Protein AF-A0A7Y5E1T4-F1 (afdb_monomer_lite)

Structure (mmCIF, N/CA/C/O backbone):
data_AF-A0A7Y5E1T4-F1
#
_entry.id   AF-A0A7Y5E1T4-F1
#
loop_
_atom_site.group_PDB
_atom_site.id
_atom_site.type_symbol
_atom_site.label_atom_id
_atom_site.label_alt_id
_atom_site.label_comp_id
_atom_site.label_asym_id
_atom_site.label_entity_id
_atom_site.label_seq_id
_atom_site.pdbx_PDB_ins_code
_atom_site.Cartn_x
_atom_site.Cartn_y
_atom_site.Cartn_z
_atom_site.occupancy
_atom_site.B_iso_or_equiv
_atom_site.auth_seq_id
_atom_site.auth_comp_id
_atom_site.auth_asym_id
_atom_site.auth_atom_id
_atom_site.pdbx_PDB_model_num
ATOM 1 N N . MET A 1 1 ? -48.430 -36.023 -52.628 1.00 43.91 1 MET A N 1
ATOM 2 C CA . MET A 1 1 ? -46.966 -36.215 -52.539 1.00 43.91 1 MET A CA 1
ATOM 3 C C . MET A 1 1 ? -46.578 -36.100 -51.069 1.00 43.91 1 MET A C 1
ATOM 5 O O . MET A 1 1 ? -46.787 -35.048 -50.482 1.00 43.91 1 MET A O 1
ATOM 9 N N . ARG A 1 2 ? -46.187 -37.217 -50.443 1.00 40.41 2 ARG A N 1
ATOM 10 C CA . ARG A 1 2 ? -45.806 -37.306 -49.022 1.00 40.41 2 ARG A CA 1
ATOM 11 C C . ARG A 1 2 ? -44.412 -36.699 -48.844 1.00 40.41 2 ARG A C 1
ATOM 13 O O . ARG A 1 2 ? -43.508 -37.121 -49.555 1.00 40.41 2 ARG A O 1
ATOM 20 N N . LEU A 1 3 ? -44.234 -35.781 -47.895 1.00 43.12 3 LEU A N 1
ATOM 21 C CA . LEU A 1 3 ? -42.910 -35.362 -47.432 1.00 43.12 3 LEU A CA 1
ATOM 22 C C . LEU A 1 3 ? -42.727 -35.794 -45.976 1.00 43.12 3 LEU A C 1
ATOM 24 O O . LEU A 1 3 ? -43.538 -35.511 -45.096 1.00 43.12 3 LEU A O 1
ATOM 28 N N . SER A 1 4 ? -41.687 -36.597 -45.807 1.00 45.53 4 SER A N 1
ATOM 29 C CA . SER A 1 4 ? -41.271 -37.360 -44.641 1.00 45.53 4 SER A CA 1
ATOM 30 C C . SER A 1 4 ? -40.554 -36.502 -43.600 1.00 45.53 4 SER A C 1
ATOM 32 O O . SER A 1 4 ? -39.756 -35.629 -43.931 1.00 45.53 4 SER A O 1
ATOM 34 N N . ARG A 1 5 ? -40.816 -36.819 -42.328 1.00 51.97 5 ARG A N 1
ATOM 35 C CA . ARG A 1 5 ? -40.108 -36.324 -41.143 1.00 51.97 5 ARG A CA 1
ATOM 36 C C . ARG A 1 5 ? -38.683 -36.891 -41.111 1.00 51.97 5 ARG A C 1
ATOM 38 O O . ARG A 1 5 ? -38.528 -38.105 -41.205 1.00 51.97 5 ARG A O 1
ATOM 45 N N . PHE A 1 6 ? -37.680 -36.039 -40.910 1.00 47.94 6 PHE A N 1
ATOM 46 C CA . PHE A 1 6 ? -36.335 -36.444 -40.495 1.00 47.94 6 PHE A CA 1
ATOM 47 C C . PHE A 1 6 ? -36.115 -36.018 -39.041 1.00 47.94 6 PHE A C 1
ATOM 49 O O . PHE A 1 6 ? -36.281 -34.849 -38.700 1.00 47.94 6 PHE A O 1
ATOM 56 N N . ALA A 1 7 ? -35.772 -36.985 -38.192 1.00 44.00 7 ALA A N 1
ATOM 57 C CA . ALA A 1 7 ? -35.264 -36.772 -36.842 1.00 44.00 7 ALA A CA 1
ATOM 58 C C . ALA A 1 7 ? -33.724 -36.824 -36.874 1.00 44.00 7 ALA A C 1
ATOM 60 O O . ALA A 1 7 ? -33.183 -37.635 -37.630 1.00 44.00 7 ALA A O 1
ATOM 61 N N . PRO A 1 8 ? -33.002 -36.015 -36.080 1.00 51.44 8 PRO A N 1
ATOM 62 C CA . PRO A 1 8 ? -31.556 -36.141 -35.968 1.00 51.44 8 PRO A CA 1
ATOM 63 C C . PRO A 1 8 ? -31.179 -37.224 -34.947 1.00 51.44 8 PRO A C 1
ATOM 65 O O . PRO A 1 8 ? -31.714 -37.279 -33.839 1.00 51.44 8 PRO A O 1
ATOM 68 N N . ALA A 1 9 ? -30.238 -38.084 -35.336 1.00 43.53 9 ALA A N 1
ATOM 69 C CA . ALA A 1 9 ? -29.586 -39.052 -34.466 1.00 43.53 9 ALA A CA 1
ATOM 70 C C . ALA A 1 9 ? -28.518 -38.351 -33.609 1.00 43.53 9 ALA A C 1
ATOM 72 O O . ALA A 1 9 ? -27.630 -37.683 -34.137 1.00 43.53 9 ALA A O 1
ATOM 73 N N . PHE A 1 10 ? -28.596 -38.520 -32.289 1.00 39.69 10 PHE A N 1
ATOM 74 C CA . PHE A 1 10 ? -27.522 -38.166 -31.363 1.00 39.69 10 PHE A CA 1
ATOM 75 C C . PHE A 1 10 ? -26.423 -39.233 -31.442 1.00 39.69 10 PHE A C 1
ATOM 77 O O . PHE A 1 10 ? -26.661 -40.396 -31.124 1.00 39.69 10 PHE A O 1
ATOM 84 N N . VAL A 1 11 ? -25.220 -38.835 -31.858 1.00 42.94 11 VAL A N 1
ATOM 85 C CA . VAL A 1 11 ? -24.007 -39.654 -31.756 1.00 42.94 11 VAL A CA 1
ATOM 86 C C . VAL A 1 11 ? -23.341 -39.325 -30.423 1.00 42.94 11 VAL A C 1
ATOM 88 O O . VAL A 1 11 ? -22.832 -38.224 -30.225 1.00 42.94 11 VAL A O 1
ATOM 91 N N . THR A 1 12 ? -23.375 -40.269 -29.488 1.00 37.09 12 THR A N 1
ATOM 92 C CA . THR A 1 12 ? -22.648 -40.189 -28.219 1.00 37.09 12 THR A CA 1
ATOM 93 C C . THR A 1 12 ? -21.221 -40.683 -28.447 1.00 37.09 12 THR A C 1
ATOM 95 O O . THR A 1 12 ? -20.982 -41.885 -28.534 1.00 37.09 12 THR A O 1
ATOM 98 N N . SER A 1 13 ? -20.265 -39.762 -28.573 1.00 38.97 13 SER A N 1
ATOM 99 C CA . SER A 1 13 ? -18.839 -40.104 -28.602 1.00 38.97 13 SER A CA 1
ATOM 100 C C . SER A 1 13 ? -18.353 -40.434 -27.191 1.00 38.97 13 SER A C 1
ATOM 102 O O . SER A 1 13 ? -18.260 -39.561 -26.331 1.00 38.97 13 SER A O 1
ATOM 104 N N . LEU A 1 14 ? -18.047 -41.710 -26.967 1.00 30.83 14 LEU A N 1
ATOM 105 C CA . LEU A 1 14 ? -17.368 -42.222 -25.782 1.00 30.83 14 LEU A CA 1
ATOM 106 C C . LEU A 1 14 ? -15.860 -41.952 -25.935 1.00 30.83 14 LEU A C 1
ATOM 108 O O . LEU A 1 14 ? -15.205 -42.565 -26.776 1.00 30.83 14 LEU A O 1
ATOM 112 N N . VAL A 1 15 ? -15.305 -41.023 -25.156 1.00 38.03 15 VAL A N 1
ATOM 113 C CA . VAL A 1 15 ? -13.852 -40.796 -25.099 1.00 38.03 15 VAL A CA 1
ATOM 114 C C . VAL A 1 15 ? -13.261 -41.723 -24.038 1.00 38.03 15 VAL A C 1
ATOM 116 O O . VAL A 1 15 ? -13.492 -41.537 -22.845 1.00 38.03 15 VAL A O 1
ATOM 119 N N . LEU A 1 16 ? -12.501 -42.729 -24.480 1.00 33.00 16 LEU A N 1
ATOM 120 C CA . LEU A 1 16 ? -11.587 -43.485 -23.625 1.00 33.00 16 LEU A CA 1
ATOM 121 C C . LEU A 1 16 ? -10.371 -42.607 -23.297 1.00 33.00 16 LEU A C 1
ATOM 123 O O . LEU A 1 16 ? -9.589 -42.276 -24.186 1.00 33.00 16 LEU A O 1
ATOM 127 N N . ALA A 1 17 ? -10.194 -42.267 -22.022 1.00 34.03 17 ALA A N 1
ATOM 128 C CA . ALA A 1 17 ? -8.947 -41.722 -21.501 1.00 34.03 17 ALA A CA 1
ATOM 129 C C . ALA A 1 17 ? -8.088 -42.875 -20.962 1.00 34.03 17 ALA A C 1
ATOM 131 O O . ALA A 1 17 ? -8.468 -43.541 -19.999 1.00 34.03 17 ALA A O 1
ATOM 132 N N . ALA A 1 18 ? -6.937 -43.109 -21.589 1.00 35.72 18 ALA A N 1
ATOM 133 C CA . ALA A 1 18 ? -5.928 -44.050 -21.124 1.00 35.72 18 ALA A CA 1
ATOM 134 C C . ALA A 1 18 ? -4.557 -43.363 -21.074 1.00 35.72 18 ALA A C 1
ATOM 136 O O . ALA A 1 18 ? -4.061 -42.902 -22.096 1.00 35.72 18 ALA A O 1
ATOM 137 N N . GLY A 1 19 ? -3.962 -43.370 -19.877 1.00 30.67 19 GLY A N 1
ATOM 138 C CA . GLY A 1 19 ? -2.518 -43.447 -19.647 1.00 30.67 19 GLY A CA 1
ATOM 139 C C . GLY A 1 19 ? -1.693 -42.164 -19.770 1.00 30.67 19 GLY A C 1
ATOM 140 O O . GLY A 1 19 ? -1.431 -41.693 -20.866 1.00 30.67 19 GLY A O 1
ATOM 141 N N . ALA A 1 20 ? -1.158 -41.696 -18.640 1.00 32.53 20 ALA A N 1
ATOM 142 C CA . ALA A 1 20 ? 0.283 -41.744 -18.349 1.00 32.53 20 ALA A CA 1
ATOM 143 C C . ALA A 1 20 ? 0.546 -41.021 -17.020 1.00 32.53 20 ALA A C 1
ATOM 145 O O . ALA A 1 20 ? 0.373 -39.810 -16.908 1.00 32.53 20 ALA A O 1
ATOM 146 N N . GLY A 1 21 ? 0.933 -41.786 -15.999 1.00 34.75 21 GLY A N 1
ATOM 147 C CA . GLY A 1 21 ? 1.370 -41.246 -14.720 1.00 34.75 21 GLY A CA 1
ATOM 148 C C . GLY A 1 21 ? 2.752 -40.616 -14.847 1.00 34.75 21 GLY A C 1
ATOM 149 O O . GLY A 1 21 ? 3.725 -41.312 -15.126 1.00 34.75 21 GLY A O 1
ATOM 150 N N . CYS A 1 22 ? 2.831 -39.316 -14.585 1.00 28.47 22 CYS A N 1
ATOM 151 C CA . CYS A 1 22 ? 4.031 -38.692 -14.053 1.00 28.47 22 CYS A CA 1
ATOM 152 C C . CYS A 1 22 ? 3.775 -38.478 -12.564 1.00 28.47 22 CYS A C 1
ATOM 154 O O . CYS A 1 22 ? 2.894 -37.706 -12.191 1.00 28.47 22 CYS A O 1
ATOM 156 N N . ALA A 1 23 ? 4.511 -39.211 -11.732 1.00 33.56 23 ALA A N 1
ATOM 157 C CA . ALA A 1 23 ? 4.580 -38.970 -10.303 1.00 33.56 23 ALA A CA 1
ATOM 158 C C . ALA A 1 23 ? 5.164 -37.567 -10.085 1.00 33.56 23 ALA A C 1
ATOM 160 O O . ALA A 1 23 ? 6.367 -37.359 -10.222 1.00 33.56 23 ALA A O 1
ATOM 161 N N . ALA A 1 24 ? 4.294 -36.599 -9.810 1.00 35.66 24 ALA A N 1
ATOM 162 C CA . ALA A 1 24 ? 4.686 -35.416 -9.074 1.00 35.66 24 ALA A CA 1
ATOM 163 C C . ALA A 1 24 ? 4.820 -35.861 -7.618 1.00 35.66 24 ALA A C 1
ATOM 165 O O . ALA A 1 24 ? 3.891 -36.435 -7.050 1.00 35.66 24 ALA A O 1
ATOM 166 N N . GLU A 1 25 ? 6.000 -35.670 -7.041 1.00 32.38 25 GLU A N 1
ATOM 167 C CA . GLU A 1 25 ? 6.168 -35.723 -5.598 1.00 32.38 25 GLU A CA 1
ATOM 168 C C . GLU A 1 25 ? 5.325 -34.590 -5.005 1.00 32.38 25 GLU A C 1
ATOM 170 O O . GLU A 1 25 ? 5.759 -33.442 -4.915 1.00 32.38 25 GLU A O 1
ATOM 175 N N . ASP A 1 26 ? 4.085 -34.920 -4.649 1.00 32.91 26 ASP A N 1
ATOM 176 C CA . ASP A 1 26 ? 3.261 -34.136 -3.745 1.00 32.91 26 ASP A CA 1
ATOM 177 C C . ASP A 1 26 ? 3.977 -34.134 -2.392 1.00 32.91 26 ASP A C 1
ATOM 179 O O . ASP A 1 26 ? 3.761 -34.983 -1.525 1.00 32.91 26 ASP A O 1
ATOM 183 N N . GLY A 1 27 ? 4.895 -33.184 -2.222 1.00 37.25 27 GLY A N 1
ATOM 184 C CA . GLY A 1 27 ? 5.322 -32.755 -0.905 1.00 37.25 27 GLY A CA 1
ATOM 185 C C . GLY A 1 27 ? 4.075 -32.271 -0.189 1.00 37.25 27 GLY A C 1
ATOM 186 O O . GLY A 1 27 ? 3.607 -31.170 -0.463 1.00 37.25 27 GLY A O 1
ATOM 187 N N . ALA A 1 28 ? 3.512 -33.129 0.662 1.00 37.09 28 ALA A N 1
ATOM 188 C CA . ALA A 1 28 ? 2.376 -32.823 1.508 1.00 37.09 28 ALA A CA 1
ATOM 189 C C . ALA A 1 28 ? 2.622 -31.467 2.187 1.00 37.09 28 ALA A C 1
ATOM 191 O O . ALA A 1 28 ? 3.454 -31.361 3.091 1.00 37.09 28 ALA A O 1
ATOM 192 N N . GLU A 1 29 ? 1.939 -30.421 1.705 1.00 41.91 29 GLU A N 1
ATOM 193 C CA . GLU A 1 29 ? 1.832 -29.151 2.411 1.00 41.91 29 GLU A CA 1
ATOM 194 C C . GLU A 1 29 ? 1.237 -29.511 3.773 1.00 41.91 29 GLU A C 1
ATOM 196 O O . GLU A 1 29 ? 0.088 -29.945 3.856 1.00 41.91 29 GLU A O 1
ATOM 201 N N . SER A 1 30 ? 2.061 -29.442 4.822 1.00 45.50 30 SER A N 1
ATOM 202 C CA . SER A 1 30 ? 1.633 -29.712 6.189 1.00 45.50 30 SER A CA 1
ATOM 203 C C . SER A 1 30 ? 0.389 -28.881 6.461 1.00 45.50 30 SER A C 1
ATOM 205 O O . SER A 1 30 ? 0.442 -27.656 6.316 1.00 45.50 30 SER A O 1
ATOM 207 N N . GLU A 1 31 ? -0.700 -29.564 6.803 1.00 44.53 31 GLU A N 1
ATOM 208 C CA . GLU A 1 31 ? -1.985 -28.969 7.138 1.00 44.53 31 GLU A CA 1
ATOM 209 C C . GLU A 1 31 ? -1.789 -27.705 7.970 1.00 44.53 31 GLU A C 1
ATOM 211 O O . GLU A 1 31 ? -1.124 -27.745 9.006 1.00 44.53 31 GLU A O 1
ATOM 216 N N . ASP A 1 32 ? -2.346 -26.603 7.460 1.00 48.06 32 ASP A N 1
ATOM 217 C CA . ASP A 1 32 ? -2.705 -25.373 8.154 1.00 48.06 32 ASP A CA 1
ATOM 218 C C . ASP A 1 32 ? -2.468 -25.447 9.662 1.00 48.06 32 ASP A C 1
ATOM 220 O O . ASP A 1 32 ? -3.359 -25.799 10.440 1.00 48.06 32 ASP A O 1
ATOM 224 N N . GLU A 1 33 ? -1.253 -25.101 10.086 1.00 48.28 33 GLU A N 1
ATOM 225 C CA . GLU A 1 33 ? -0.966 -24.924 11.496 1.00 48.28 33 GLU A CA 1
ATOM 226 C C . GLU A 1 33 ? -1.796 -23.713 11.933 1.00 48.28 33 GLU A C 1
ATOM 228 O O . GLU A 1 33 ? -1.436 -22.556 11.698 1.00 48.28 33 GLU A O 1
ATOM 233 N N . ILE A 1 34 ? -2.986 -23.987 12.477 1.00 54.44 34 ILE A N 1
ATOM 234 C CA . ILE A 1 34 ? -3.904 -23.000 13.035 1.00 54.44 34 ILE A CA 1
ATOM 235 C C . ILE A 1 34 ? -3.142 -22.333 14.177 1.00 54.44 34 ILE A C 1
ATOM 237 O O . ILE A 1 34 ? -3.157 -22.795 15.317 1.00 54.44 34 ILE A O 1
ATOM 241 N N . ASN A 1 35 ? -2.421 -21.263 13.859 1.00 54.06 35 ASN A N 1
ATOM 242 C CA . ASN A 1 35 ? -1.524 -20.611 14.792 1.00 54.06 35 ASN A CA 1
ATOM 243 C C . ASN A 1 35 ? -2.348 -19.718 15.723 1.00 54.06 35 ASN A C 1
ATOM 245 O O . ASN A 1 35 ? -2.428 -18.500 15.560 1.00 54.06 35 ASN A O 1
ATOM 249 N N . THR A 1 36 ? -3.026 -20.337 16.691 1.00 63.91 36 THR A N 1
ATOM 250 C CA . THR A 1 36 ? -3.987 -19.653 17.569 1.00 63.91 36 THR A CA 1
ATOM 251 C C . THR A 1 36 ? -3.337 -18.624 18.497 1.00 63.91 36 THR A C 1
ATOM 253 O O . THR A 1 36 ? -4.055 -17.858 19.132 1.00 63.91 36 THR A O 1
ATOM 256 N N . GLY A 1 37 ? -2.003 -18.586 18.589 1.00 79.44 37 GLY A N 1
ATOM 257 C CA . GLY A 1 37 ? -1.267 -17.733 19.526 1.00 79.44 37 GLY A CA 1
ATOM 258 C C . GLY A 1 37 ? -0.389 -16.648 18.902 1.00 79.44 37 GLY A C 1
ATOM 259 O O . GLY A 1 37 ? 0.201 -15.882 19.653 1.00 79.44 37 GLY A O 1
ATOM 260 N N . LYS A 1 38 ? -0.272 -16.569 17.571 1.00 88.62 38 LYS A N 1
ATOM 261 C CA . LYS A 1 38 ? 0.631 -15.616 16.903 1.00 88.62 38 LYS A CA 1
ATOM 262 C C . LYS A 1 38 ? -0.088 -14.763 15.865 1.00 88.62 38 LYS A C 1
ATOM 264 O O . LYS A 1 38 ? -1.145 -15.127 15.342 1.00 88.62 38 LYS A O 1
ATOM 269 N N . LEU A 1 39 ? 0.494 -13.601 15.592 1.00 91.06 39 LEU A N 1
ATOM 270 C CA . LEU A 1 39 ? 0.139 -12.748 14.467 1.00 91.06 39 LEU A CA 1
ATOM 271 C C . LEU A 1 39 ? 0.512 -13.430 13.151 1.00 91.06 39 LEU A C 1
ATOM 273 O O . LEU A 1 39 ? 1.567 -14.058 13.031 1.00 91.06 39 LEU A O 1
ATOM 277 N N . THR A 1 40 ? -0.343 -13.232 12.164 1.00 91.44 40 THR A N 1
ATOM 278 C CA . THR A 1 40 ? -0.211 -13.645 10.770 1.00 91.44 40 THR A CA 1
ATOM 279 C C . THR A 1 40 ? -0.064 -12.397 9.887 1.00 91.44 40 THR A C 1
ATOM 281 O O . THR A 1 40 ? -0.305 -11.279 10.359 1.00 91.44 40 THR A O 1
ATOM 284 N N . PRO A 1 41 ? 0.297 -12.534 8.598 1.00 93.44 41 PRO A N 1
ATOM 285 C CA . PRO A 1 41 ? 0.378 -11.393 7.685 1.00 93.44 41 PRO A CA 1
ATOM 286 C C . PRO A 1 41 ? -0.919 -10.569 7.607 1.00 93.44 41 PRO A C 1
ATOM 288 O O . PRO A 1 41 ? -0.858 -9.349 7.467 1.00 93.44 41 PRO A O 1
ATOM 291 N N . ALA A 1 42 ? -2.085 -11.208 7.740 1.00 92.94 42 ALA A N 1
ATOM 292 C CA . ALA A 1 42 ? -3.381 -10.532 7.688 1.00 92.94 42 ALA A CA 1
ATOM 293 C C . ALA A 1 42 ? -3.660 -9.659 8.925 1.00 92.94 42 ALA A C 1
ATOM 295 O O . ALA A 1 42 ? -4.421 -8.702 8.830 1.00 92.94 42 ALA A O 1
ATOM 296 N N . ASP A 1 43 ? -3.029 -9.940 10.069 1.00 93.12 43 ASP A N 1
ATOM 297 C CA . ASP A 1 43 ? -3.203 -9.138 11.289 1.00 93.12 43 ASP A CA 1
ATOM 298 C C . ASP A 1 43 ? -2.419 -7.825 11.253 1.00 93.12 43 ASP A C 1
ATOM 300 O O . ASP A 1 43 ? -2.718 -6.895 12.002 1.00 93.12 43 ASP A O 1
ATOM 304 N N . VAL A 1 44 ? -1.394 -7.758 10.401 1.00 95.81 44 VAL A N 1
ATOM 305 C CA . VAL A 1 44 ? -0.528 -6.582 10.266 1.00 95.81 44 VAL A CA 1
ATOM 306 C C . VAL A 1 44 ? -0.735 -5.822 8.958 1.00 95.81 44 VAL A C 1
ATOM 308 O O . VAL A 1 44 ? -0.359 -4.655 8.869 1.00 95.81 44 VAL A O 1
ATOM 311 N N . SER A 1 45 ? -1.373 -6.455 7.974 1.00 97.12 45 SER A N 1
ATOM 312 C CA . SER A 1 45 ? -1.836 -5.851 6.727 1.00 97.12 45 SER A CA 1
ATOM 313 C C . SER A 1 45 ? -3.300 -6.222 6.509 1.00 97.12 45 SER A C 1
ATOM 315 O O . SER A 1 45 ? -3.634 -7.320 6.073 1.00 97.12 45 SER A O 1
ATOM 317 N N . ILE A 1 46 ? -4.185 -5.282 6.818 1.00 97.56 46 ILE A N 1
ATOM 318 C CA . ILE A 1 46 ? -5.632 -5.468 6.879 1.00 97.56 46 ILE A CA 1
ATOM 319 C C . ILE A 1 46 ? -6.254 -4.772 5.670 1.00 97.56 46 ILE A C 1
ATOM 321 O O . ILE A 1 46 ? -6.329 -3.543 5.638 1.00 97.56 46 ILE A O 1
ATOM 325 N N . LEU A 1 47 ? -6.716 -5.542 4.682 1.00 98.00 47 LEU A N 1
ATOM 326 C CA . LEU A 1 47 ? -7.560 -5.024 3.602 1.00 98.00 47 LEU A CA 1
ATOM 327 C C . LEU A 1 47 ? -9.020 -5.084 4.054 1.00 98.00 47 LEU A C 1
ATOM 329 O O . LEU A 1 47 ? -9.513 -6.134 4.480 1.00 98.00 47 LEU A O 1
ATOM 333 N N . LEU A 1 48 ? -9.709 -3.954 3.975 1.00 98.38 48 LEU A N 1
ATOM 334 C CA . LEU A 1 48 ? -11.108 -3.835 4.357 1.00 98.38 48 LEU A CA 1
ATOM 335 C C . LEU A 1 48 ? -11.995 -4.254 3.175 1.00 98.38 48 LEU A C 1
ATOM 337 O O . LEU A 1 48 ? -11.658 -3.933 2.033 1.00 98.38 48 LEU A O 1
ATOM 341 N N . PRO A 1 49 ? -13.131 -4.939 3.413 1.00 97.75 49 PRO A N 1
ATOM 342 C CA . PRO A 1 49 ? -14.142 -5.116 2.378 1.00 97.75 49 PRO A CA 1
ATOM 343 C C . PRO A 1 49 ? -14.696 -3.752 1.957 1.00 97.75 49 PRO A C 1
ATOM 345 O O . PRO A 1 49 ? -14.717 -2.813 2.756 1.00 97.75 49 PRO A O 1
ATOM 348 N N . LEU A 1 50 ? -15.189 -3.651 0.725 1.00 97.88 50 LEU A N 1
ATOM 349 C CA . LEU A 1 50 ? -15.949 -2.476 0.310 1.00 97.88 50 LEU A CA 1
ATOM 350 C C . LEU A 1 50 ? -17.285 -2.393 1.082 1.00 97.88 50 LEU A C 1
ATOM 352 O O . LEU A 1 50 ? -17.835 -3.435 1.465 1.00 97.88 50 LEU A O 1
ATOM 356 N N . PRO A 1 51 ? -17.811 -1.179 1.331 1.00 97.19 51 PRO A N 1
ATOM 357 C CA . PRO A 1 51 ? -19.101 -0.983 1.989 1.00 97.19 51 PRO A CA 1
ATOM 358 C C . PRO A 1 51 ? -20.250 -1.682 1.263 1.00 97.19 51 PRO A C 1
ATOM 360 O O . PRO A 1 51 ? -20.249 -1.778 0.039 1.00 97.19 51 PRO A O 1
ATOM 363 N N . LYS A 1 52 ? -21.258 -2.148 2.008 1.00 95.31 52 LYS A N 1
ATOM 364 C CA . LYS A 1 52 ? -22.414 -2.838 1.402 1.00 95.31 52 LYS A CA 1
ATOM 365 C C . LYS A 1 52 ? -23.604 -1.920 1.167 1.00 95.31 52 LYS A C 1
ATOM 367 O O . LYS A 1 52 ? -24.321 -2.105 0.192 1.00 95.31 52 LYS A O 1
ATOM 372 N N . SER A 1 53 ? -23.839 -0.974 2.074 1.00 92.75 53 SER A N 1
ATOM 373 C CA . SER A 1 53 ? -25.040 -0.133 2.063 1.00 92.75 53 SER A CA 1
ATOM 374 C C . SER A 1 53 ? -24.729 1.358 2.077 1.00 92.75 53 SER A C 1
ATOM 376 O O . SER A 1 53 ? -25.478 2.149 1.507 1.00 92.75 53 SER A O 1
ATOM 378 N N . ASN A 1 54 ? -23.619 1.759 2.700 1.00 91.94 54 ASN A N 1
ATOM 379 C CA . ASN A 1 54 ? -23.251 3.162 2.819 1.00 91.94 54 ASN A CA 1
ATOM 380 C C . ASN A 1 54 ? -21.730 3.340 2.861 1.00 91.94 54 ASN A C 1
ATOM 382 O O . ASN A 1 54 ? -21.064 2.732 3.692 1.00 91.94 54 ASN A O 1
ATOM 386 N N . ALA A 1 55 ? -21.180 4.255 2.058 1.00 90.00 55 ALA A N 1
ATOM 387 C CA . ALA A 1 55 ? -19.756 4.606 2.102 1.00 90.00 55 ALA A CA 1
ATOM 388 C C . ALA A 1 55 ? -19.264 5.019 3.510 1.00 90.00 55 ALA A C 1
ATOM 390 O O . ALA A 1 55 ? -18.098 4.817 3.848 1.00 90.00 55 ALA A O 1
ATOM 391 N N . ASN A 1 56 ? -20.153 5.553 4.357 1.00 94.25 56 ASN A N 1
ATOM 392 C CA . ASN A 1 56 ? -19.875 5.912 5.752 1.00 94.25 56 ASN A CA 1
ATOM 393 C C . ASN A 1 56 ? -19.697 4.715 6.699 1.00 94.25 56 ASN A C 1
ATOM 395 O O . ASN A 1 56 ? -19.372 4.923 7.865 1.00 94.25 56 ASN A O 1
ATOM 399 N N . GLU A 1 57 ? -19.873 3.479 6.227 1.00 96.44 57 GLU A N 1
ATOM 400 C CA . GLU A 1 57 ? -19.455 2.288 6.973 1.00 96.44 57 GLU A CA 1
ATOM 401 C C . GLU A 1 57 ? -17.932 2.258 7.195 1.00 96.44 57 GLU A C 1
ATOM 403 O O . GLU A 1 57 ? -17.476 1.632 8.147 1.00 96.44 57 GLU A O 1
ATOM 408 N N . SER A 1 58 ? -17.145 2.951 6.359 1.00 97.31 58 SER A N 1
ATOM 409 C CA . SER A 1 58 ? -15.697 3.111 6.537 1.00 97.31 58 SER A CA 1
ATOM 410 C C . SER A 1 58 ? -15.310 4.530 6.978 1.00 97.31 58 SER A C 1
ATOM 412 O O . SER A 1 58 ? -16.010 5.514 6.708 1.00 97.31 58 SER A O 1
ATOM 414 N N . LEU A 1 59 ? -14.149 4.650 7.634 1.00 97.75 59 LEU A N 1
ATOM 415 C CA . LEU A 1 59 ? -13.575 5.935 8.032 1.00 97.75 59 LEU A CA 1
ATOM 416 C C . LEU A 1 59 ? -13.271 6.806 6.811 1.00 97.75 59 LEU A C 1
ATOM 418 O O . LEU A 1 59 ? -12.571 6.386 5.892 1.00 97.75 59 LEU A O 1
ATOM 422 N N . ALA A 1 60 ? -13.754 8.047 6.837 1.00 97.75 60 ALA A N 1
ATOM 423 C CA . ALA A 1 60 ? -13.370 9.058 5.862 1.00 97.75 60 ALA A CA 1
ATOM 424 C C . ALA A 1 60 ? -11.954 9.587 6.137 1.00 97.75 60 ALA A C 1
ATOM 426 O O . ALA A 1 60 ? -11.545 9.697 7.294 1.00 97.75 60 ALA A O 1
ATOM 427 N N . ALA A 1 61 ? -11.251 10.035 5.098 1.00 96.94 61 ALA A N 1
ATOM 428 C CA . ALA A 1 61 ? -9.990 10.770 5.242 1.00 96.94 61 ALA A CA 1
ATOM 429 C C . ALA A 1 61 ? -10.146 12.072 6.065 1.00 96.94 61 ALA A C 1
ATOM 431 O O . ALA A 1 61 ? -9.195 12.548 6.683 1.00 96.94 61 ALA A O 1
ATOM 432 N N . THR A 1 62 ? -11.362 12.625 6.116 1.00 96.88 62 THR A N 1
ATOM 433 C CA . THR A 1 62 ? -11.746 13.807 6.907 1.00 96.88 62 THR A CA 1
ATOM 434 C C . THR A 1 62 ? -12.057 13.495 8.377 1.00 96.88 62 THR A C 1
ATOM 436 O O . THR A 1 62 ? -12.257 14.417 9.172 1.00 96.88 62 THR A O 1
ATOM 439 N N . ALA A 1 63 ? -12.121 12.215 8.768 1.00 97.94 63 ALA A N 1
ATOM 440 C CA . ALA A 1 63 ? -12.435 11.825 10.139 1.00 97.94 63 ALA A CA 1
ATOM 441 C C . ALA A 1 63 ? -11.398 12.387 11.121 1.00 97.94 63 ALA A C 1
ATOM 443 O O . ALA A 1 63 ? -10.212 12.480 10.801 1.00 97.94 63 ALA A O 1
ATOM 444 N N . LYS A 1 64 ? -11.839 12.751 12.330 1.00 98.19 64 LYS A N 1
ATOM 445 C CA . LYS A 1 64 ? -10.933 13.207 13.389 1.00 98.19 64 LYS A CA 1
ATOM 446 C C . LYS A 1 64 ? -10.252 12.013 14.051 1.00 98.19 64 LYS A C 1
ATOM 448 O O . LYS A 1 64 ? -10.922 11.057 14.447 1.00 98.19 64 LYS A O 1
ATOM 453 N N . GLY A 1 65 ? -8.934 12.087 14.161 1.00 97.94 65 GLY A N 1
ATOM 454 C CA . GLY A 1 65 ? -8.089 11.096 14.806 1.00 97.94 65 GLY A CA 1
ATOM 455 C C . GLY A 1 65 ? -7.351 11.668 16.015 1.00 97.94 65 GLY A C 1
ATOM 456 O O . GLY A 1 65 ? -7.897 12.465 16.786 1.00 97.94 65 GLY A O 1
ATOM 457 N N . LYS A 1 66 ? -6.095 11.255 16.184 1.00 97.56 66 LYS A N 1
ATOM 458 C CA . LYS A 1 66 ? -5.237 11.607 17.315 1.00 97.56 66 LYS A CA 1
ATOM 459 C C . LYS A 1 66 ? -5.089 13.123 17.419 1.00 97.56 66 LYS A C 1
ATOM 461 O O . LYS A 1 66 ? -4.756 13.795 16.446 1.00 97.56 66 LYS A O 1
ATOM 466 N N . GLY A 1 67 ? -5.342 13.656 18.613 1.00 96.25 67 GLY A N 1
ATOM 467 C CA . GLY A 1 67 ? -5.279 15.097 18.877 1.00 96.25 67 GLY A CA 1
ATOM 468 C C . GLY A 1 67 ? -6.428 15.913 18.271 1.00 96.25 67 GLY A C 1
ATOM 469 O O . GLY A 1 67 ? -6.356 17.135 18.282 1.00 96.25 67 GLY A O 1
ATOM 470 N N . GLY A 1 68 ? -7.476 15.271 17.737 1.00 96.06 68 GLY A N 1
ATOM 471 C CA . GLY A 1 68 ? -8.618 15.956 17.119 1.00 96.06 68 GLY A CA 1
ATOM 472 C C . GLY A 1 68 ? -8.353 16.490 15.706 1.00 96.06 68 GLY A C 1
ATOM 473 O O . GLY A 1 68 ? -9.247 17.084 15.103 1.00 96.06 68 GLY A O 1
ATOM 474 N N . ASP A 1 69 ? -7.157 16.258 15.158 1.00 94.88 69 ASP A N 1
ATOM 475 C CA . ASP A 1 69 ? -6.816 16.578 13.772 1.00 94.88 69 ASP A CA 1
ATOM 476 C C . ASP A 1 69 ? -7.489 15.590 12.800 1.00 94.88 69 ASP A C 1
ATOM 478 O O . ASP A 1 69 ? -7.815 14.459 13.161 1.00 94.88 69 ASP A O 1
ATOM 482 N N . GLU A 1 70 ? -7.693 15.997 11.545 1.00 96.56 70 GLU A N 1
ATOM 483 C CA . GLU A 1 70 ? -8.160 15.080 10.492 1.00 96.56 70 GLU A CA 1
ATOM 484 C C . GLU A 1 70 ? -7.110 14.000 10.206 1.00 96.56 70 GLU A C 1
ATOM 486 O O . GLU A 1 70 ? -5.911 14.260 10.333 1.00 96.56 70 GLU A O 1
ATOM 491 N N . LEU A 1 71 ? -7.545 12.807 9.786 1.00 97.50 71 LEU A N 1
ATOM 492 C CA . LEU A 1 71 ? -6.630 11.749 9.352 1.00 97.50 71 LEU A CA 1
ATOM 493 C C . LEU A 1 71 ? -5.762 12.250 8.189 1.00 97.50 71 LEU A C 1
ATOM 495 O O . LEU A 1 71 ? -4.539 12.161 8.266 1.00 97.50 71 LEU A O 1
ATOM 499 N N . VAL A 1 72 ? -6.363 12.847 7.159 1.00 96.06 72 VAL A N 1
ATOM 500 C CA . VAL A 1 72 ? -5.640 13.479 6.045 1.00 96.06 72 VAL A CA 1
ATOM 501 C C . VAL A 1 72 ? -6.028 14.959 5.969 1.00 96.06 72 VAL A C 1
ATOM 503 O O . VAL A 1 72 ? -7.082 15.286 5.412 1.00 96.06 72 VAL A O 1
ATOM 506 N N . PRO A 1 73 ? -5.204 15.872 6.522 1.00 94.00 73 PRO A N 1
ATOM 507 C CA . PRO A 1 73 ? -5.443 17.309 6.448 1.00 94.00 73 PRO A CA 1
ATOM 508 C C . PRO A 1 73 ? -5.563 17.805 5.005 1.00 94.00 73 PRO A C 1
ATOM 510 O O . PRO A 1 73 ? -4.839 17.342 4.120 1.00 94.00 73 PRO A O 1
ATOM 513 N N . GLN A 1 74 ? -6.426 18.801 4.777 1.00 91.19 74 GLN A N 1
ATOM 514 C CA . GLN A 1 74 ? -6.637 19.404 3.452 1.00 91.19 74 GLN A CA 1
ATOM 515 C C . GLN A 1 74 ? -5.320 19.811 2.773 1.00 91.19 74 GLN A C 1
ATOM 517 O O . GLN A 1 74 ? -5.134 19.538 1.594 1.00 91.19 74 GLN A O 1
ATOM 522 N N . THR A 1 75 ? -4.386 20.424 3.505 1.00 89.69 75 THR A N 1
ATOM 523 C CA . THR A 1 75 ? -3.098 20.883 2.953 1.00 89.69 75 THR A CA 1
ATOM 524 C C . THR A 1 75 ? -2.266 19.741 2.372 1.00 89.69 75 THR A C 1
ATOM 526 O O . THR A 1 75 ? -1.669 19.901 1.310 1.00 89.69 75 THR A O 1
ATOM 529 N N . ALA A 1 76 ? -2.266 18.576 3.024 1.00 90.69 76 ALA A N 1
ATOM 530 C CA . ALA A 1 76 ? -1.573 17.391 2.534 1.00 90.69 76 ALA A CA 1
ATOM 531 C C . ALA A 1 76 ? -2.275 16.786 1.304 1.00 90.69 76 ALA A C 1
ATOM 533 O O . ALA A 1 76 ? -1.598 16.383 0.362 1.00 90.69 76 ALA A O 1
ATOM 534 N N . TYR A 1 77 ? -3.614 16.783 1.278 1.00 90.00 77 TYR A N 1
ATOM 535 C CA . TYR A 1 77 ? -4.404 16.311 0.131 1.00 90.00 77 TYR A CA 1
ATOM 536 C C . TYR A 1 77 ? -4.230 17.187 -1.123 1.00 90.00 77 TYR A C 1
ATOM 538 O O . TYR A 1 77 ? -4.060 16.686 -2.232 1.00 90.00 77 TYR A O 1
ATOM 546 N N . VAL A 1 78 ? -4.247 18.512 -0.965 1.00 85.31 78 VAL A N 1
ATOM 547 C CA . VAL A 1 78 ? -4.097 19.442 -2.098 1.00 85.31 78 VAL A CA 1
ATOM 548 C C . VAL A 1 78 ? -2.707 19.308 -2.722 1.00 85.31 78 VAL A C 1
ATOM 550 O O . VAL A 1 78 ? -2.576 19.245 -3.945 1.00 85.31 78 VAL A O 1
ATOM 553 N N . LEU A 1 79 ? -1.660 19.213 -1.895 1.00 80.62 79 LEU A N 1
ATOM 554 C CA . LEU A 1 79 ? -0.280 19.102 -2.374 1.00 80.62 79 LEU A CA 1
ATOM 555 C C . LEU A 1 79 ? 0.059 17.739 -2.980 1.00 80.62 79 LEU A C 1
ATOM 557 O O . LEU A 1 79 ? 0.945 17.675 -3.831 1.00 80.62 79 LEU A O 1
ATOM 561 N N . SER A 1 80 ? -0.719 16.692 -2.687 1.00 72.38 80 SER A N 1
ATOM 562 C CA . SER A 1 80 ? -0.667 15.446 -3.459 1.00 72.38 80 SER A CA 1
ATOM 563 C C . SER A 1 80 ? -1.281 15.580 -4.863 1.00 72.38 80 SER A C 1
ATOM 565 O O . SER A 1 80 ? -1.521 14.583 -5.531 1.00 72.38 80 SER A O 1
ATOM 567 N N . GLY A 1 81 ? -1.537 16.805 -5.336 1.00 67.00 81 GLY A N 1
ATOM 568 C CA . GLY A 1 81 ? -1.862 17.092 -6.730 1.00 67.00 81 GLY A CA 1
ATOM 569 C C . GLY A 1 81 ? -3.318 16.862 -7.112 1.00 67.00 81 GLY A C 1
ATOM 570 O O . GLY A 1 81 ? -3.581 16.722 -8.302 1.00 67.00 81 GLY A O 1
ATOM 571 N N . LYS A 1 82 ? -4.235 16.833 -6.132 1.00 69.19 82 LYS A N 1
ATOM 572 C CA . LYS A 1 82 ? -5.678 16.583 -6.326 1.00 69.19 82 LYS A CA 1
ATOM 573 C C . LYS A 1 82 ? -5.926 15.339 -7.194 1.00 69.19 82 LYS A C 1
ATOM 575 O O . LYS A 1 82 ? -6.522 15.444 -8.266 1.00 69.19 82 LYS A O 1
ATOM 580 N N . PRO A 1 83 ? -5.440 14.162 -6.766 1.00 62.75 83 PRO A N 1
ATOM 581 C CA . PRO A 1 83 ? -5.273 13.016 -7.653 1.00 62.75 83 PRO A CA 1
ATOM 582 C C . PRO A 1 83 ? -6.587 12.394 -8.165 1.00 62.75 83 PRO A C 1
ATOM 584 O O . PRO A 1 83 ? -6.567 11.381 -8.853 1.00 62.75 83 PRO A O 1
ATOM 587 N N . PHE A 1 84 ? -7.749 12.946 -7.814 1.00 70.12 84 PHE A N 1
ATOM 588 C CA . PHE A 1 84 ? -9.041 12.385 -8.202 1.00 70.12 84 PHE A CA 1
ATOM 589 C C . PHE A 1 84 ? -9.914 13.338 -9.022 1.00 70.12 84 PHE A C 1
ATOM 591 O O . PHE A 1 84 ? -10.854 12.853 -9.652 1.00 70.12 84 PHE A O 1
ATOM 598 N N . GLN A 1 85 ? -9.516 14.615 -9.172 1.00 63.62 85 GLN A N 1
ATOM 599 C CA . GLN A 1 85 ? -10.312 15.656 -9.850 1.00 63.62 85 GLN A CA 1
ATOM 600 C C . GLN A 1 85 ? -10.715 15.286 -11.278 1.00 63.62 85 GLN A C 1
ATOM 602 O O . GLN A 1 85 ? -11.758 15.708 -11.772 1.00 63.62 85 GLN A O 1
ATOM 607 N N . LYS A 1 86 ? -9.888 14.493 -11.963 1.00 59.62 86 LYS A N 1
ATOM 608 C CA . LYS A 1 86 ? -10.183 14.003 -13.316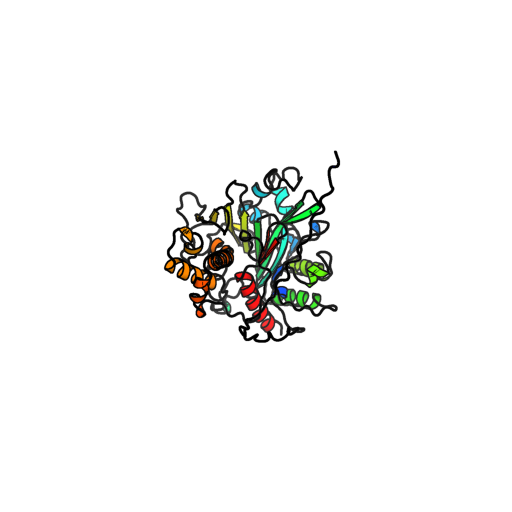 1.00 59.62 86 LYS A CA 1
ATOM 609 C C . LYS A 1 86 ? -10.891 12.648 -13.328 1.00 59.62 86 LYS A C 1
ATOM 611 O O . LYS A 1 86 ? -11.626 12.365 -14.265 1.00 59.62 86 LYS A O 1
ATOM 616 N N . VAL A 1 87 ? -10.683 11.823 -12.303 1.00 57.53 87 VAL A N 1
ATOM 617 C CA . VAL A 1 87 ? -11.241 10.463 -12.212 1.00 57.53 87 VAL A CA 1
ATOM 618 C C . VAL A 1 87 ? -12.745 10.500 -11.941 1.00 57.53 87 VAL A C 1
ATOM 620 O O . VAL A 1 87 ? -13.475 9.634 -12.415 1.00 57.53 87 VAL A O 1
ATOM 623 N N . LEU A 1 88 ? -13.212 11.519 -11.215 1.00 58.53 88 LEU A N 1
ATOM 624 C CA . LEU A 1 88 ? -14.618 11.686 -10.838 1.00 58.53 88 LEU A CA 1
ATOM 625 C C . LEU A 1 88 ? -15.453 12.478 -11.861 1.00 58.53 88 LEU A C 1
ATOM 627 O O . LEU A 1 88 ? -16.614 12.786 -11.594 1.00 58.53 88 LEU A O 1
ATOM 631 N N . GLN A 1 89 ? -14.898 12.798 -13.035 1.00 53.78 89 GLN A N 1
ATOM 632 C CA . GLN A 1 89 ? -15.630 13.550 -14.054 1.00 53.78 89 GLN A CA 1
ATOM 633 C C . GLN A 1 89 ? -16.724 12.699 -14.730 1.00 53.78 89 GLN A C 1
ATOM 635 O O . GLN A 1 89 ? -16.486 11.527 -15.063 1.00 53.78 89 GLN A O 1
ATOM 640 N N . PRO A 1 90 ? -17.913 13.282 -14.996 1.00 46.38 90 PRO A N 1
ATOM 641 C CA . PRO A 1 90 ? -18.984 12.616 -15.731 1.00 46.38 90 PRO A CA 1
ATOM 642 C C . PRO A 1 90 ? -18.491 12.120 -17.098 1.00 46.38 90 PRO A C 1
ATOM 644 O O . PRO A 1 90 ? -18.071 12.909 -17.941 1.00 46.38 90 PRO A O 1
ATOM 647 N N . GLY A 1 91 ? -18.537 10.802 -17.316 1.00 50.12 91 GLY A N 1
ATOM 648 C CA . GLY A 1 91 ? -18.115 10.153 -18.565 1.00 50.12 91 GLY A CA 1
ATOM 649 C C . GLY A 1 91 ? -16.926 9.198 -18.435 1.00 50.12 91 GLY A C 1
ATOM 650 O O . GLY A 1 91 ? -16.798 8.312 -19.277 1.00 50.12 91 GLY A O 1
ATOM 651 N N . PHE A 1 92 ? -16.111 9.306 -17.377 1.00 51.66 92 PHE A N 1
ATOM 652 C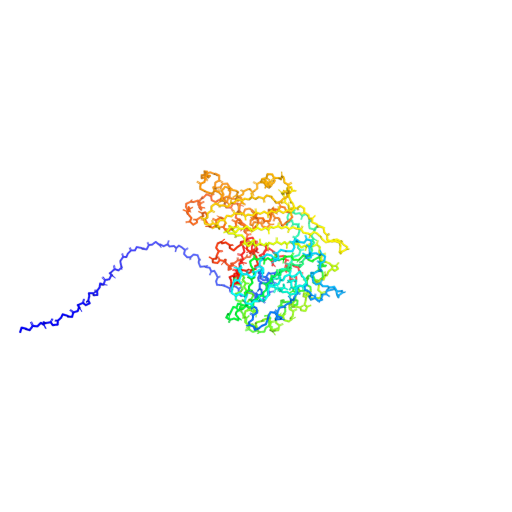 CA . PHE A 1 92 ? -15.006 8.365 -17.125 1.00 51.66 92 PHE A CA 1
ATOM 653 C C . PHE A 1 92 ? -15.412 7.216 -16.193 1.00 51.66 92 PHE A C 1
ATOM 655 O O . PHE A 1 92 ? -15.072 6.058 -16.425 1.00 51.66 92 PHE A O 1
ATOM 662 N N . TYR A 1 93 ? -16.269 7.526 -15.220 1.00 54.88 93 TYR A N 1
ATOM 663 C CA . TYR A 1 93 ? -17.124 6.561 -14.537 1.00 54.88 93 TYR A CA 1
ATOM 664 C C . TYR A 1 93 ? -18.585 6.800 -14.949 1.00 54.88 93 TYR A C 1
ATOM 666 O O . TYR A 1 93 ? -19.383 7.309 -14.162 1.00 54.88 93 TYR A O 1
ATOM 674 N N . PRO A 1 94 ? -18.986 6.442 -16.184 1.00 47.06 94 PRO A N 1
ATOM 675 C CA . PRO A 1 94 ? -20.357 6.654 -16.661 1.00 47.06 94 PRO A CA 1
ATOM 676 C C . PRO A 1 94 ? -21.400 5.877 -15.838 1.00 47.06 94 PRO A C 1
ATOM 678 O O . PRO A 1 94 ? -22.597 6.110 -15.974 1.00 47.06 94 PRO A O 1
ATOM 681 N N . GLN A 1 95 ? -20.945 4.955 -14.983 1.00 49.88 95 GLN A N 1
ATOM 682 C CA . GLN A 1 95 ? -21.786 4.148 -14.107 1.00 49.88 95 GLN A CA 1
ATOM 683 C C . GLN A 1 95 ? -22.107 4.840 -12.779 1.00 49.88 95 GLN A C 1
ATOM 685 O O . GLN A 1 95 ? -23.061 4.446 -12.123 1.00 49.88 95 GLN A O 1
ATOM 690 N N . HIS A 1 96 ? -21.365 5.867 -12.366 1.00 50.41 96 HIS A N 1
ATOM 691 C CA . HIS A 1 96 ? -21.691 6.628 -11.164 1.00 50.41 96 HIS A CA 1
ATOM 692 C C . HIS A 1 96 ? -22.512 7.839 -11.601 1.00 50.41 96 HIS A C 1
ATOM 694 O O . HIS A 1 96 ? -21.956 8.844 -12.027 1.00 50.41 96 HIS A O 1
ATOM 700 N N . GLY A 1 97 ? -23.843 7.753 -11.520 1.00 42.59 97 GLY A N 1
ATOM 701 C CA . GLY A 1 97 ? -24.773 8.858 -11.812 1.00 42.59 97 GLY A CA 1
ATOM 702 C C . GLY A 1 97 ? -24.672 10.045 -10.840 1.00 42.59 97 GLY A C 1
ATOM 703 O O . GLY A 1 97 ? -25.676 10.697 -10.563 1.00 42.59 97 GLY A O 1
ATOM 704 N N . ALA A 1 98 ? -23.490 10.289 -10.271 1.00 47.91 98 ALA A N 1
ATOM 705 C CA . ALA A 1 98 ? -23.223 11.411 -9.399 1.00 47.91 98 ALA A CA 1
ATOM 706 C C . ALA A 1 98 ? -23.159 12.695 -10.249 1.00 47.91 98 ALA A C 1
ATOM 708 O O . ALA A 1 98 ? -22.427 12.726 -11.243 1.00 47.91 98 ALA A O 1
ATOM 709 N N . PRO A 1 99 ? -23.922 13.747 -9.898 1.00 48.59 99 PRO A N 1
ATOM 710 C CA . PRO A 1 99 ? -23.713 15.068 -10.480 1.00 48.59 99 PRO A CA 1
ATOM 711 C C . PRO A 1 99 ? -22.247 15.469 -10.273 1.00 48.59 99 PRO A C 1
ATOM 713 O O . PRO A 1 99 ? -21.673 15.135 -9.237 1.00 48.59 99 PRO A O 1
ATOM 716 N N . GLY A 1 100 ? -21.651 16.104 -11.290 1.00 52.06 100 GLY A N 1
ATOM 717 C CA . GLY A 1 100 ? -20.217 16.395 -11.372 1.00 52.06 100 GLY A CA 1
ATOM 718 C C . GLY A 1 100 ? -19.642 16.852 -10.037 1.00 52.06 100 GLY A C 1
ATOM 719 O O . GLY A 1 100 ? -20.083 17.849 -9.470 1.00 52.06 100 GLY A O 1
ATOM 720 N N . VAL A 1 101 ? -18.692 16.076 -9.517 1.00 54.09 101 VAL A N 1
ATOM 721 C CA . VAL A 1 101 ? -17.890 16.465 -8.359 1.00 54.09 101 VAL A CA 1
ATOM 722 C C . VAL A 1 101 ? -16.892 17.498 -8.880 1.00 54.09 101 VAL A C 1
ATOM 724 O O . VAL A 1 101 ? -15.779 17.164 -9.278 1.00 54.09 101 VAL A O 1
ATOM 727 N N . ASP A 1 102 ? -17.342 18.745 -8.996 1.00 52.34 102 ASP A N 1
ATOM 728 C CA . ASP A 1 102 ? -16.599 19.803 -9.682 1.00 52.34 102 ASP A CA 1
ATOM 729 C C . ASP A 1 102 ? -15.555 20.466 -8.764 1.00 52.34 102 ASP A C 1
ATOM 731 O O . ASP A 1 102 ? -14.698 21.219 -9.241 1.00 52.34 102 ASP A O 1
ATOM 735 N N . THR A 1 103 ? -15.573 20.184 -7.449 1.00 54.56 103 THR A N 1
ATOM 736 C CA . THR A 1 103 ? -14.677 20.836 -6.480 1.00 54.56 103 THR A CA 1
ATOM 737 C C . THR A 1 103 ? -13.917 19.884 -5.548 1.00 54.56 103 THR A C 1
ATOM 739 O O . THR A 1 103 ? -14.395 18.844 -5.105 1.00 54.56 103 THR A O 1
ATOM 742 N N . GLU A 1 104 ? -12.712 20.300 -5.143 1.00 57.06 104 GLU A N 1
ATOM 743 C CA . GLU A 1 104 ? -11.863 19.575 -4.178 1.00 57.06 104 GLU A CA 1
ATOM 744 C C . GLU A 1 104 ? -12.519 19.337 -2.816 1.00 57.06 104 GLU A C 1
ATOM 746 O O . GLU A 1 104 ? -12.179 18.383 -2.112 1.00 57.06 104 GLU A O 1
ATOM 751 N N . ALA A 1 105 ? -13.415 20.246 -2.420 1.00 59.56 105 ALA A N 1
ATOM 752 C CA . ALA A 1 105 ? -14.157 20.162 -1.171 1.00 59.56 105 ALA A CA 1
ATOM 753 C C . ALA A 1 105 ? -15.119 18.965 -1.164 1.00 59.56 105 ALA A C 1
ATOM 755 O O . ALA A 1 105 ? -15.475 18.479 -0.091 1.00 59.56 105 ALA A O 1
ATOM 756 N N . GLU A 1 106 ? -15.492 18.468 -2.343 1.00 73.00 106 GLU A N 1
ATOM 757 C CA . GLU A 1 106 ? -16.419 17.356 -2.516 1.00 73.00 106 GLU A CA 1
ATOM 758 C C . GLU A 1 106 ? -15.685 16.015 -2.661 1.00 73.00 106 GLU A C 1
ATOM 760 O O . GLU A 1 106 ? -16.210 14.997 -2.220 1.00 73.00 106 GLU A O 1
ATOM 765 N N . GLU A 1 107 ? -14.442 15.994 -3.161 1.00 81.00 107 GLU A N 1
ATOM 766 C CA . GLU A 1 107 ? -13.688 14.745 -3.364 1.00 81.00 107 GLU A CA 1
ATOM 767 C C . GLU A 1 107 ? -13.124 14.133 -2.084 1.00 81.00 107 GLU A C 1
ATOM 769 O O . GLU A 1 107 ? -13.256 12.935 -1.831 1.00 81.00 107 GLU A O 1
ATOM 774 N N . ARG A 1 108 ? -12.455 14.945 -1.257 1.00 88.44 108 ARG A N 1
ATOM 775 C CA . ARG A 1 108 ? -11.774 14.449 -0.053 1.00 88.44 108 ARG A CA 1
ATOM 776 C C . ARG A 1 108 ? -12.736 13.751 0.925 1.00 88.44 108 ARG A C 1
ATOM 778 O O . ARG A 1 108 ? -12.339 12.737 1.501 1.00 88.44 108 ARG A O 1
ATOM 785 N N . PRO A 1 109 ? -13.993 14.206 1.110 1.00 90.31 109 PRO A N 1
ATOM 786 C CA . PRO A 1 109 ? -15.005 13.463 1.868 1.00 90.31 109 PRO A CA 1
ATOM 787 C C . PRO A 1 109 ? -15.386 12.085 1.294 1.00 90.31 109 PRO A C 1
ATOM 789 O O . PRO A 1 109 ? -15.922 11.252 2.031 1.00 90.31 109 PRO A O 1
ATOM 792 N N . LEU A 1 110 ? -15.127 11.819 0.009 1.00 91.50 110 LEU A N 1
ATOM 793 C CA . LEU A 1 110 ? -15.385 10.523 -0.633 1.00 91.50 110 LEU A CA 1
ATOM 794 C C . LEU A 1 110 ? -14.271 9.507 -0.374 1.00 91.50 110 LEU A C 1
ATOM 796 O O . LEU A 1 110 ? -14.492 8.311 -0.554 1.00 91.50 110 LEU A O 1
ATOM 800 N N . LEU A 1 111 ? -13.096 9.961 0.070 1.00 95.12 111 LEU A N 1
ATOM 801 C CA . LEU A 1 111 ? -11.979 9.090 0.406 1.00 95.12 111 LEU A CA 1
ATOM 802 C C . LEU A 1 111 ? -12.294 8.249 1.642 1.00 95.12 111 LEU A C 1
ATOM 804 O O . LEU A 1 111 ? -12.365 8.769 2.759 1.00 95.12 111 LEU A O 1
ATOM 808 N N . ARG A 1 112 ? -12.433 6.940 1.445 1.00 97.81 112 ARG A N 1
ATOM 809 C CA . ARG A 1 112 ? -12.683 5.949 2.492 1.00 97.81 112 ARG A CA 1
ATOM 810 C C . ARG A 1 112 ? -11.469 5.086 2.735 1.00 97.81 112 ARG A C 1
ATOM 812 O O . ARG A 1 112 ? -10.746 4.748 1.804 1.00 97.81 112 ARG A O 1
ATOM 819 N N . LEU A 1 113 ? -11.265 4.733 3.999 1.00 98.56 113 LEU A N 1
ATOM 820 C CA . LEU A 1 113 ? -10.228 3.805 4.415 1.00 98.56 113 LEU A CA 1
ATOM 821 C C . LEU A 1 113 ? -10.508 2.438 3.778 1.00 98.56 113 LEU A C 1
ATOM 823 O O . LEU A 1 113 ? -11.556 1.841 4.028 1.00 98.56 113 LEU A O 1
ATOM 827 N N . THR A 1 114 ? -9.584 1.949 2.959 1.00 98.44 114 THR A N 1
ATOM 828 C CA . THR A 1 114 ? -9.679 0.639 2.301 1.00 98.44 114 THR A CA 1
ATOM 829 C C . THR A 1 114 ? -8.625 -0.338 2.794 1.00 98.44 114 THR A C 1
ATOM 831 O O . THR A 1 114 ? -8.861 -1.541 2.731 1.00 98.44 114 THR A O 1
ATOM 834 N N . ALA A 1 115 ? -7.507 0.133 3.355 1.00 98.56 115 ALA A N 1
ATOM 835 C CA . ALA A 1 115 ? -6.524 -0.747 3.981 1.00 98.56 115 ALA A CA 1
ATOM 836 C C . ALA A 1 115 ? -5.758 -0.087 5.134 1.00 98.56 115 ALA A C 1
ATOM 838 O O . ALA A 1 115 ? -5.593 1.133 5.182 1.00 98.56 115 ALA A O 1
ATOM 839 N N . VAL A 1 116 ? -5.252 -0.917 6.045 1.00 98.69 116 VAL A N 1
ATOM 840 C CA . VAL A 1 116 ? -4.380 -0.532 7.162 1.00 98.69 116 VAL A CA 1
ATOM 841 C C . VAL A 1 116 ? -3.164 -1.447 7.175 1.00 98.69 116 VAL A C 1
ATOM 843 O O . VAL A 1 116 ? -3.302 -2.658 7.032 1.00 98.69 116 VAL A O 1
ATOM 846 N N . ARG A 1 117 ? -1.972 -0.887 7.379 1.00 97.88 117 ARG A N 1
ATOM 847 C CA . ARG A 1 117 ? -0.752 -1.652 7.651 1.00 97.88 117 ARG A CA 1
ATOM 848 C C . ARG A 1 117 ? -0.064 -1.107 8.894 1.00 97.88 117 ARG A C 1
ATOM 850 O O . ARG A 1 117 ? 0.048 0.108 9.046 1.00 97.88 117 ARG A O 1
ATOM 857 N N . VAL A 1 118 ? 0.404 -1.990 9.762 1.00 97.00 118 VAL A N 1
ATOM 858 C CA . VAL A 1 118 ? 1.275 -1.646 10.894 1.00 97.00 118 VAL A CA 1
ATOM 859 C C . VAL A 1 118 ? 2.684 -2.074 10.545 1.00 97.00 118 VAL A C 1
ATOM 861 O O . VAL A 1 118 ? 2.871 -3.169 10.033 1.00 97.00 118 VAL A O 1
ATOM 864 N N . ASP A 1 119 ? 3.676 -1.232 10.791 1.00 95.38 119 ASP A N 1
ATOM 865 C CA . ASP A 1 119 ? 5.061 -1.575 10.499 1.00 95.38 119 ASP A CA 1
ATOM 866 C C . ASP A 1 119 ? 5.952 -1.110 11.651 1.00 95.38 119 ASP A C 1
ATOM 868 O O . ASP A 1 119 ? 6.077 0.095 11.881 1.00 95.38 119 ASP A O 1
ATOM 872 N N . PRO A 1 120 ? 6.591 -2.025 12.401 1.00 94.25 120 PRO A N 1
ATOM 873 C CA . PRO A 1 120 ? 7.540 -1.629 13.431 1.00 94.25 120 PRO A CA 1
ATOM 874 C C . PRO A 1 120 ? 8.743 -0.872 12.859 1.00 94.25 120 PRO A C 1
ATOM 876 O O . PRO A 1 120 ? 9.442 -0.245 13.646 1.00 94.25 120 PRO A O 1
ATOM 879 N N . CYS A 1 121 ? 8.984 -0.921 11.539 1.00 90.19 121 CYS A N 1
ATOM 880 C CA . CYS A 1 121 ? 10.185 -0.420 10.880 1.00 90.19 121 CYS A CA 1
ATOM 881 C C . CYS A 1 121 ? 10.001 0.086 9.434 1.00 90.19 121 CYS A C 1
ATOM 883 O O . CYS A 1 121 ? 10.867 -0.143 8.589 1.00 90.19 121 CYS A O 1
ATOM 885 N N . GLY A 1 122 ? 8.924 0.810 9.122 1.00 81.69 122 GLY A N 1
ATOM 886 C CA . GLY A 1 122 ? 8.504 1.024 7.723 1.00 81.69 122 GLY A CA 1
ATOM 887 C C . GLY A 1 122 ? 9.399 1.875 6.812 1.00 81.69 122 GLY A C 1
ATOM 888 O O . GLY A 1 122 ? 9.102 2.012 5.624 1.00 81.69 122 GLY A O 1
ATOM 889 N N . ARG A 1 123 ? 10.504 2.435 7.324 1.00 75.44 123 ARG A N 1
ATOM 890 C CA . ARG A 1 123 ? 11.416 3.321 6.566 1.00 75.44 123 ARG A CA 1
ATOM 891 C C . ARG A 1 123 ? 12.830 2.805 6.378 1.00 75.44 123 ARG A C 1
ATOM 893 O O . ARG A 1 123 ? 13.590 3.378 5.604 1.00 75.44 123 ARG A O 1
ATOM 900 N N . THR A 1 124 ? 13.196 1.746 7.075 1.00 69.81 124 THR A N 1
ATOM 901 C CA . THR A 1 124 ? 14.565 1.232 7.067 1.00 69.81 124 THR A CA 1
ATOM 902 C C . THR A 1 124 ? 14.582 -0.159 6.484 1.00 69.81 124 THR A C 1
ATOM 904 O O . THR A 1 124 ? 13.667 -0.949 6.722 1.00 69.81 124 THR A O 1
ATOM 907 N N . LYS A 1 125 ? 15.644 -0.486 5.750 1.00 67.50 125 LYS A N 1
ATOM 908 C CA . LYS A 1 125 ? 15.891 -1.885 5.412 1.00 67.50 125 LYS A CA 1
ATOM 909 C C . LYS A 1 125 ? 16.179 -2.622 6.720 1.00 67.50 125 LYS A C 1
ATOM 911 O O . LYS A 1 125 ? 16.820 -2.045 7.597 1.00 67.50 125 LYS A O 1
ATOM 916 N N . PRO A 1 126 ? 15.781 -3.890 6.879 1.00 57.72 126 PRO A N 1
ATOM 917 C CA . PRO A 1 126 ? 16.130 -4.659 8.074 1.00 57.72 126 PRO A CA 1
ATOM 918 C C . PRO A 1 126 ? 17.641 -4.777 8.326 1.00 57.72 126 PRO A C 1
ATOM 920 O O . PRO A 1 126 ? 18.048 -5.081 9.440 1.00 57.72 126 PRO A O 1
ATOM 923 N N . THR A 1 127 ? 18.469 -4.534 7.304 1.00 61.06 127 THR A N 1
ATOM 924 C CA . THR A 1 127 ? 19.933 -4.467 7.408 1.00 61.06 127 THR A CA 1
ATOM 925 C C . THR A 1 127 ? 20.457 -3.144 7.965 1.00 61.06 127 THR A C 1
ATOM 927 O O . THR A 1 127 ? 21.620 -3.075 8.358 1.00 61.06 127 THR A O 1
ATOM 930 N N . ASP A 1 128 ? 19.648 -2.083 7.974 1.00 64.12 128 ASP A N 1
ATOM 931 C CA . ASP A 1 128 ? 20.016 -0.830 8.625 1.00 64.12 128 ASP A CA 1
ATOM 932 C C . ASP A 1 128 ? 19.971 -1.043 10.144 1.00 64.12 128 ASP A C 1
ATOM 934 O O . ASP A 1 128 ? 19.064 -1.698 10.658 1.00 64.12 128 ASP A O 1
ATOM 938 N N . ALA A 1 129 ? 20.952 -0.503 10.873 1.00 58.16 129 ALA A N 1
ATOM 939 C CA . ALA A 1 129 ? 21.032 -0.669 12.324 1.00 58.16 129 ALA A CA 1
ATOM 940 C C . ALA A 1 129 ? 19.688 -0.333 13.002 1.00 58.16 129 ALA A C 1
ATOM 942 O O . ALA A 1 129 ? 19.113 0.729 12.744 1.00 58.16 129 ALA A O 1
ATOM 943 N N . GLU A 1 130 ? 19.224 -1.210 13.903 1.00 60.50 130 GLU A N 1
ATOM 944 C CA . GLU A 1 130 ? 17.911 -1.132 14.573 1.00 60.50 130 GLU A CA 1
ATOM 945 C C . GLU A 1 130 ? 17.613 0.242 15.198 1.00 60.50 130 GLU A C 1
ATOM 947 O O . GLU A 1 130 ? 16.457 0.648 15.282 1.00 60.50 130 GLU A O 1
ATOM 952 N N . ALA A 1 131 ? 18.652 1.005 15.552 1.00 57.34 131 ALA A N 1
ATOM 953 C CA . ALA A 1 131 ? 18.565 2.367 16.075 1.00 57.34 131 ALA A CA 1
ATOM 954 C C . ALA A 1 131 ? 17.867 3.386 15.144 1.00 57.34 131 ALA A C 1
ATOM 956 O O . ALA A 1 131 ? 17.526 4.476 15.595 1.00 57.34 131 ALA A O 1
ATOM 957 N N . ARG A 1 132 ? 17.652 3.073 13.857 1.00 69.56 132 ARG A N 1
ATOM 958 C CA . ARG A 1 132 ? 16.939 3.948 12.899 1.00 69.56 132 ARG A CA 1
ATOM 959 C C . ARG A 1 132 ? 15.486 3.547 12.651 1.00 69.56 132 ARG A C 1
ATOM 961 O O . ARG A 1 132 ? 14.813 4.161 11.825 1.00 69.56 132 ARG A O 1
ATOM 968 N N . CYS A 1 133 ? 15.011 2.524 13.344 1.00 84.25 133 CYS A N 1
ATOM 969 C CA . CYS A 1 133 ? 13.692 1.971 13.127 1.00 84.25 133 CYS A CA 1
ATOM 970 C C . CYS A 1 133 ? 12.599 2.948 13.587 1.00 84.25 133 CYS A C 1
ATOM 972 O O . CYS A 1 133 ? 12.565 3.352 14.750 1.00 84.25 133 CYS A O 1
ATOM 974 N N . VAL A 1 134 ? 11.716 3.344 12.669 1.00 90.12 134 VAL A N 1
ATOM 975 C CA . VAL A 1 134 ? 10.586 4.237 12.958 1.00 90.12 134 VAL A CA 1
ATOM 976 C C . VAL A 1 134 ? 9.290 3.438 12.837 1.00 90.12 134 VAL A C 1
ATOM 978 O O . VAL A 1 134 ? 8.919 3.090 11.712 1.00 90.12 134 VAL A O 1
ATOM 981 N N . PRO A 1 135 ? 8.594 3.167 13.956 1.00 95.38 135 PRO A N 1
ATOM 982 C CA . PRO A 1 135 ? 7.280 2.548 13.923 1.00 95.38 135 PRO A CA 1
ATOM 983 C C . PRO A 1 135 ? 6.278 3.439 13.185 1.00 95.38 135 PRO A C 1
ATOM 985 O O . PRO A 1 135 ? 6.166 4.641 13.459 1.00 95.38 135 PRO A O 1
ATOM 988 N N . GLU A 1 136 ? 5.529 2.851 12.259 1.00 96.56 136 GLU A N 1
ATOM 989 C CA . GLU A 1 136 ? 4.508 3.549 11.491 1.00 96.56 136 GLU A CA 1
ATOM 990 C C . GLU A 1 136 ? 3.199 2.764 11.395 1.00 96.56 136 GLU A C 1
ATOM 992 O O . GLU A 1 136 ? 3.162 1.533 11.415 1.00 96.56 136 GLU A O 1
ATOM 997 N N . VAL A 1 137 ? 2.106 3.511 11.258 1.00 98.25 137 VAL A N 1
ATOM 998 C CA . VAL A 1 137 ? 0.831 2.997 10.754 1.00 98.25 137 VAL A CA 1
ATOM 999 C C . VAL A 1 137 ? 0.602 3.629 9.390 1.00 98.25 137 VAL A C 1
ATOM 1001 O O . VAL A 1 137 ? 0.704 4.847 9.242 1.00 98.25 137 VAL A O 1
ATOM 1004 N N . ARG A 1 138 ? 0.296 2.811 8.386 1.00 98.06 138 ARG A N 1
ATOM 1005 C CA . ARG A 1 138 ? -0.029 3.248 7.030 1.00 98.06 138 ARG A CA 1
ATOM 1006 C C . ARG A 1 138 ? -1.503 3.006 6.756 1.00 98.06 138 ARG A C 1
ATOM 1008 O O . ARG A 1 138 ? -1.989 1.891 6.916 1.00 98.06 138 ARG A O 1
ATOM 1015 N N . LEU A 1 139 ? -2.199 4.046 6.323 1.00 98.62 139 LEU A N 1
ATOM 1016 C CA . LEU A 1 139 ? -3.603 3.991 5.932 1.00 98.62 139 LEU A CA 1
ATOM 1017 C C . LEU A 1 139 ? -3.709 4.177 4.422 1.00 98.62 139 LEU A C 1
ATOM 1019 O O . LEU A 1 139 ? -3.028 5.038 3.868 1.00 98.62 139 LEU A O 1
ATOM 1023 N N . VAL A 1 140 ? -4.563 3.399 3.766 1.00 98.25 140 VAL A N 1
ATOM 1024 C CA . VAL A 1 140 ? -4.872 3.548 2.340 1.00 98.25 140 VAL A CA 1
ATOM 1025 C C . VAL A 1 140 ? -6.288 4.074 2.198 1.00 98.25 140 VAL A C 1
ATOM 1027 O O . VAL A 1 140 ? -7.223 3.490 2.741 1.00 98.25 140 VAL A O 1
ATOM 1030 N N . PHE A 1 141 ? -6.435 5.179 1.478 1.00 97.94 141 PHE A N 1
ATOM 1031 C CA . PHE A 1 141 ? -7.710 5.819 1.205 1.00 97.94 141 PHE A CA 1
ATOM 1032 C C . PHE A 1 141 ? -7.999 5.830 -0.292 1.00 97.94 141 PHE A C 1
ATOM 1034 O O . PHE A 1 141 ? -7.121 6.163 -1.088 1.00 97.94 141 PHE A O 1
ATOM 1041 N N . GLN A 1 142 ? -9.238 5.526 -0.667 1.00 95.06 142 GLN A N 1
ATOM 1042 C CA . GLN A 1 142 ? -9.709 5.587 -2.052 1.00 95.06 142 GLN A CA 1
ATOM 1043 C C . GLN A 1 142 ? -11.079 6.255 -2.123 1.00 95.06 142 GLN A C 1
ATOM 1045 O O . GLN A 1 142 ? -11.857 6.112 -1.176 1.00 95.06 142 GLN A O 1
ATOM 1050 N N . PRO A 1 143 ? -11.419 6.947 -3.223 1.00 92.75 143 PRO A N 1
ATOM 1051 C CA . PRO A 1 143 ? -12.805 7.306 -3.481 1.00 92.75 143 PRO A CA 1
ATOM 1052 C C . PRO A 1 143 ? -13.642 6.027 -3.562 1.00 92.75 143 PRO A C 1
ATOM 1054 O O . PRO A 1 143 ? -13.311 5.129 -4.336 1.00 92.75 143 PRO A O 1
ATOM 1057 N N . VAL A 1 144 ? -14.697 5.935 -2.751 1.00 93.06 144 VAL A N 1
ATOM 1058 C CA . VAL A 1 144 ? -15.628 4.797 -2.759 1.00 93.06 144 VAL A CA 1
ATOM 1059 C C . VAL A 1 144 ? -17.033 5.296 -3.052 1.00 93.06 144 VAL A C 1
ATOM 1061 O O . VAL A 1 144 ? -17.581 6.108 -2.303 1.00 93.06 144 VAL A O 1
ATOM 1064 N N . LEU A 1 145 ? -17.609 4.809 -4.148 1.00 90.00 145 LEU A N 1
ATOM 1065 C CA . LEU A 1 145 ? -18.840 5.326 -4.742 1.00 90.00 145 LEU A CA 1
ATOM 1066 C C . LEU A 1 145 ? -19.761 4.179 -5.148 1.00 90.00 145 LEU A C 1
ATOM 1068 O O . LEU A 1 145 ? -19.300 3.132 -5.588 1.00 90.00 145 LEU A O 1
ATOM 1072 N N . ALA A 1 146 ? -21.071 4.381 -5.014 1.00 90.12 146 ALA A N 1
ATOM 1073 C CA . ALA A 1 146 ? -22.057 3.434 -5.518 1.00 90.12 146 ALA A CA 1
ATOM 1074 C C . ALA A 1 146 ? -22.211 3.592 -7.038 1.00 90.12 146 ALA A C 1
ATOM 1076 O O . ALA A 1 146 ? -22.394 4.707 -7.531 1.00 90.12 146 ALA A O 1
ATOM 1077 N N . ASN A 1 147 ? -22.128 2.496 -7.792 1.00 85.00 147 ASN A N 1
ATOM 1078 C CA . ASN A 1 147 ? -22.454 2.456 -9.219 1.00 85.00 147 ASN A CA 1
ATOM 1079 C C . ASN A 1 147 ? -23.972 2.561 -9.456 1.00 85.00 147 ASN A C 1
ATOM 1081 O O . ASN A 1 147 ? -24.763 2.670 -8.517 1.00 85.00 147 ASN A O 1
ATOM 1085 N N . ALA A 1 148 ? -24.393 2.536 -10.720 1.00 84.12 148 ALA A N 1
ATOM 1086 C CA . ALA A 1 148 ? -25.791 2.685 -11.123 1.00 84.12 148 ALA A CA 1
ATOM 1087 C C . ALA A 1 148 ? -26.694 1.578 -10.553 1.00 84.12 148 ALA A C 1
ATOM 1089 O O . ALA A 1 148 ? -27.907 1.750 -10.468 1.00 84.12 148 ALA A O 1
ATOM 1090 N N . GLN A 1 149 ? -26.107 0.452 -10.144 1.00 88.44 149 GLN A N 1
ATOM 1091 C CA . GLN A 1 149 ? -26.778 -0.682 -9.515 1.00 88.44 149 GLN A CA 1
ATOM 1092 C C . GLN A 1 149 ? -26.733 -0.617 -7.978 1.00 88.44 149 GLN A C 1
ATOM 1094 O O . GLN A 1 149 ? -27.198 -1.540 -7.313 1.00 88.44 149 GLN A O 1
ATOM 1099 N N . GLY A 1 150 ? -26.183 0.454 -7.399 1.00 89.06 150 GLY A N 1
ATOM 1100 C CA . GLY A 1 150 ? -26.048 0.628 -5.953 1.00 89.06 150 GLY A CA 1
ATOM 1101 C C . GLY A 1 150 ? -24.903 -0.170 -5.322 1.00 89.06 150 GLY A C 1
ATOM 1102 O O . GLY A 1 150 ? -24.801 -0.205 -4.098 1.00 89.06 150 GLY A O 1
ATOM 1103 N N . VAL A 1 151 ? -24.042 -0.811 -6.119 1.00 92.06 151 VAL A N 1
ATOM 1104 C CA . VAL A 1 151 ? -22.871 -1.547 -5.623 1.00 92.06 151 VAL A CA 1
ATOM 1105 C C . VAL A 1 151 ? -21.724 -0.567 -5.411 1.00 92.06 151 VAL A C 1
ATOM 1107 O O . VAL A 1 151 ? -21.411 0.218 -6.303 1.00 92.06 151 VAL A O 1
ATOM 1110 N N . PHE A 1 152 ? -21.097 -0.596 -4.235 1.00 93.31 152 PHE A N 1
ATOM 1111 C CA . PHE A 1 152 ? -19.948 0.261 -3.955 1.00 93.31 152 PHE A CA 1
ATOM 1112 C C . PHE A 1 152 ? -18.675 -0.278 -4.603 1.00 93.31 152 PHE A C 1
ATOM 1114 O O . PHE A 1 152 ? -18.323 -1.446 -4.442 1.00 93.31 152 PHE A O 1
ATOM 1121 N N . GLU A 1 153 ? -17.966 0.616 -5.279 1.00 93.25 153 GLU A N 1
ATOM 1122 C CA . GLU A 1 153 ? -16.716 0.363 -5.985 1.00 93.25 153 GLU A CA 1
ATOM 1123 C C . GLU A 1 153 ? -15.665 1.384 -5.546 1.00 93.25 153 GLU A C 1
ATOM 1125 O O . GLU A 1 153 ? -15.995 2.518 -5.184 1.00 93.25 153 GLU A O 1
ATOM 1130 N N . ALA A 1 154 ? -14.394 0.983 -5.564 1.00 92.56 154 ALA A N 1
ATOM 1131 C CA . ALA A 1 154 ? -13.283 1.901 -5.365 1.00 92.56 154 ALA A CA 1
ATOM 1132 C C . ALA A 1 154 ? -12.776 2.438 -6.706 1.00 92.56 154 ALA A C 1
ATOM 1134 O O . ALA A 1 154 ? -12.542 1.669 -7.642 1.00 92.56 154 ALA A O 1
ATOM 1135 N N . ALA A 1 155 ? -12.542 3.747 -6.777 1.00 89.69 155 ALA A N 1
ATOM 1136 C CA . ALA A 1 155 ? -11.943 4.365 -7.951 1.00 89.69 155 ALA A CA 1
ATOM 1137 C C . ALA A 1 155 ? -10.509 3.855 -8.201 1.00 89.69 155 ALA A C 1
ATOM 1139 O O . ALA A 1 155 ? -9.814 3.410 -7.283 1.00 89.69 155 ALA A O 1
ATOM 1140 N N . ASP A 1 156 ? -10.044 3.968 -9.450 1.00 89.19 156 ASP A N 1
ATOM 1141 C CA . ASP A 1 156 ? -8.716 3.509 -9.878 1.00 89.19 156 ASP A CA 1
ATOM 1142 C C . ASP A 1 156 ? -7.620 4.520 -9.499 1.00 89.19 156 ASP A C 1
ATOM 1144 O O . ASP A 1 156 ? -7.012 5.213 -10.316 1.00 89.19 156 ASP A O 1
ATOM 1148 N N . GLY A 1 157 ? -7.427 4.636 -8.194 1.00 90.31 157 GLY A N 1
ATOM 1149 C CA . GLY A 1 157 ? -6.362 5.384 -7.562 1.00 90.31 157 GLY A CA 1
ATOM 1150 C C . GLY A 1 157 ? -6.513 5.351 -6.046 1.00 90.31 157 GLY A C 1
ATOM 1151 O O . GLY A 1 157 ? -7.544 4.941 -5.507 1.00 90.31 157 GLY A O 1
ATOM 1152 N N . ALA A 1 158 ? -5.452 5.733 -5.353 1.00 94.25 158 ALA A N 1
ATOM 1153 C CA . ALA A 1 158 ? -5.359 5.650 -3.909 1.00 94.25 158 ALA A CA 1
ATOM 1154 C C . ALA A 1 158 ? -4.403 6.703 -3.354 1.00 94.25 158 ALA A C 1
ATOM 1156 O O . ALA A 1 158 ? -3.460 7.138 -4.017 1.00 94.25 158 ALA A O 1
ATOM 1157 N N . ILE A 1 159 ? -4.628 7.066 -2.097 1.00 95.56 159 ILE A N 1
ATOM 1158 C CA . ILE A 1 159 ? -3.683 7.813 -1.277 1.00 95.56 159 ILE A CA 1
ATOM 1159 C C . ILE A 1 159 ? -3.217 6.917 -0.135 1.00 95.56 159 ILE A C 1
ATOM 1161 O O . ILE A 1 159 ? -4.034 6.317 0.559 1.00 95.56 159 ILE A O 1
ATOM 1165 N N . HIS A 1 160 ? -1.910 6.858 0.101 1.00 97.19 160 HIS A N 1
ATOM 1166 C CA . HIS A 1 160 ? -1.335 6.230 1.285 1.00 97.19 160 HIS A CA 1
ATOM 1167 C C . HIS A 1 160 ? -0.885 7.317 2.262 1.00 97.19 160 HIS A C 1
ATOM 1169 O O . HIS A 1 160 ? -0.043 8.145 1.922 1.00 97.19 160 HIS A O 1
ATOM 1175 N N . ALA A 1 161 ? -1.416 7.302 3.479 1.00 97.50 161 ALA A N 1
ATOM 1176 C CA . ALA A 1 161 ? -1.045 8.208 4.558 1.00 97.50 161 ALA A CA 1
ATOM 1177 C C . ALA A 1 161 ? -0.197 7.466 5.600 1.00 97.50 161 ALA A C 1
ATOM 1179 O O . ALA A 1 161 ? -0.582 6.394 6.069 1.00 97.50 161 ALA A O 1
ATOM 1180 N N . PHE A 1 162 ? 0.959 8.026 5.951 1.00 97.44 162 PHE A N 1
ATOM 1181 C CA . PHE A 1 162 ? 1.962 7.399 6.813 1.00 97.44 162 PHE A CA 1
ATOM 1182 C C . PHE A 1 162 ? 2.067 8.180 8.121 1.00 97.44 162 PHE A C 1
ATOM 1184 O O . PHE A 1 162 ? 2.454 9.352 8.118 1.00 97.44 162 PHE A O 1
ATOM 1191 N N . TYR A 1 163 ? 1.753 7.527 9.235 1.00 97.81 163 TYR A N 1
ATOM 1192 C CA . TYR A 1 163 ? 1.752 8.134 10.562 1.00 97.81 163 TYR A CA 1
ATOM 1193 C C . TYR A 1 163 ? 2.890 7.564 11.390 1.00 97.81 163 TYR A C 1
ATOM 1195 O O . TYR A 1 163 ? 2.955 6.350 11.584 1.00 97.81 163 TYR A O 1
ATOM 1203 N N . ARG A 1 164 ? 3.751 8.431 11.931 1.00 96.69 164 ARG A N 1
ATOM 1204 C CA . ARG A 1 164 ? 4.725 8.003 12.940 1.00 96.69 164 ARG A CA 1
ATOM 1205 C C . ARG A 1 164 ? 3.995 7.700 14.239 1.00 96.69 164 ARG A C 1
ATOM 1207 O O . ARG A 1 164 ? 3.230 8.530 14.732 1.00 96.69 164 ARG A O 1
ATOM 1214 N N . VAL A 1 165 ? 4.280 6.550 14.831 1.00 97.19 165 VAL A N 1
ATOM 1215 C CA . VAL A 1 165 ? 3.783 6.179 16.159 1.00 97.19 165 VAL A CA 1
ATOM 1216 C C . VAL A 1 165 ? 4.949 5.786 17.059 1.00 97.19 165 VAL A C 1
ATOM 1218 O O . VAL A 1 165 ? 6.046 5.490 16.590 1.00 97.19 165 VAL A O 1
ATOM 1221 N N . SER A 1 166 ? 4.740 5.818 18.371 1.00 96.31 166 SER A N 1
ATOM 1222 C CA . SER A 1 166 ? 5.700 5.214 19.298 1.00 96.31 166 SER A CA 1
ATOM 1223 C C . SER A 1 166 ? 5.610 3.686 19.250 1.00 96.31 166 SER A C 1
ATOM 1225 O O . SER A 1 166 ? 4.573 3.119 18.899 1.00 96.31 166 SER A O 1
ATOM 1227 N N . GLU A 1 167 ? 6.676 2.998 19.662 1.00 94.88 167 GLU A N 1
ATOM 1228 C CA . GLU A 1 167 ? 6.667 1.534 19.777 1.00 94.88 167 GLU A CA 1
ATOM 1229 C C . GLU A 1 167 ? 5.548 1.046 20.713 1.00 94.88 167 GLU A C 1
ATOM 1231 O O . GLU A 1 167 ? 4.848 0.084 20.399 1.00 94.88 167 GLU A O 1
ATOM 1236 N N . GLY A 1 168 ? 5.329 1.743 21.834 1.00 96.94 168 GLY A N 1
ATOM 1237 C CA . GLY A 1 168 ? 4.252 1.433 22.776 1.00 96.94 168 GLY A CA 1
ATOM 1238 C C . GLY A 1 168 ? 2.860 1.571 22.154 1.00 96.94 168 GLY A C 1
ATOM 1239 O O . GLY A 1 168 ? 2.012 0.702 22.354 1.00 96.94 168 GLY A O 1
ATOM 1240 N N . GLU A 1 169 ? 2.631 2.614 21.352 1.00 98.00 169 GLU A N 1
ATOM 1241 C CA . GLU A 1 169 ? 1.376 2.780 20.609 1.00 98.00 169 GLU A CA 1
ATOM 1242 C 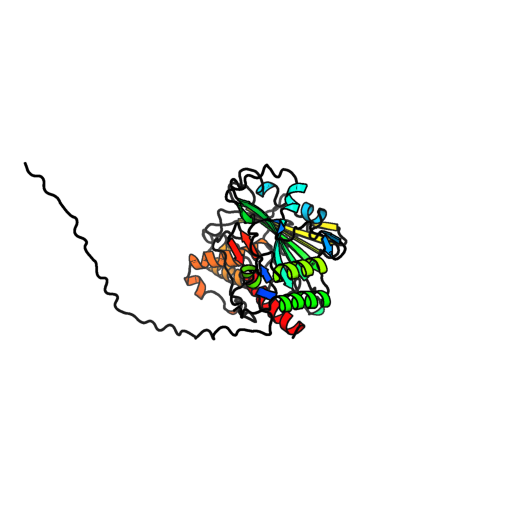C . GLU A 1 169 ? 1.182 1.682 19.566 1.00 98.00 169 GLU A C 1
ATOM 1244 O O . GLU A 1 169 ? 0.089 1.127 19.489 1.00 98.00 169 GLU A O 1
ATOM 1249 N N . LEU A 1 170 ? 2.224 1.325 18.806 1.00 97.69 170 LEU A N 1
ATOM 1250 C CA . LEU A 1 170 ? 2.142 0.266 17.799 1.00 97.69 170 LEU A CA 1
ATOM 1251 C C . LEU A 1 170 ? 1.843 -1.101 18.434 1.00 97.69 170 LEU A C 1
ATOM 1253 O O . LEU A 1 170 ? 0.986 -1.842 17.943 1.00 97.69 170 LEU A O 1
ATOM 1257 N N . LYS A 1 171 ? 2.517 -1.428 19.546 1.00 97.31 171 LYS A N 1
ATOM 1258 C CA . LYS A 1 171 ? 2.273 -2.657 20.315 1.00 97.31 171 LYS A CA 1
ATOM 1259 C C . LYS A 1 171 ? 0.842 -2.701 20.844 1.00 97.31 171 LYS A C 1
ATOM 1261 O O . LYS A 1 171 ? 0.161 -3.704 20.654 1.00 97.31 171 LYS A O 1
ATOM 1266 N N . ALA A 1 172 ? 0.371 -1.613 21.457 1.00 97.81 172 ALA A N 1
ATOM 1267 C CA . ALA A 1 172 ? -0.987 -1.528 21.988 1.00 97.81 172 ALA A CA 1
ATOM 1268 C C . ALA A 1 172 ? -2.051 -1.622 20.883 1.00 97.81 172 ALA A C 1
ATOM 1270 O O . ALA A 1 172 ? -3.025 -2.352 21.046 1.00 97.81 172 ALA A O 1
ATOM 1271 N N . PHE A 1 173 ? -1.842 -0.933 19.757 1.00 98.00 173 PHE A N 1
ATOM 1272 C CA . PHE A 1 173 ? -2.701 -1.005 18.574 1.00 98.00 173 PHE A CA 1
ATOM 1273 C C . PHE A 1 173 ? -2.810 -2.448 18.076 1.00 98.00 173 PHE A C 1
ATOM 1275 O O . PHE A 1 173 ? -3.905 -2.991 17.962 1.00 98.00 173 PHE A O 1
ATOM 1282 N N . THR A 1 174 ? -1.669 -3.095 17.834 1.00 96.81 174 THR A N 1
ATOM 1283 C CA . THR A 1 174 ? -1.628 -4.443 17.250 1.00 96.81 174 THR A CA 1
ATOM 1284 C C . THR A 1 174 ? -2.210 -5.480 18.203 1.00 96.81 174 THR A C 1
ATOM 1286 O O . THR A 1 174 ? -2.980 -6.340 17.783 1.00 96.81 174 THR A O 1
ATOM 1289 N N . LYS A 1 175 ? -1.905 -5.372 19.503 1.00 95.38 175 LYS A N 1
ATOM 1290 C CA . LYS A 1 175 ? -2.477 -6.252 20.521 1.00 95.38 175 LYS A CA 1
ATOM 1291 C C . LYS A 1 175 ? -3.997 -6.104 20.620 1.00 95.38 175 LYS A C 1
ATOM 1293 O O . LYS A 1 175 ? -4.681 -7.116 20.703 1.00 95.38 175 LYS A O 1
ATOM 1298 N N . ALA A 1 176 ? -4.530 -4.884 20.566 1.00 95.56 176 ALA A N 1
ATOM 1299 C CA . ALA A 1 176 ? -5.974 -4.667 20.607 1.00 95.56 176 ALA A CA 1
ATOM 1300 C C . ALA A 1 176 ? -6.692 -5.333 19.419 1.00 95.56 176 ALA A C 1
ATOM 1302 O O . ALA A 1 176 ? -7.713 -5.988 19.612 1.00 95.56 176 ALA A O 1
ATOM 1303 N N . LEU A 1 177 ? -6.127 -5.247 18.208 1.00 94.88 177 LEU A N 1
ATOM 1304 C CA . LEU A 1 177 ? -6.675 -5.942 17.035 1.00 94.88 177 LEU A CA 1
ATOM 1305 C C . LEU A 1 177 ? -6.564 -7.460 17.154 1.00 94.88 177 LEU A C 1
ATOM 1307 O O . LEU A 1 177 ? -7.517 -8.173 16.847 1.00 94.88 177 LEU A O 1
ATOM 1311 N N . PHE A 1 178 ? -5.423 -7.951 17.633 1.00 91.81 178 PHE A N 1
ATOM 1312 C CA . PHE A 1 178 ? -5.222 -9.372 17.887 1.00 91.81 178 PHE A CA 1
ATOM 1313 C C . PHE A 1 178 ? -6.237 -9.921 18.894 1.00 91.81 178 PHE A C 1
ATOM 1315 O O . PHE A 1 178 ? -6.805 -10.986 18.674 1.00 91.81 178 PHE A O 1
ATOM 1322 N N . ASP A 1 179 ? -6.501 -9.189 19.975 1.00 91.00 179 ASP A N 1
ATOM 1323 C CA . ASP A 1 179 ? -7.484 -9.584 20.981 1.00 91.00 179 ASP A CA 1
ATOM 1324 C C . ASP A 1 179 ? -8.914 -9.511 20.404 1.00 91.00 179 ASP A C 1
ATOM 1326 O O . ASP A 1 179 ? -9.719 -10.417 20.622 1.00 91.00 179 ASP A O 1
ATOM 1330 N N . ALA A 1 180 ? -9.221 -8.489 19.596 1.00 91.06 180 ALA A N 1
ATOM 1331 C CA . ALA A 1 180 ? -10.532 -8.305 18.970 1.00 91.06 180 ALA A CA 1
ATOM 1332 C C . ALA A 1 180 ? -10.833 -9.285 17.829 1.00 91.06 180 ALA A C 1
ATOM 1334 O O . ALA A 1 180 ? -11.999 -9.470 17.479 1.00 91.06 180 ALA A O 1
ATOM 1335 N N . ARG A 1 181 ? -9.822 -9.947 17.249 1.00 85.88 181 ARG A N 1
ATOM 1336 C CA . ARG A 1 181 ? -10.038 -10.959 16.200 1.00 85.88 181 ARG A CA 1
ATOM 1337 C C . ARG A 1 181 ? -10.747 -12.224 16.723 1.00 85.88 181 ARG A C 1
ATOM 1339 O O . ARG A 1 181 ? -11.149 -13.061 15.918 1.00 85.88 181 ARG A O 1
ATOM 1346 N N . ASN A 1 182 ? -10.922 -12.360 18.046 1.00 67.69 182 ASN A N 1
ATOM 1347 C CA . ASN A 1 182 ? -11.398 -13.565 18.731 1.00 67.69 182 ASN A CA 1
ATOM 1348 C C . ASN A 1 182 ? -12.814 -13.447 19.326 1.00 67.69 182 ASN A C 1
ATOM 1350 O O . ASN A 1 182 ? -12.963 -12.910 20.415 1.00 67.69 182 ASN A O 1
ATOM 1354 N N . VAL A 1 183 ? -13.798 -14.124 18.709 1.00 50.66 183 VAL A N 1
ATOM 1355 C CA . VAL A 1 183 ? -14.720 -15.064 19.394 1.00 50.66 183 VAL A CA 1
ATOM 1356 C C . VAL A 1 183 ? -15.172 -16.146 18.382 1.00 50.66 183 VAL A C 1
ATOM 1358 O O . VAL A 1 183 ? -16.129 -15.963 17.634 1.00 50.66 183 VAL A O 1
ATOM 1361 N N . GLY A 1 184 ? -14.484 -17.296 18.331 1.00 45.56 184 GLY A N 1
ATOM 1362 C CA . GLY A 1 184 ? -15.074 -18.557 17.832 1.00 45.56 184 GLY A CA 1
ATOM 1363 C C . GLY A 1 184 ? -14.731 -19.060 16.421 1.00 45.56 184 GLY A C 1
ATOM 1364 O O . GLY A 1 184 ? -15.281 -20.083 16.022 1.00 45.56 184 GLY A O 1
ATOM 1365 N N . ALA A 1 185 ? -13.836 -18.427 15.661 1.00 51.38 185 ALA A N 1
ATOM 1366 C CA . ALA A 1 185 ? -13.435 -18.938 14.347 1.00 51.38 185 ALA A CA 1
ATOM 1367 C C . ALA A 1 185 ? -11.922 -19.157 14.278 1.00 51.38 185 ALA A C 1
ATOM 1369 O O . ALA A 1 185 ? -11.135 -18.215 14.302 1.00 51.38 185 ALA A O 1
ATOM 1370 N N . ARG A 1 186 ? -11.522 -20.428 14.179 1.00 55.03 186 ARG A N 1
ATOM 1371 C CA . ARG A 1 186 ? -10.176 -20.823 13.763 1.00 55.03 186 ARG A CA 1
ATOM 1372 C C . ARG A 1 186 ? -10.038 -20.485 12.280 1.00 55.03 186 ARG A C 1
ATOM 1374 O O . ARG A 1 186 ? -10.347 -21.314 11.432 1.00 55.03 186 ARG A O 1
ATOM 1381 N N . PHE A 1 187 ? -9.668 -19.251 11.959 1.00 57.59 187 PHE A N 1
ATOM 1382 C CA . PHE A 1 187 ? -9.338 -18.919 10.581 1.00 57.59 187 PHE A CA 1
ATOM 1383 C C . PHE A 1 187 ? -7.938 -19.440 10.277 1.00 57.59 187 PHE A C 1
ATOM 1385 O O . PHE A 1 187 ? -6.965 -19.090 10.944 1.00 57.59 187 PHE A O 1
ATOM 1392 N N . SER A 1 188 ? -7.849 -20.272 9.247 1.00 60.56 188 SER A N 1
ATOM 1393 C CA . SER A 1 188 ? -6.614 -20.440 8.499 1.00 60.56 188 SER A CA 1
ATOM 1394 C C . SER A 1 188 ? -6.382 -19.119 7.757 1.00 60.56 188 SER A C 1
ATOM 1396 O O . SER A 1 188 ? -7.011 -18.847 6.736 1.00 60.56 188 SER A O 1
ATOM 1398 N N . TYR A 1 189 ? -5.563 -18.226 8.321 1.00 63.56 189 TYR A N 1
ATOM 1399 C CA . TYR A 1 189 ? -5.175 -16.954 7.689 1.00 63.56 189 TYR A CA 1
ATOM 1400 C C . TYR A 1 189 ? -4.148 -17.202 6.571 1.00 63.56 189 TYR A C 1
ATOM 1402 O O . TYR A 1 189 ? -3.102 -16.559 6.504 1.00 63.56 189 TYR A O 1
ATOM 1410 N N . THR A 1 190 ? -4.412 -18.184 5.711 1.00 64.19 190 THR A N 1
ATOM 1411 C CA . THR A 1 190 ? -3.443 -18.657 4.720 1.00 64.19 190 THR A CA 1
ATOM 1412 C C . THR A 1 190 ? -3.202 -17.655 3.609 1.00 64.19 190 THR A C 1
ATOM 1414 O O . THR A 1 190 ? -2.100 -17.647 3.065 1.00 64.19 190 THR A O 1
ATOM 1417 N N . SER A 1 191 ? -4.181 -16.797 3.293 1.00 84.12 191 SER A N 1
ATOM 1418 C CA . SER A 1 191 ? -4.061 -15.814 2.217 1.00 84.12 191 SER A CA 1
ATOM 1419 C C . SER A 1 191 ? -4.308 -14.376 2.672 1.00 84.12 191 SER A C 1
ATOM 1421 O O . SER A 1 191 ? -5.369 -14.044 3.198 1.00 84.12 191 SER A O 1
ATOM 1423 N N . LEU A 1 192 ? -3.350 -13.499 2.380 1.00 90.62 192 LEU A N 1
ATOM 1424 C CA . LEU A 1 192 ? -3.479 -12.053 2.470 1.00 90.62 192 LEU A CA 1
ATOM 1425 C C . LEU A 1 192 ? -4.469 -11.552 1.404 1.00 90.62 192 LEU A C 1
ATOM 1427 O O . LEU A 1 192 ? -4.396 -11.919 0.234 1.00 90.62 192 LEU A O 1
ATOM 1431 N N . GLY A 1 193 ? -5.420 -10.731 1.822 1.00 92.81 193 GLY A N 1
ATOM 1432 C CA . GLY A 1 193 ? -6.564 -10.277 1.035 1.00 92.81 193 GLY A CA 1
ATOM 1433 C C . GLY A 1 193 ? -7.536 -9.570 1.970 1.00 92.81 193 GLY A C 1
ATOM 1434 O O . GLY A 1 193 ? -7.110 -9.073 3.016 1.00 92.81 193 GLY A O 1
ATOM 1435 N N . VAL A 1 194 ? -8.832 -9.552 1.640 1.00 95.38 194 VAL A N 1
ATOM 1436 C CA . VAL A 1 194 ? -9.850 -9.028 2.566 1.00 95.38 194 VAL A CA 1
ATOM 1437 C C . VAL A 1 194 ? -9.741 -9.762 3.896 1.00 95.38 194 VAL A C 1
ATOM 1439 O O . VAL A 1 194 ? -9.809 -10.990 3.939 1.00 95.38 194 VAL A O 1
ATOM 1442 N N . HIS A 1 195 ? -9.570 -9.008 4.980 1.00 94.50 195 HIS A N 1
ATOM 1443 C CA . HIS A 1 195 ? -9.340 -9.586 6.295 1.00 94.50 195 HIS A CA 1
ATOM 1444 C C . HIS A 1 195 ? -10.504 -10.521 6.688 1.00 94.50 195 HIS A C 1
ATOM 1446 O O . HIS A 1 195 ? -11.652 -10.066 6.690 1.00 94.50 195 HIS A O 1
ATOM 1452 N N . PRO A 1 196 ? -10.257 -11.794 7.058 1.00 90.94 196 PRO A N 1
ATOM 1453 C CA . PRO A 1 196 ? -11.318 -12.789 7.257 1.00 90.94 196 PRO A CA 1
ATOM 1454 C C . PRO A 1 196 ? -12.405 -12.375 8.253 1.00 90.94 196 PRO A C 1
ATOM 1456 O O . PRO A 1 196 ? -13.597 -12.531 7.981 1.00 90.94 196 PRO A O 1
ATOM 1459 N N . THR A 1 197 ? -12.018 -11.771 9.380 1.00 91.56 197 THR A N 1
ATOM 1460 C CA . THR A 1 197 ? -12.981 -11.275 10.375 1.00 91.56 197 THR A CA 1
ATOM 1461 C C . THR A 1 197 ? -13.831 -10.138 9.807 1.00 91.56 197 THR A C 1
ATOM 1463 O O . THR A 1 197 ? -15.037 -10.104 10.034 1.00 91.56 197 THR A O 1
ATOM 1466 N N . LEU A 1 198 ? -13.245 -9.250 8.994 1.00 94.50 198 LEU A N 1
ATOM 1467 C CA . LEU A 1 198 ? -13.993 -8.169 8.347 1.00 94.50 198 LEU A CA 1
ATOM 1468 C C . LEU A 1 198 ? -14.897 -8.693 7.228 1.00 94.50 198 LEU A C 1
ATOM 1470 O O . LEU A 1 198 ? -16.010 -8.201 7.075 1.00 94.50 198 LEU A O 1
ATOM 1474 N N . ALA A 1 199 ? -14.464 -9.704 6.472 1.00 93.31 199 ALA A N 1
ATOM 1475 C CA . ALA A 1 199 ? -15.299 -10.352 5.463 1.00 93.31 199 ALA A CA 1
ATOM 1476 C C . ALA A 1 199 ? -16.554 -10.982 6.091 1.00 93.31 199 ALA A C 1
ATOM 1478 O O . ALA A 1 199 ? -17.646 -10.885 5.528 1.00 93.31 199 ALA A O 1
ATOM 1479 N N . LYS A 1 200 ? -16.401 -11.587 7.277 1.00 91.94 200 LYS A N 1
ATOM 1480 C CA . LYS A 1 200 ? -17.494 -12.205 8.035 1.00 91.94 200 LYS A CA 1
ATOM 1481 C C . LYS A 1 200 ? -18.416 -11.177 8.694 1.00 91.94 200 LYS A C 1
ATOM 1483 O O . LYS A 1 200 ? -19.630 -11.283 8.561 1.00 91.94 200 LYS A O 1
ATOM 1488 N N . GLU A 1 201 ? -17.859 -10.219 9.431 1.00 93.50 201 GLU A N 1
ATOM 1489 C CA . GLU A 1 201 ? -18.642 -9.291 10.261 1.00 93.50 201 GLU A CA 1
ATOM 1490 C C . GLU A 1 201 ? -19.107 -8.033 9.514 1.00 93.50 201 GLU A C 1
ATOM 1492 O O . GLU A 1 201 ? -20.058 -7.375 9.936 1.00 93.50 201 GLU A O 1
ATOM 1497 N N . GLY A 1 202 ? -18.448 -7.690 8.407 1.00 95.88 202 GLY A N 1
ATOM 1498 C CA . GLY A 1 202 ? -18.632 -6.424 7.707 1.00 95.88 202 GLY A CA 1
ATOM 1499 C C . GLY A 1 202 ? -18.011 -5.228 8.437 1.00 95.88 202 GLY A C 1
ATOM 1500 O O . GLY A 1 202 ? -17.492 -5.324 9.550 1.00 95.88 202 GLY A O 1
ATOM 1501 N N . LEU A 1 203 ? -18.091 -4.060 7.798 1.00 97.75 203 LEU A N 1
ATOM 1502 C CA . LEU A 1 203 ? -17.519 -2.806 8.304 1.00 97.75 203 LEU A CA 1
ATOM 1503 C C . LEU A 1 203 ? -18.267 -2.215 9.513 1.00 97.75 203 LEU A C 1
ATOM 1505 O O . LEU A 1 203 ? -17.756 -1.332 10.195 1.00 97.75 203 LEU A O 1
ATOM 1509 N N . THR A 1 204 ? -19.460 -2.722 9.821 1.00 96.62 204 THR A N 1
ATOM 1510 C CA . THR A 1 204 ? -20.229 -2.358 11.022 1.00 96.62 204 THR A CA 1
ATOM 1511 C C . THR A 1 204 ? -20.002 -3.323 12.194 1.00 96.62 204 THR A C 1
ATOM 1513 O O . THR A 1 204 ? -20.602 -3.147 13.262 1.00 96.62 204 THR A O 1
ATOM 1516 N N . GLY A 1 205 ? -19.171 -4.352 11.986 1.00 95.50 205 GLY A N 1
ATOM 1517 C CA . GLY A 1 205 ? -18.842 -5.411 12.938 1.00 95.50 205 GLY A CA 1
ATOM 1518 C C . GLY A 1 205 ? -18.036 -4.953 14.153 1.00 95.50 205 GLY A C 1
ATOM 1519 O O . GLY A 1 205 ? -17.594 -3.804 14.237 1.00 95.50 205 GLY A O 1
ATOM 1520 N N . ALA A 1 206 ? -17.837 -5.861 15.110 1.00 95.19 206 ALA A N 1
ATOM 1521 C CA . ALA A 1 206 ? -17.082 -5.575 16.328 1.00 95.19 206 ALA A CA 1
ATOM 1522 C C . ALA A 1 206 ? -15.605 -5.321 16.006 1.00 95.19 206 ALA A C 1
ATOM 1524 O O . ALA A 1 206 ? -15.040 -4.326 16.462 1.00 95.19 206 ALA A O 1
ATOM 1525 N N . PHE A 1 207 ? -15.017 -6.151 15.139 1.00 95.62 207 PHE A N 1
ATOM 1526 C CA . PHE A 1 207 ? -13.628 -5.988 14.722 1.00 95.62 207 PHE A CA 1
ATOM 1527 C C . PHE A 1 207 ? -13.395 -4.666 13.975 1.00 95.62 207 PHE A C 1
ATOM 1529 O O . PHE A 1 207 ? -12.427 -3.961 14.249 1.00 95.62 207 PHE A O 1
ATOM 1536 N N . ALA A 1 208 ? -14.302 -4.280 13.069 1.00 97.44 208 ALA A N 1
ATOM 1537 C CA . ALA A 1 208 ? -14.205 -3.012 12.342 1.00 97.44 208 ALA A CA 1
ATOM 1538 C C . ALA A 1 208 ? -14.280 -1.798 13.282 1.00 97.44 208 ALA A C 1
ATOM 1540 O O . ALA A 1 208 ? -13.497 -0.857 13.152 1.00 97.44 208 ALA A O 1
ATOM 1541 N N . LYS A 1 209 ? -15.186 -1.830 14.269 1.00 97.75 209 LYS A N 1
ATOM 1542 C CA . LYS A 1 209 ? -15.301 -0.775 15.287 1.00 97.75 209 LYS A CA 1
ATOM 1543 C C . LYS A 1 209 ? -14.021 -0.633 16.102 1.00 97.75 209 LYS A C 1
ATOM 1545 O O . LYS A 1 209 ? -13.577 0.498 16.302 1.00 97.75 209 LYS A O 1
ATOM 1550 N N . GLU A 1 210 ? -13.425 -1.748 16.522 1.00 97.94 210 GLU A N 1
ATOM 1551 C CA . GLU A 1 210 ? -12.146 -1.731 17.233 1.00 97.94 210 GLU A CA 1
ATOM 1552 C C . GLU A 1 210 ? -11.029 -1.174 16.345 1.00 97.94 210 GLU A C 1
ATOM 1554 O O . GLU A 1 210 ? -10.328 -0.247 16.748 1.00 97.94 210 GLU A O 1
ATOM 1559 N N . LEU A 1 211 ? -10.924 -1.644 15.098 1.00 98.38 211 LEU A N 1
ATOM 1560 C CA . LEU A 1 211 ? -9.962 -1.128 14.124 1.00 98.38 211 LEU A CA 1
ATOM 1561 C C . LEU A 1 211 ? -10.070 0.388 13.962 1.00 98.38 211 LEU A C 1
ATOM 1563 O O . LEU A 1 211 ? -9.075 1.104 14.071 1.00 98.38 211 LEU A O 1
ATOM 1567 N N . PHE A 1 212 ? -11.278 0.903 13.751 1.00 98.69 212 PHE A N 1
ATOM 1568 C CA . PHE A 1 212 ? -11.499 2.334 13.585 1.00 98.69 212 PHE A CA 1
ATOM 1569 C C . PHE A 1 212 ? -11.223 3.131 14.860 1.00 98.69 212 PHE A C 1
ATOM 1571 O O . PHE A 1 212 ? -10.744 4.265 14.780 1.00 98.69 212 PHE A O 1
ATOM 1578 N N . ALA A 1 213 ? -11.510 2.569 16.035 1.00 98.62 213 ALA A N 1
ATOM 1579 C CA . ALA A 1 213 ? -11.163 3.184 17.309 1.00 98.62 213 ALA A CA 1
ATOM 1580 C C . ALA A 1 213 ? -9.641 3.290 17.475 1.00 98.62 213 ALA A C 1
ATOM 1582 O O . ALA A 1 213 ? -9.142 4.372 17.788 1.00 98.62 213 ALA A O 1
ATOM 1583 N N . GLN A 1 214 ? -8.901 2.217 17.184 1.00 98.69 214 GLN A N 1
ATOM 1584 C CA . GLN A 1 214 ? -7.442 2.207 17.264 1.00 98.69 214 GLN A CA 1
ATOM 1585 C C . GLN A 1 214 ? -6.803 3.146 16.232 1.00 98.69 214 GLN A C 1
ATOM 1587 O O . GLN A 1 214 ? -5.908 3.911 16.589 1.00 98.69 214 GLN A O 1
ATOM 1592 N N . VAL A 1 215 ? -7.308 3.191 14.991 1.00 98.75 215 VAL A N 1
ATOM 1593 C CA . VAL A 1 215 ? -6.849 4.153 13.969 1.00 98.75 215 VAL A CA 1
ATOM 1594 C C . VAL A 1 215 ? -7.018 5.587 14.466 1.00 98.75 215 VAL A C 1
ATOM 1596 O O . VAL A 1 215 ? -6.053 6.345 14.485 1.00 98.75 215 VAL A O 1
ATOM 1599 N N . LYS A 1 216 ? -8.208 5.961 14.950 1.00 98.69 216 LYS A N 1
ATOM 1600 C CA . LYS A 1 216 ? -8.446 7.315 15.480 1.00 98.69 216 LYS A CA 1
ATOM 1601 C C . LYS A 1 216 ? -7.626 7.622 16.733 1.00 98.69 216 LYS A C 1
ATOM 1603 O O . LYS A 1 216 ? -7.365 8.786 17.011 1.00 98.69 216 LYS A O 1
ATOM 1608 N N . LYS A 1 217 ? -7.228 6.607 17.499 1.00 98.56 217 LYS A N 1
ATOM 1609 C CA . LYS A 1 217 ? -6.397 6.773 18.695 1.00 98.56 217 LYS A CA 1
ATOM 1610 C C . LYS A 1 217 ? -4.948 7.118 18.346 1.00 98.56 217 LYS A C 1
ATOM 1612 O O . LYS A 1 217 ? -4.356 7.948 19.035 1.00 98.56 217 LYS A O 1
ATOM 1617 N N . VAL A 1 218 ? -4.376 6.498 17.309 1.00 98.56 218 VAL A N 1
ATOM 1618 C CA . VAL A 1 218 ? -2.932 6.607 17.015 1.00 98.56 218 VAL A CA 1
ATOM 1619 C C . VAL A 1 218 ? -2.592 7.423 15.767 1.00 98.56 218 VAL A C 1
ATOM 1621 O O . VAL A 1 218 ? -1.460 7.887 15.661 1.00 98.56 218 VAL A O 1
ATOM 1624 N N . CYS A 1 219 ? -3.534 7.652 14.853 1.00 98.62 219 CYS A N 1
ATOM 1625 C CA . CYS A 1 219 ? -3.318 8.396 13.608 1.00 98.62 219 CYS A CA 1
ATOM 1626 C C . CYS A 1 219 ? -4.046 9.743 13.632 1.00 98.62 219 CYS A C 1
ATOM 1628 O O . CYS A 1 219 ? -5.225 9.794 13.970 1.00 98.62 219 CYS A O 1
ATOM 1630 N N . GLY A 1 220 ? -3.382 10.824 13.226 1.00 98.00 220 GLY A N 1
ATOM 1631 C CA . GLY A 1 220 ? -3.978 12.145 13.015 1.00 98.00 220 GLY A CA 1
ATOM 1632 C C . GLY A 1 220 ? -3.003 13.106 12.328 1.00 98.00 220 GLY A C 1
ATOM 1633 O O . GLY A 1 220 ? -1.823 12.805 12.166 1.00 98.00 220 GLY A O 1
ATOM 1634 N N . GLY A 1 221 ? -3.475 14.285 11.924 1.00 96.31 221 GLY A N 1
ATOM 1635 C CA . GLY A 1 221 ? -2.650 15.277 11.223 1.00 96.31 221 GLY A CA 1
ATOM 1636 C C . GLY A 1 221 ? -1.392 15.725 11.982 1.00 96.31 221 GLY A C 1
ATOM 1637 O O . GLY A 1 221 ? -0.405 16.088 11.351 1.00 96.31 221 GLY A O 1
ATOM 1638 N N . GLY A 1 222 ? -1.389 15.668 13.318 1.00 96.31 222 GLY A N 1
ATOM 1639 C CA . GLY A 1 222 ? -0.224 16.006 14.142 1.00 96.31 222 GLY A CA 1
ATOM 1640 C C . GLY A 1 222 ? 0.946 15.016 14.062 1.00 96.31 222 GLY A C 1
ATOM 1641 O O . GLY A 1 222 ? 2.069 15.403 14.371 1.00 96.31 222 GLY A O 1
ATOM 1642 N N . ASN A 1 223 ? 0.711 13.766 13.648 1.00 97.25 223 ASN A N 1
ATOM 1643 C CA . ASN A 1 223 ? 1.758 12.753 13.455 1.00 97.25 223 ASN A CA 1
ATOM 1644 C C . ASN A 1 223 ? 1.765 12.129 12.050 1.00 97.25 223 ASN A C 1
ATOM 1646 O O . ASN A 1 223 ? 2.456 11.133 11.826 1.00 97.25 223 ASN A O 1
ATOM 1650 N N . LEU A 1 224 ? 1.007 12.704 11.113 1.00 97.56 224 LEU A N 1
ATOM 1651 C CA . LEU A 1 224 ? 1.118 12.420 9.688 1.00 97.56 224 LEU A CA 1
ATOM 1652 C C . LEU A 1 224 ? 2.460 12.951 9.184 1.00 97.56 224 LEU A C 1
ATOM 1654 O O . LEU A 1 224 ? 2.771 14.122 9.377 1.00 97.56 224 LEU A O 1
ATOM 1658 N N . GLU A 1 225 ? 3.230 12.103 8.511 1.00 95.88 225 GLU A N 1
ATOM 1659 C CA . GLU A 1 225 ? 4.574 12.459 8.041 1.00 95.88 225 GLU A CA 1
ATOM 1660 C C . GLU A 1 225 ? 4.741 12.398 6.532 1.00 95.88 225 GLU A C 1
ATOM 1662 O O . GLU A 1 225 ? 5.674 12.979 5.976 1.00 95.88 225 GLU A O 1
ATOM 1667 N N . ARG A 1 226 ? 3.870 11.652 5.859 1.00 95.38 226 ARG A N 1
ATOM 1668 C CA . ARG A 1 226 ? 3.925 11.497 4.415 1.00 95.38 226 ARG A CA 1
ATOM 1669 C C . ARG A 1 226 ? 2.570 11.101 3.865 1.00 95.38 226 ARG A C 1
ATOM 1671 O O . ARG A 1 226 ? 1.824 10.348 4.489 1.00 95.38 226 ARG A O 1
ATOM 1678 N N . VAL A 1 227 ? 2.310 11.580 2.662 1.00 95.81 227 VAL A N 1
ATOM 1679 C CA . VAL A 1 227 ? 1.217 11.177 1.795 1.00 95.81 227 VAL A CA 1
ATOM 1680 C C . VAL A 1 227 ? 1.822 10.782 0.451 1.00 95.81 227 VAL A C 1
ATOM 1682 O O . VAL A 1 227 ? 2.581 11.551 -0.130 1.00 95.81 227 VAL A O 1
ATOM 1685 N N . THR A 1 228 ? 1.522 9.587 -0.046 1.00 95.25 228 THR A N 1
ATOM 1686 C CA . THR A 1 228 ? 1.826 9.203 -1.434 1.00 95.25 228 THR A CA 1
ATOM 1687 C C . THR A 1 228 ? 0.530 8.968 -2.179 1.00 95.25 228 THR A C 1
ATOM 1689 O O . THR A 1 228 ? -0.466 8.600 -1.560 1.00 95.25 228 THR A O 1
ATOM 1692 N N . PHE A 1 229 ? 0.531 9.137 -3.494 1.00 93.88 229 PHE A N 1
ATOM 1693 C CA . PHE A 1 229 ? -0.651 8.868 -4.304 1.00 93.88 229 PHE A CA 1
ATOM 1694 C C . PHE A 1 229 ? -0.311 8.044 -5.540 1.00 93.88 229 PHE A C 1
ATOM 1696 O O . PHE A 1 229 ? 0.817 8.079 -6.031 1.00 93.88 229 PHE A O 1
ATOM 1703 N N . LEU A 1 230 ? -1.321 7.327 -6.015 1.00 92.19 230 LEU A N 1
ATOM 1704 C CA . LEU A 1 230 ? -1.412 6.715 -7.330 1.00 92.19 230 LEU A CA 1
ATOM 1705 C C . LEU A 1 230 ? -2.767 7.122 -7.905 1.00 92.19 230 LEU A C 1
ATOM 1707 O O . LEU A 1 230 ? -3.784 6.967 -7.234 1.00 92.19 230 LEU A O 1
ATOM 1711 N N . GLN A 1 231 ? -2.794 7.613 -9.134 1.00 88.38 231 GLN A N 1
ATOM 1712 C CA . GLN A 1 231 ? -4.029 7.907 -9.859 1.00 88.38 231 GLN A CA 1
ATOM 1713 C C . GLN A 1 231 ? -3.920 7.419 -11.293 1.00 88.38 231 GLN A C 1
ATOM 1715 O O . GLN A 1 231 ? -2.855 7.538 -11.891 1.00 88.38 231 GLN A O 1
ATOM 1720 N N . ARG A 1 232 ? -5.015 6.925 -11.862 1.00 85.31 232 ARG A N 1
ATOM 1721 C CA . ARG A 1 232 ? -5.137 6.731 -13.306 1.00 85.31 232 ARG A CA 1
ATOM 1722 C C . ARG A 1 232 ? -5.776 7.967 -13.935 1.00 85.31 232 ARG A C 1
ATOM 1724 O O . ARG A 1 232 ? -6.810 8.422 -13.456 1.00 85.31 232 ARG A O 1
ATOM 1731 N N . THR A 1 233 ? -5.178 8.533 -14.979 1.00 79.25 233 THR A N 1
ATOM 1732 C CA . THR A 1 233 ? -5.772 9.665 -15.700 1.00 79.25 233 THR A CA 1
ATOM 1733 C C . THR A 1 233 ? -6.981 9.225 -16.518 1.00 79.25 233 THR A C 1
ATOM 1735 O O . THR A 1 233 ? -7.136 8.052 -16.861 1.00 79.25 233 THR A O 1
ATOM 1738 N N . ALA A 1 234 ? -7.839 10.197 -16.836 1.00 66.06 234 ALA A N 1
ATOM 1739 C CA . ALA A 1 234 ? -9.068 9.986 -17.591 1.00 66.06 234 ALA A CA 1
ATOM 1740 C C . ALA A 1 234 ? -8.865 9.891 -19.123 1.00 66.06 234 ALA A C 1
ATOM 1742 O O . ALA A 1 234 ? -9.827 9.957 -19.890 1.00 66.06 234 ALA A O 1
ATOM 1743 N N . ASP A 1 235 ? -7.616 9.807 -19.585 1.00 60.41 235 ASP A N 1
ATOM 1744 C CA . ASP A 1 235 ? -7.271 9.926 -21.001 1.00 60.41 235 ASP A CA 1
ATOM 1745 C C . ASP A 1 235 ? -7.540 8.618 -21.775 1.00 60.41 235 ASP A C 1
ATOM 1747 O O . ASP A 1 235 ? -7.679 7.541 -21.195 1.00 60.41 235 ASP A O 1
ATOM 1751 N N . ARG A 1 236 ? -7.626 8.703 -23.116 1.00 60.75 236 ARG A N 1
ATOM 1752 C CA . ARG A 1 236 ? -7.872 7.533 -23.994 1.00 60.75 236 ARG A CA 1
ATOM 1753 C C . ARG A 1 236 ? -6.818 6.435 -23.838 1.00 60.75 236 ARG A C 1
ATOM 1755 O O . ARG A 1 236 ? -7.143 5.264 -24.010 1.00 60.75 236 ARG A O 1
ATOM 1762 N N . GLU A 1 237 ? -5.582 6.820 -23.543 1.00 66.94 237 GLU A N 1
ATOM 1763 C CA . GLU A 1 237 ? -4.518 5.904 -23.149 1.00 66.94 237 GLU A CA 1
ATOM 1764 C C . GLU A 1 237 ? -4.310 6.052 -21.644 1.00 66.94 237 GLU A C 1
ATOM 1766 O O . GLU A 1 237 ? -4.097 7.172 -21.172 1.00 66.94 237 GLU A O 1
ATOM 1771 N N . PRO A 1 238 ? -4.409 4.962 -20.868 1.00 76.50 238 PRO A N 1
ATOM 1772 C CA . PRO A 1 238 ? -4.355 5.087 -19.430 1.00 76.50 238 PRO A CA 1
ATOM 1773 C C . PRO A 1 238 ? -2.935 5.442 -18.993 1.00 76.50 238 PRO A C 1
ATOM 1775 O O . PRO A 1 238 ? -1.970 4.739 -19.300 1.00 76.50 238 PRO A O 1
ATOM 1778 N N . VAL A 1 239 ? -2.831 6.545 -18.255 1.00 86.38 239 VAL A N 1
ATOM 1779 C CA . VAL A 1 239 ? -1.597 6.974 -17.602 1.00 86.38 239 VAL A CA 1
ATOM 1780 C C . VAL A 1 239 ? -1.780 6.839 -16.104 1.00 86.38 239 VAL A C 1
ATOM 1782 O O . VAL A 1 239 ? -2.694 7.428 -15.532 1.00 86.38 239 VAL A O 1
ATOM 1785 N N . TRP A 1 240 ? -0.908 6.088 -15.444 1.00 89.94 240 TRP A N 1
ATOM 1786 C CA . TRP A 1 240 ? -0.870 6.047 -13.988 1.00 89.94 240 TRP A CA 1
ATOM 1787 C C . TRP A 1 240 ? 0.189 7.007 -13.485 1.00 89.94 240 TRP A C 1
ATOM 1789 O O . TRP A 1 240 ? 1.347 6.893 -13.869 1.00 89.94 240 TRP A O 1
ATOM 1799 N N . VAL A 1 241 ? -0.203 7.933 -12.616 1.00 91.00 241 VAL A N 1
ATOM 1800 C CA . VAL A 1 241 ? 0.666 8.961 -12.046 1.00 91.00 241 VAL A CA 1
ATOM 1801 C C . VAL A 1 241 ? 0.861 8.718 -10.561 1.00 91.00 241 VAL A C 1
ATOM 1803 O O . VAL A 1 241 ? -0.098 8.504 -9.821 1.00 91.00 241 VAL A O 1
ATOM 1806 N N . PHE A 1 242 ? 2.110 8.831 -10.133 1.00 93.31 242 PHE A N 1
ATOM 1807 C CA . PHE A 1 242 ? 2.566 8.643 -8.769 1.00 93.31 242 PHE A CA 1
ATOM 1808 C C . PHE A 1 242 ? 3.225 9.916 -8.251 1.00 93.31 242 PHE A C 1
ATOM 1810 O O . PHE A 1 242 ? 3.836 10.668 -9.014 1.00 93.31 242 PHE A O 1
ATOM 1817 N N . GLY A 1 243 ? 3.163 10.129 -6.940 1.00 92.88 243 GLY A N 1
ATOM 1818 C CA . GLY A 1 243 ? 3.896 11.214 -6.298 1.00 92.88 243 GLY A CA 1
ATOM 1819 C C . GLY A 1 243 ? 3.941 11.104 -4.782 1.00 92.88 243 GLY A C 1
ATOM 1820 O O . GLY A 1 243 ? 3.242 10.291 -4.167 1.00 92.88 243 GLY A O 1
ATOM 1821 N N . ILE A 1 244 ? 4.799 11.934 -4.187 1.00 93.00 244 ILE A N 1
ATOM 1822 C CA . ILE A 1 244 ? 5.103 11.932 -2.755 1.00 93.00 244 ILE A CA 1
ATOM 1823 C C . ILE A 1 244 ? 4.995 13.353 -2.201 1.00 93.00 244 ILE A C 1
ATOM 1825 O O . ILE A 1 244 ? 5.484 14.320 -2.779 1.00 93.00 244 ILE A O 1
ATOM 1829 N N . THR A 1 245 ? 4.363 13.476 -1.042 1.00 94.19 245 THR A N 1
ATOM 1830 C CA . THR A 1 245 ? 4.296 14.696 -0.241 1.00 94.19 245 THR A CA 1
ATOM 1831 C C . THR A 1 245 ? 4.749 14.365 1.177 1.00 94.19 245 THR A C 1
ATOM 1833 O O . THR A 1 245 ? 4.127 13.538 1.842 1.00 94.19 245 THR A O 1
ATOM 1836 N N . SER A 1 246 ? 5.831 14.975 1.656 1.00 94.44 246 SER A N 1
ATOM 1837 C CA . SER A 1 246 ? 6.219 14.923 3.067 1.00 94.44 246 SER A CA 1
ATOM 1838 C C . SER A 1 246 ? 5.362 15.885 3.884 1.00 94.44 246 SER A C 1
ATOM 1840 O O . SER A 1 246 ? 4.837 16.870 3.367 1.00 94.44 246 SER A O 1
ATOM 1842 N N . VAL A 1 247 ? 5.198 15.595 5.171 1.00 94.06 247 VAL A N 1
ATOM 1843 C CA . VAL A 1 247 ? 4.492 16.440 6.133 1.00 94.06 247 VAL A CA 1
ATOM 1844 C C . VAL A 1 247 ? 5.391 16.603 7.351 1.00 94.06 247 VAL A C 1
ATOM 1846 O O . VAL A 1 247 ? 5.698 15.640 8.043 1.00 94.06 247 VAL A O 1
ATOM 1849 N N . THR A 1 248 ? 5.846 17.826 7.612 1.00 92.19 248 THR A N 1
ATOM 1850 C CA . THR A 1 248 ? 6.663 18.156 8.789 1.00 92.19 248 THR A CA 1
ATOM 1851 C C . THR A 1 248 ? 6.048 19.355 9.485 1.00 92.19 248 THR A C 1
ATOM 1853 O O . THR A 1 248 ? 5.797 20.371 8.845 1.00 92.19 248 THR A O 1
ATOM 1856 N N . ASN A 1 249 ? 5.780 19.258 10.790 1.00 88.06 249 ASN A N 1
ATOM 1857 C CA . ASN A 1 249 ? 5.135 20.331 11.560 1.00 88.06 249 ASN A CA 1
ATOM 1858 C C . ASN A 1 249 ? 3.833 20.840 10.905 1.00 88.06 249 ASN A C 1
ATOM 1860 O O . ASN A 1 249 ? 3.595 22.042 10.834 1.00 88.06 249 ASN A O 1
ATOM 1864 N N . LYS A 1 250 ? 3.007 19.915 10.387 1.00 86.62 250 LYS A N 1
ATOM 1865 C CA . LYS A 1 250 ? 1.764 20.194 9.634 1.00 86.62 250 LYS A CA 1
ATOM 1866 C C . LYS A 1 250 ? 1.953 20.962 8.314 1.00 86.62 250 LYS A C 1
ATOM 1868 O O . LYS A 1 250 ? 0.968 21.300 7.659 1.00 86.62 250 LYS A O 1
ATOM 1873 N N . VAL A 1 251 ? 3.194 21.198 7.892 1.00 90.25 251 VAL A N 1
ATOM 1874 C CA . VAL A 1 251 ? 3.531 21.775 6.591 1.00 90.25 251 VAL A CA 1
ATOM 1875 C C . VAL A 1 251 ? 3.792 20.638 5.617 1.00 90.25 251 VAL A C 1
ATOM 1877 O O . VAL A 1 251 ? 4.678 19.812 5.836 1.00 90.25 251 VAL A O 1
ATOM 1880 N N . ALA A 1 252 ? 2.996 20.589 4.554 1.00 92.44 252 ALA A N 1
ATOM 1881 C CA . ALA A 1 252 ? 3.156 19.622 3.483 1.00 92.44 252 ALA A CA 1
ATOM 1882 C C . ALA A 1 252 ? 4.104 20.167 2.401 1.00 92.44 252 ALA A C 1
ATOM 1884 O O . ALA A 1 252 ? 4.089 21.361 2.098 1.00 92.44 252 ALA A O 1
ATOM 1885 N N . LYS A 1 253 ? 4.933 19.293 1.829 1.00 93.56 253 LYS A N 1
ATOM 1886 C CA . LYS A 1 253 ? 5.898 19.628 0.778 1.00 93.56 253 LYS A CA 1
ATOM 1887 C C . LYS A 1 253 ? 6.006 18.475 -0.214 1.00 93.56 253 LYS A C 1
ATOM 1889 O O . LYS A 1 253 ? 6.131 17.324 0.187 1.00 93.56 253 LYS A O 1
ATOM 1894 N N . VAL A 1 254 ? 5.972 18.780 -1.508 1.00 92.25 254 VAL A N 1
ATOM 1895 C CA . VAL A 1 254 ? 6.235 17.787 -2.558 1.00 92.25 254 VAL A CA 1
ATOM 1896 C C . VAL A 1 254 ? 7.699 17.342 -2.482 1.00 92.25 254 VAL A C 1
ATOM 1898 O O . VAL A 1 254 ? 8.597 18.177 -2.369 1.00 92.25 254 VAL A O 1
ATOM 1901 N N . GLU A 1 255 ? 7.934 16.034 -2.539 1.00 91.62 255 GLU A N 1
ATOM 1902 C CA . GLU A 1 255 ? 9.272 15.439 -2.482 1.00 91.62 255 GLU A CA 1
ATOM 1903 C C . GLU A 1 255 ? 9.629 14.736 -3.789 1.00 91.62 255 GLU A C 1
ATOM 1905 O O . GLU A 1 255 ? 8.760 14.342 -4.568 1.00 91.62 255 GLU A O 1
ATOM 1910 N N . LYS A 1 256 ? 10.932 14.535 -4.000 1.00 92.25 256 LYS A N 1
ATOM 1911 C CA . LYS A 1 256 ? 11.425 13.672 -5.075 1.00 92.25 256 LYS A CA 1
ATOM 1912 C C . LYS A 1 256 ? 11.097 12.213 -4.780 1.00 92.25 256 LYS A C 1
ATOM 1914 O O . LYS A 1 256 ? 11.205 11.760 -3.640 1.00 92.25 256 LYS A O 1
ATOM 1919 N N . ILE A 1 257 ? 10.746 11.469 -5.821 1.00 91.56 257 ILE A N 1
ATOM 1920 C CA . ILE A 1 257 ? 10.559 10.024 -5.739 1.00 91.56 257 ILE A CA 1
ATOM 1921 C C . ILE A 1 257 ? 11.931 9.366 -5.608 1.00 91.56 257 ILE A C 1
ATOM 1923 O O . ILE A 1 257 ? 12.868 9.692 -6.345 1.00 91.56 257 ILE A O 1
ATOM 1927 N N . ALA A 1 258 ? 12.048 8.432 -4.663 1.00 90.56 258 ALA A N 1
ATOM 1928 C CA . ALA A 1 258 ? 13.281 7.708 -4.398 1.00 90.56 258 ALA A CA 1
ATOM 1929 C C . ALA A 1 258 ? 13.871 7.117 -5.684 1.00 90.56 258 ALA A C 1
ATOM 1931 O O . ALA A 1 258 ? 13.150 6.590 -6.527 1.00 90.56 258 ALA A O 1
ATOM 1932 N N . SER A 1 259 ? 15.196 7.187 -5.819 1.00 88.69 259 SER A N 1
ATOM 1933 C CA . SER A 1 259 ? 15.944 6.769 -7.013 1.00 88.69 259 SER A CA 1
ATOM 1934 C C . SER A 1 259 ? 15.634 7.541 -8.307 1.00 88.69 259 SER A C 1
ATOM 1936 O O . SER A 1 259 ? 16.102 7.129 -9.359 1.00 88.69 259 SER A O 1
ATOM 1938 N N . THR A 1 260 ? 14.921 8.671 -8.261 1.00 88.81 260 THR A N 1
ATOM 1939 C CA . THR A 1 260 ? 14.626 9.509 -9.442 1.00 88.81 260 THR A CA 1
ATOM 1940 C C . THR A 1 260 ? 15.012 10.976 -9.204 1.00 88.81 260 THR A C 1
ATOM 1942 O O . THR A 1 260 ? 15.205 11.396 -8.060 1.00 88.81 260 THR A O 1
ATOM 1945 N N . SER A 1 261 ? 15.123 11.780 -10.269 1.00 87.81 261 SER A N 1
ATOM 1946 C CA . SER A 1 261 ? 15.207 13.249 -10.156 1.00 87.81 261 SER A CA 1
ATOM 1947 C C . SER A 1 261 ? 13.847 13.911 -9.944 1.00 87.81 261 SER A C 1
ATOM 1949 O O . SER A 1 261 ? 13.816 15.036 -9.439 1.00 87.81 261 SER A O 1
ATOM 1951 N N . SER A 1 262 ? 12.767 13.201 -10.281 1.00 89.12 262 SER A N 1
ATOM 1952 C CA . SER A 1 262 ? 11.422 13.737 -10.448 1.00 89.12 262 SER A CA 1
ATOM 1953 C C . SER A 1 262 ? 10.571 13.695 -9.178 1.00 89.12 262 SER A C 1
ATOM 1955 O O . SER A 1 262 ? 10.682 12.780 -8.359 1.00 89.12 262 SER A O 1
ATOM 1957 N N . THR A 1 263 ? 9.653 14.645 -9.036 1.00 90.62 263 THR A N 1
ATOM 1958 C CA . THR A 1 263 ? 8.628 14.669 -7.981 1.00 90.62 263 THR A CA 1
ATOM 1959 C C . THR A 1 263 ? 7.388 13.845 -8.317 1.00 90.62 263 THR A C 1
ATOM 1961 O O . THR A 1 263 ? 6.616 13.461 -7.431 1.00 90.62 263 THR A O 1
ATOM 1964 N N . ARG A 1 264 ? 7.209 13.544 -9.607 1.00 90.31 264 ARG A N 1
ATOM 1965 C CA . ARG A 1 264 ? 6.136 12.709 -10.138 1.00 90.31 264 ARG A CA 1
ATOM 1966 C C . ARG A 1 264 ? 6.670 11.722 -11.160 1.00 90.31 264 ARG A C 1
ATOM 1968 O O . ARG A 1 264 ? 7.484 12.074 -12.010 1.00 90.31 264 ARG A O 1
ATOM 1975 N N . GLN A 1 265 ? 6.150 10.505 -11.099 1.00 90.56 265 GLN A N 1
ATOM 1976 C CA . GLN A 1 265 ? 6.463 9.432 -12.037 1.00 90.56 265 GLN A CA 1
ATOM 1977 C C . GLN A 1 265 ? 5.169 8.984 -12.704 1.00 90.56 265 GLN A C 1
ATOM 1979 O O . GLN A 1 265 ? 4.115 8.971 -12.067 1.00 90.56 265 GLN A O 1
ATOM 1984 N N . ALA A 1 266 ? 5.248 8.617 -13.972 1.00 89.56 266 ALA A N 1
ATOM 1985 C CA . ALA A 1 266 ? 4.142 8.078 -14.728 1.00 89.56 266 ALA A CA 1
ATOM 1986 C C . ALA A 1 266 ? 4.508 6.757 -15.389 1.00 89.56 266 ALA A C 1
ATOM 1988 O O . ALA A 1 266 ? 5.665 6.512 -15.742 1.00 89.56 266 ALA A O 1
ATOM 1989 N N . ILE A 1 267 ? 3.488 5.933 -15.587 1.00 88.38 267 ILE A N 1
ATOM 1990 C CA . ILE A 1 267 ? 3.542 4.823 -16.521 1.00 88.38 267 ILE A CA 1
ATOM 1991 C C . ILE A 1 267 ? 2.368 4.902 -17.480 1.00 88.38 267 ILE A C 1
ATOM 1993 O O . ILE A 1 267 ? 1.225 5.086 -17.066 1.00 88.38 267 ILE A O 1
ATOM 1997 N N . GLU A 1 268 ? 2.680 4.801 -18.763 1.00 86.62 268 GLU A N 1
ATOM 1998 C CA . GLU A 1 268 ? 1.734 4.933 -19.864 1.00 86.62 268 GLU A CA 1
ATOM 1999 C C . GLU A 1 268 ? 1.712 3.643 -20.674 1.00 86.62 268 GLU A C 1
ATOM 2001 O O . GLU A 1 268 ? 2.754 3.020 -20.892 1.00 86.62 268 GLU A O 1
ATOM 2006 N N . GLY A 1 269 ? 0.537 3.259 -21.157 1.00 79.69 269 GLY A N 1
ATOM 2007 C CA . GLY A 1 269 ? 0.398 2.175 -22.119 1.00 79.69 269 GLY A CA 1
ATOM 2008 C C . GLY A 1 269 ? -0.937 1.454 -21.985 1.00 79.69 269 GLY A C 1
ATOM 2009 O O . GLY A 1 269 ? -1.618 1.599 -20.975 1.00 79.69 269 GLY A O 1
ATOM 2010 N N . PRO A 1 270 ? -1.326 0.641 -22.973 1.00 69.94 270 PRO A N 1
ATOM 2011 C CA . PRO A 1 270 ? -2.616 -0.053 -23.010 1.00 69.94 270 PRO A CA 1
ATOM 2012 C C . PRO A 1 270 ? -2.685 -1.273 -22.062 1.00 69.94 270 PRO A C 1
ATOM 2014 O O . PRO A 1 270 ? -3.309 -2.278 -22.391 1.00 69.94 270 PRO A O 1
ATOM 2017 N N . GLY A 1 271 ? -2.012 -1.196 -20.909 1.00 67.56 271 GLY A N 1
ATOM 2018 C CA . GLY A 1 271 ? -1.959 -2.237 -19.887 1.00 67.56 271 GLY A CA 1
ATOM 2019 C C . GLY A 1 271 ? -0.729 -3.149 -19.946 1.00 67.56 271 GLY A C 1
ATOM 2020 O O . GLY A 1 271 ? 0.060 -3.127 -20.889 1.00 67.56 271 GLY A O 1
ATOM 2021 N N . MET A 1 272 ? -0.572 -4.001 -18.925 1.00 66.00 272 MET A N 1
ATOM 2022 C CA . MET A 1 272 ? 0.612 -4.867 -18.750 1.00 66.00 272 MET A CA 1
ATOM 2023 C C . MET A 1 272 ? 0.789 -5.927 -19.855 1.00 66.00 272 MET A C 1
ATOM 2025 O O . MET A 1 272 ? 1.863 -6.520 -19.984 1.00 66.00 272 MET A O 1
ATOM 2029 N N . SER A 1 273 ? -0.250 -6.208 -20.650 1.00 60.78 273 SER A N 1
ATOM 2030 C CA . SER A 1 273 ? -0.216 -7.138 -21.796 1.00 60.78 273 SER A CA 1
ATOM 2031 C C . SER A 1 273 ? 0.531 -6.572 -23.009 1.00 60.78 273 SER A C 1
ATOM 2033 O O . SER A 1 273 ? 0.827 -7.294 -23.964 1.00 60.78 273 SER A O 1
ATOM 2035 N N . LEU A 1 274 ? 0.866 -5.287 -22.968 1.00 67.69 274 LEU A N 1
ATOM 2036 C CA . LEU A 1 274 ? 1.514 -4.546 -24.034 1.00 67.69 274 LEU A CA 1
ATOM 2037 C C . LEU A 1 274 ? 2.686 -3.728 -23.474 1.00 67.69 274 LEU A C 1
ATOM 2039 O O . LEU A 1 274 ? 2.859 -3.664 -22.253 1.00 67.69 274 LEU A O 1
ATOM 2043 N N . PRO A 1 275 ? 3.545 -3.171 -24.349 1.00 74.94 275 PRO A N 1
ATOM 2044 C CA . PRO A 1 275 ? 4.625 -2.311 -23.907 1.00 74.94 275 PRO A CA 1
ATOM 2045 C C . PRO A 1 275 ? 4.098 -1.149 -23.073 1.00 74.94 275 PRO A C 1
ATOM 2047 O O . PRO A 1 275 ? 3.108 -0.512 -23.437 1.00 74.94 275 PRO A O 1
ATOM 2050 N N . MET A 1 276 ? 4.778 -0.892 -21.963 1.00 80.25 276 MET A N 1
ATOM 2051 C CA . MET A 1 276 ? 4.507 0.258 -21.114 1.00 80.25 276 MET A CA 1
ATOM 2052 C C . MET A 1 276 ? 5.741 1.144 -21.025 1.00 80.25 276 MET A C 1
ATOM 2054 O O . MET A 1 276 ? 6.873 0.659 -20.973 1.00 80.25 276 MET A O 1
ATOM 2058 N N . HIS A 1 277 ? 5.511 2.448 -20.957 1.00 82.56 277 HIS A N 1
ATOM 2059 C CA . HIS A 1 277 ? 6.556 3.457 -20.959 1.00 82.56 277 HIS A CA 1
ATOM 2060 C C . HIS A 1 277 ? 6.594 4.191 -19.624 1.00 82.56 277 HIS A C 1
ATOM 2062 O O . HIS A 1 277 ? 5.595 4.752 -19.180 1.00 82.56 277 HIS A O 1
ATOM 2068 N N . LEU A 1 278 ? 7.771 4.193 -18.997 1.00 81.81 278 LEU A N 1
ATOM 2069 C CA . LEU A 1 278 ? 8.056 4.963 -17.788 1.00 81.81 278 LEU A CA 1
ATOM 2070 C C . LEU A 1 278 ? 8.408 6.400 -18.163 1.00 81.81 278 LEU A C 1
ATOM 2072 O O . LEU A 1 278 ? 9.200 6.615 -19.083 1.00 81.81 278 LEU A O 1
ATOM 2076 N N . ARG A 1 279 ? 7.860 7.380 -17.442 1.00 79.81 279 ARG A N 1
ATOM 2077 C CA . ARG A 1 279 ? 8.170 8.802 -17.642 1.00 79.81 279 ARG A CA 1
ATOM 2078 C C . ARG A 1 279 ? 8.257 9.564 -16.324 1.00 79.81 279 ARG A C 1
ATOM 2080 O O . ARG A 1 279 ? 7.553 9.248 -15.368 1.00 79.81 279 ARG A O 1
ATOM 2087 N N . GLY A 1 280 ? 9.098 10.593 -16.295 1.00 73.94 280 GLY A N 1
ATOM 2088 C CA . GLY A 1 280 ? 8.997 11.675 -15.316 1.00 73.94 280 GLY A CA 1
ATOM 2089 C C . GLY A 1 280 ? 7.987 12.702 -15.804 1.00 73.94 280 GLY A C 1
ATOM 2090 O O . GLY A 1 280 ? 7.866 12.903 -17.010 1.00 73.94 280 GLY A O 1
ATOM 2091 N N . LEU A 1 281 ? 7.247 13.327 -14.888 1.00 74.38 281 LEU A N 1
ATOM 2092 C CA . LEU A 1 281 ? 6.263 14.361 -15.244 1.00 74.38 281 LEU A CA 1
ATOM 2093 C C . LEU A 1 281 ? 6.683 15.784 -14.853 1.00 74.38 281 LEU A C 1
ATOM 2095 O O . LEU A 1 281 ? 5.864 16.699 -14.935 1.00 74.38 281 LEU A O 1
ATOM 2099 N N . ASP A 1 282 ? 7.922 15.980 -14.411 1.00 77.00 282 ASP A N 1
ATOM 2100 C CA . ASP A 1 282 ? 8.433 17.324 -14.151 1.00 77.00 282 ASP A CA 1
ATOM 2101 C C . ASP A 1 282 ? 8.760 18.013 -15.494 1.00 77.00 282 ASP A C 1
ATOM 2103 O O . ASP A 1 282 ? 9.237 17.376 -16.437 1.00 77.00 282 ASP A O 1
ATOM 2107 N N . GLU A 1 283 ? 8.440 19.308 -15.614 1.00 52.72 283 GLU A N 1
ATOM 2108 C CA . GLU A 1 283 ? 8.559 20.056 -16.873 1.00 52.72 283 GLU A CA 1
ATOM 2109 C C . GLU A 1 283 ? 9.987 19.996 -17.446 1.00 52.72 283 GLU A C 1
ATOM 2111 O O . GLU A 1 283 ? 10.949 20.405 -16.799 1.00 52.72 283 GLU A O 1
ATOM 2116 N N . GLY A 1 284 ? 10.115 19.522 -18.691 1.00 53.00 284 GLY A N 1
ATOM 2117 C CA . GLY A 1 284 ? 11.376 19.529 -19.441 1.00 53.00 284 GLY A CA 1
ATOM 2118 C C . GLY A 1 284 ? 12.310 18.336 -19.208 1.00 53.00 284 GLY A C 1
ATOM 2119 O O . GLY A 1 284 ? 13.399 18.327 -19.784 1.00 53.00 284 GLY A O 1
ATOM 2120 N N . GLU A 1 285 ? 11.920 17.325 -18.424 1.00 50.47 285 GLU A N 1
ATOM 2121 C CA . GLU A 1 285 ? 12.771 16.153 -18.178 1.00 50.47 285 GLU A CA 1
ATOM 2122 C C . GLU A 1 285 ? 12.512 15.002 -19.175 1.00 50.47 285 GLU A C 1
ATOM 2124 O O . GLU A 1 285 ? 11.378 14.652 -19.505 1.00 50.47 285 GLU A O 1
ATOM 2129 N N . ALA A 1 286 ? 13.602 14.396 -19.663 1.00 53.56 286 ALA A N 1
ATOM 2130 C CA . ALA A 1 286 ? 13.596 13.098 -20.343 1.00 53.56 286 ALA A CA 1
ATOM 2131 C C . ALA A 1 286 ? 13.035 12.001 -19.401 1.00 53.56 286 ALA A C 1
ATOM 2133 O O . ALA A 1 286 ? 12.927 12.248 -18.198 1.00 53.56 286 ALA A O 1
ATOM 2134 N N . PRO A 1 287 ? 12.689 10.787 -19.886 1.00 56.12 287 PRO A N 1
ATOM 2135 C CA . PRO A 1 287 ? 12.243 9.696 -19.018 1.00 56.12 287 PRO A CA 1
ATOM 2136 C C . PRO A 1 287 ? 13.188 9.554 -17.825 1.00 56.12 287 PRO A C 1
ATOM 2138 O O . PRO A 1 287 ? 14.394 9.396 -18.027 1.00 56.12 287 PRO A O 1
ATOM 2141 N N . THR A 1 288 ? 12.669 9.651 -16.598 1.00 59.16 288 THR A N 1
ATOM 2142 C CA . THR A 1 288 ? 13.514 9.535 -15.413 1.00 59.16 288 THR A CA 1
ATOM 2143 C C . THR A 1 288 ? 14.025 8.108 -15.338 1.00 59.16 288 THR A C 1
ATOM 2145 O O . THR A 1 288 ? 13.335 7.208 -14.859 1.00 59.16 288 THR A O 1
ATOM 2148 N N . GLU A 1 289 ? 15.237 7.871 -15.838 1.00 62.50 289 GLU A N 1
ATOM 2149 C CA . GLU A 1 289 ? 15.934 6.639 -15.524 1.00 62.50 289 GLU A CA 1
ATOM 2150 C C . GLU A 1 289 ? 16.067 6.564 -14.006 1.00 62.50 289 GLU A C 1
ATOM 2152 O O . GLU A 1 289 ? 16.620 7.463 -13.367 1.00 62.50 289 GLU A O 1
ATOM 2157 N N . THR A 1 290 ? 15.568 5.484 -13.411 1.00 76.81 290 THR A N 1
ATOM 2158 C CA . THR A 1 290 ? 15.831 5.250 -12.000 1.00 76.81 290 THR A CA 1
ATOM 2159 C C . THR A 1 290 ? 17.330 5.043 -11.813 1.00 76.81 290 THR A C 1
ATOM 2161 O O . THR A 1 290 ? 17.926 4.183 -12.469 1.00 76.81 290 THR A O 1
ATOM 2164 N N . GLY A 1 291 ? 17.932 5.748 -10.859 1.00 82.44 291 GLY A N 1
ATOM 2165 C CA . GLY A 1 291 ? 19.281 5.475 -10.363 1.00 82.44 291 GLY A CA 1
ATOM 2166 C C . GLY A 1 291 ? 19.398 4.132 -9.629 1.00 82.44 291 GLY A C 1
ATOM 2167 O O . GLY A 1 291 ? 20.491 3.750 -9.218 1.00 82.44 291 GLY A O 1
ATOM 2168 N N . SER A 1 292 ? 18.287 3.406 -9.455 1.00 88.12 292 SER A N 1
ATOM 2169 C CA . SER A 1 292 ? 18.282 2.040 -8.937 1.00 88.12 292 SER A CA 1
ATOM 2170 C C . SER A 1 292 ? 19.060 1.093 -9.867 1.00 88.12 292 SER A C 1
ATOM 2172 O O . SER A 1 292 ? 18.865 1.130 -11.087 1.00 88.12 292 SER A O 1
ATOM 2174 N N . PRO A 1 293 ? 19.904 0.192 -9.323 1.00 91.62 293 PRO A N 1
ATOM 2175 C CA . PRO A 1 293 ? 20.525 -0.870 -10.117 1.00 91.62 293 PRO A CA 1
ATOM 2176 C C . PRO A 1 293 ? 19.501 -1.912 -10.602 1.00 91.62 293 PRO A C 1
ATOM 2178 O O . PRO A 1 293 ? 19.756 -2.629 -11.573 1.00 91.62 293 PRO A O 1
ATOM 2181 N N . ASP A 1 294 ? 18.339 -1.987 -9.950 1.00 94.62 294 ASP A N 1
ATOM 2182 C CA . ASP A 1 294 ? 17.265 -2.922 -10.264 1.00 94.62 294 ASP A CA 1
ATOM 2183 C C . ASP A 1 294 ? 16.266 -2.289 -11.227 1.00 94.62 294 ASP A C 1
ATOM 2185 O O . ASP A 1 294 ? 15.216 -1.790 -10.834 1.00 94.62 294 ASP A O 1
ATOM 2189 N N . LYS A 1 295 ? 16.627 -2.311 -12.513 1.00 92.56 295 LYS A N 1
ATOM 2190 C CA . LYS A 1 295 ? 15.804 -1.787 -13.607 1.00 92.56 295 LYS A CA 1
ATOM 2191 C C . LYS A 1 295 ? 14.899 -2.876 -14.184 1.00 92.56 295 LYS A C 1
ATOM 2193 O O . LYS A 1 295 ? 15.369 -3.965 -14.517 1.00 92.56 295 LYS A O 1
ATOM 2198 N N . ILE A 1 296 ? 13.622 -2.548 -14.384 1.00 93.38 296 ILE A N 1
ATOM 2199 C CA . ILE A 1 296 ? 12.619 -3.450 -14.982 1.00 93.38 296 ILE A CA 1
ATOM 2200 C C . ILE A 1 296 ? 12.152 -3.018 -16.379 1.00 93.38 296 ILE A C 1
ATOM 2202 O O . ILE A 1 296 ? 11.293 -3.668 -16.965 1.00 93.38 296 ILE A O 1
ATOM 2206 N N . GLY A 1 297 ? 12.734 -1.965 -16.961 1.00 90.88 297 GLY A N 1
ATOM 2207 C CA . GLY A 1 297 ? 12.330 -1.466 -18.283 1.00 90.88 297 GLY A CA 1
ATOM 2208 C C . GLY A 1 297 ? 12.294 -2.554 -19.364 1.00 90.88 297 GLY A C 1
ATOM 2209 O O . GLY A 1 297 ? 11.370 -2.585 -20.166 1.00 90.88 297 GLY A O 1
ATOM 2210 N N . ALA A 1 298 ? 13.211 -3.527 -19.323 1.00 91.81 298 ALA A N 1
ATOM 2211 C CA . ALA A 1 298 ? 13.246 -4.595 -20.320 1.00 91.81 298 ALA A CA 1
ATOM 2212 C C . ALA A 1 298 ? 12.075 -5.590 -20.249 1.00 91.81 298 ALA A C 1
ATOM 2214 O O . ALA A 1 298 ? 11.745 -6.179 -21.276 1.00 91.81 298 ALA A O 1
ATOM 2215 N N . ILE A 1 299 ? 11.437 -5.780 -19.084 1.00 91.94 299 ILE A N 1
ATOM 2216 C CA . ILE A 1 299 ? 10.194 -6.570 -19.001 1.00 91.94 299 ILE A CA 1
ATOM 2217 C C . ILE A 1 299 ? 8.962 -5.735 -19.379 1.00 91.94 299 ILE A C 1
ATOM 2219 O O . ILE A 1 299 ? 7.982 -6.282 -19.888 1.00 91.94 299 ILE A O 1
ATOM 2223 N N . LEU A 1 300 ? 9.024 -4.414 -19.180 1.00 89.31 300 LEU A N 1
ATOM 2224 C CA . LEU A 1 300 ? 7.977 -3.484 -19.605 1.00 89.31 300 LEU A CA 1
ATOM 2225 C C . LEU A 1 300 ? 7.954 -3.318 -21.126 1.00 89.31 300 LEU A C 1
ATOM 2227 O O . LEU A 1 300 ? 6.877 -3.309 -21.705 1.00 89.31 300 LEU A O 1
ATOM 2231 N N . ASP A 1 301 ? 9.120 -3.297 -21.774 1.00 88.94 301 ASP A N 1
ATOM 2232 C CA . ASP A 1 301 ? 9.278 -3.221 -23.233 1.00 88.94 301 ASP A CA 1
ATOM 2233 C C . ASP A 1 301 ? 9.721 -4.566 -23.849 1.00 88.94 301 ASP A C 1
ATOM 2235 O O . ASP A 1 301 ? 10.533 -4.662 -24.767 1.00 88.94 301 ASP A O 1
ATOM 2239 N N . ARG A 1 302 ? 9.189 -5.675 -23.323 1.00 88.12 302 ARG A N 1
ATOM 2240 C CA . ARG A 1 302 ? 9.600 -7.056 -23.667 1.00 88.12 302 ARG A CA 1
ATOM 2241 C C . ARG A 1 302 ? 9.438 -7.472 -25.139 1.00 88.12 302 ARG A C 1
ATOM 2243 O O . ARG A 1 302 ? 9.819 -8.586 -25.502 1.00 88.12 302 ARG A O 1
ATOM 2250 N N . ARG A 1 303 ? 8.845 -6.625 -25.983 1.00 87.50 303 ARG A N 1
ATOM 2251 C CA . ARG A 1 303 ? 8.712 -6.864 -27.430 1.00 87.50 303 ARG A CA 1
ATOM 2252 C C . ARG A 1 303 ? 9.930 -6.396 -28.219 1.00 87.50 303 ARG A C 1
ATOM 2254 O O . ARG A 1 303 ? 10.162 -6.912 -29.306 1.00 87.50 303 ARG A O 1
ATOM 2261 N N . THR A 1 304 ? 10.683 -5.441 -27.683 1.00 89.69 304 THR A N 1
ATOM 2262 C CA . THR A 1 304 ? 11.844 -4.834 -28.346 1.00 89.69 304 THR A CA 1
ATOM 2263 C C . THR A 1 304 ? 13.162 -5.237 -27.682 1.00 89.69 304 THR A C 1
ATOM 2265 O O . THR A 1 304 ? 14.222 -5.055 -28.275 1.00 89.69 304 THR A O 1
ATOM 2268 N N . THR A 1 305 ? 13.110 -5.817 -26.479 1.00 93.06 305 THR A N 1
ATOM 2269 C CA . THR A 1 305 ? 14.297 -6.241 -25.730 1.00 93.06 305 THR A CA 1
ATOM 2270 C C . THR A 1 305 ? 14.704 -7.687 -25.989 1.00 93.06 305 THR A C 1
ATOM 2272 O O . THR A 1 305 ? 13.896 -8.559 -26.319 1.00 93.06 305 THR A O 1
ATOM 2275 N N . THR A 1 306 ? 15.992 -7.955 -25.800 1.00 96.69 306 THR A N 1
ATOM 2276 C CA . THR A 1 306 ? 16.578 -9.291 -25.901 1.00 96.69 306 THR A CA 1
ATOM 2277 C C . THR A 1 306 ? 16.204 -10.163 -24.705 1.00 96.69 306 THR A C 1
ATOM 2279 O O . THR A 1 306 ? 15.891 -9.690 -23.611 1.00 96.69 306 THR A O 1
ATOM 2282 N N . GLU A 1 307 ? 16.305 -11.479 -24.876 1.00 96.81 307 GLU A N 1
ATOM 2283 C CA . GLU A 1 307 ? 16.067 -12.421 -23.782 1.00 96.81 307 GLU A CA 1
ATOM 2284 C C . GLU A 1 307 ? 17.023 -12.210 -22.596 1.00 96.81 307 GLU A C 1
ATOM 2286 O O . GLU A 1 307 ? 16.606 -12.299 -21.443 1.00 96.81 307 GLU A O 1
ATOM 2291 N N . ALA A 1 308 ? 18.292 -11.883 -22.855 1.00 97.62 308 ALA A N 1
ATOM 2292 C CA . ALA A 1 308 ? 19.270 -11.623 -21.801 1.00 97.62 308 ALA A CA 1
ATOM 2293 C C . ALA A 1 308 ? 18.875 -10.408 -20.939 1.00 97.62 308 ALA A C 1
ATOM 2295 O O . ALA A 1 308 ? 18.959 -10.457 -19.709 1.00 97.62 308 ALA A O 1
ATOM 2296 N N . GLU A 1 309 ? 18.385 -9.338 -21.569 1.00 97.06 309 GLU A N 1
ATOM 2297 C CA . GLU A 1 309 ? 17.870 -8.158 -20.865 1.00 97.06 309 GLU A CA 1
ATOM 2298 C C . GLU A 1 309 ? 16.612 -8.490 -20.058 1.00 97.06 309 GLU A C 1
ATOM 2300 O O . GLU A 1 309 ? 16.482 -8.063 -18.908 1.00 97.06 309 GLU A O 1
ATOM 2305 N N . GLN A 1 310 ? 15.720 -9.311 -20.617 1.00 96.62 310 GLN A N 1
ATOM 2306 C CA . GLN A 1 310 ? 14.514 -9.775 -19.930 1.00 96.62 310 GLN A CA 1
ATOM 2307 C C . GLN A 1 310 ? 14.842 -10.629 -18.707 1.00 96.62 310 GLN A C 1
ATOM 2309 O O . GLN A 1 310 ? 14.233 -10.430 -17.663 1.00 96.62 310 GLN A O 1
ATOM 2314 N N . VAL A 1 311 ? 15.834 -11.520 -18.781 1.00 98.00 311 VAL A N 1
ATOM 2315 C CA . VAL A 1 311 ? 16.298 -12.318 -17.630 1.00 98.00 311 VAL A CA 1
ATOM 2316 C C . VAL A 1 311 ? 16.893 -11.425 -16.539 1.00 98.00 311 VAL A C 1
ATOM 2318 O O . VAL A 1 311 ? 16.636 -11.637 -15.349 1.00 98.00 311 VAL A O 1
ATOM 2321 N N . LYS A 1 312 ? 17.658 -10.393 -16.915 1.00 97.81 312 LYS A N 1
ATOM 2322 C CA . LYS A 1 312 ? 18.201 -9.422 -15.955 1.00 97.81 312 LYS A CA 1
ATOM 2323 C C . LYS A 1 312 ? 17.082 -8.655 -15.244 1.00 97.81 312 LYS A C 1
ATOM 2325 O O . LYS A 1 312 ? 17.097 -8.557 -14.017 1.00 97.81 312 LYS A O 1
ATOM 2330 N N . ALA A 1 313 ? 16.104 -8.154 -15.997 1.00 96.50 313 ALA A N 1
ATOM 2331 C CA . ALA A 1 313 ? 14.963 -7.416 -15.461 1.00 96.50 313 ALA A CA 1
ATOM 2332 C C . ALA A 1 313 ? 13.990 -8.315 -14.668 1.00 96.50 313 ALA A C 1
ATOM 2334 O O . ALA A 1 313 ? 13.450 -7.893 -13.646 1.00 96.50 313 ALA A O 1
ATOM 2335 N N . LEU A 1 314 ? 13.836 -9.583 -15.062 1.00 97.56 314 LEU A N 1
ATOM 2336 C CA . LEU A 1 314 ? 13.114 -10.609 -14.308 1.00 97.56 314 LEU A CA 1
ATOM 2337 C C . LEU A 1 314 ? 13.720 -10.782 -12.910 1.00 97.56 314 LEU A C 1
ATOM 2339 O O . LEU A 1 314 ? 13.005 -10.697 -11.913 1.00 97.56 314 LEU A O 1
ATOM 2343 N N . ASN A 1 315 ? 15.040 -10.937 -12.814 1.00 98.19 315 ASN A N 1
ATOM 2344 C CA . ASN A 1 315 ? 15.728 -11.044 -11.527 1.00 98.19 315 ASN A CA 1
ATOM 2345 C C . ASN A 1 315 ? 15.692 -9.734 -10.718 1.00 98.19 315 ASN A C 1
ATOM 2347 O O . ASN A 1 315 ? 15.546 -9.775 -9.497 1.00 98.19 315 ASN A O 1
ATOM 2351 N N . ALA A 1 316 ? 15.754 -8.573 -11.379 1.00 97.56 316 ALA A N 1
ATOM 2352 C CA . ALA A 1 316 ? 15.559 -7.277 -10.726 1.00 97.56 316 ALA A CA 1
ATOM 2353 C C . ALA A 1 316 ? 14.163 -7.151 -10.091 1.00 97.56 316 ALA A C 1
ATOM 2355 O O . ALA A 1 316 ? 14.052 -6.693 -8.957 1.00 97.56 316 ALA A O 1
ATOM 2356 N N . SER A 1 317 ? 13.109 -7.629 -10.763 1.00 97.25 317 SER A N 1
ATOM 2357 C CA . SER A 1 317 ? 11.743 -7.600 -10.219 1.00 97.25 317 SER A CA 1
ATOM 2358 C C . SER A 1 317 ? 11.605 -8.387 -8.907 1.00 97.25 317 SER A C 1
ATOM 2360 O O . SER A 1 317 ? 10.897 -7.956 -8.002 1.00 97.25 317 SER A O 1
ATOM 2362 N N . LEU A 1 318 ? 12.321 -9.510 -8.766 1.00 97.56 318 LEU A N 1
ATOM 2363 C CA . LEU A 1 318 ? 12.330 -10.309 -7.536 1.00 97.56 318 LEU A CA 1
ATOM 2364 C C . LEU A 1 318 ? 13.032 -9.570 -6.392 1.00 97.56 318 LEU A C 1
ATOM 2366 O O . LEU A 1 318 ? 12.563 -9.603 -5.255 1.00 97.56 318 LEU A O 1
ATOM 2370 N N . ARG A 1 319 ? 14.120 -8.851 -6.696 1.00 97.19 319 ARG A N 1
ATOM 2371 C CA . ARG A 1 319 ? 14.810 -8.006 -5.714 1.00 97.19 319 ARG A CA 1
ATOM 2372 C C . ARG A 1 319 ? 13.973 -6.799 -5.296 1.00 97.19 319 ARG A C 1
ATOM 2374 O O . ARG A 1 319 ? 13.977 -6.463 -4.116 1.00 97.19 319 ARG A O 1
ATOM 2381 N N . ILE A 1 320 ? 13.221 -6.188 -6.215 1.00 96.06 320 ILE A N 1
ATOM 2382 C CA . ILE A 1 320 ? 12.256 -5.116 -5.903 1.00 96.06 320 ILE A CA 1
ATOM 2383 C C . ILE A 1 320 ? 11.195 -5.608 -4.913 1.00 96.06 320 ILE A C 1
ATOM 2385 O O . ILE A 1 320 ? 10.915 -4.925 -3.925 1.00 96.06 320 ILE A O 1
ATOM 2389 N N . ASP A 1 321 ? 10.663 -6.815 -5.117 1.00 95.62 321 ASP A N 1
ATOM 2390 C CA . ASP A 1 321 ? 9.680 -7.425 -4.214 1.00 95.62 321 ASP A CA 1
ATOM 2391 C C . ASP A 1 321 ? 10.281 -7.907 -2.877 1.00 95.62 321 ASP A C 1
ATOM 2393 O O . ASP A 1 321 ? 9.534 -8.291 -1.974 1.00 95.62 321 ASP A O 1
ATOM 2397 N N . ASN A 1 322 ? 11.609 -7.895 -2.720 1.00 95.00 322 ASN A N 1
ATOM 2398 C CA . ASN A 1 322 ? 12.297 -8.343 -1.513 1.00 95.00 322 ASN A CA 1
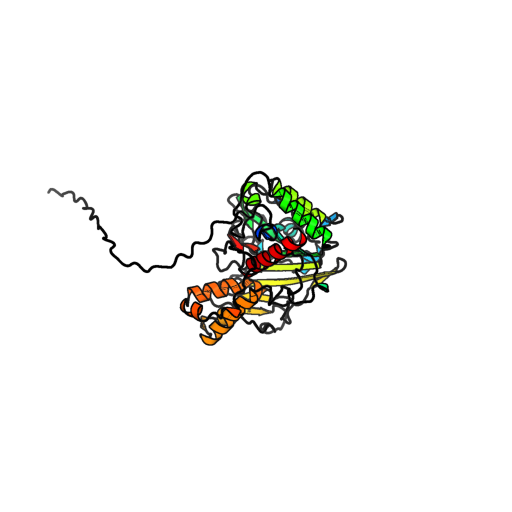ATOM 2399 C C . ASN A 1 322 ? 12.442 -7.193 -0.486 1.00 95.00 322 ASN A C 1
ATOM 2401 O O . ASN A 1 322 ? 13.214 -6.253 -0.720 1.00 95.00 322 ASN A O 1
ATOM 2405 N N . PRO A 1 323 ? 11.796 -7.276 0.697 1.00 92.50 323 PRO A N 1
ATOM 2406 C CA . PRO A 1 323 ? 11.855 -6.211 1.703 1.00 92.50 323 PRO A CA 1
ATOM 2407 C C . PRO A 1 323 ? 13.235 -6.040 2.348 1.00 92.50 323 PRO A C 1
ATOM 2409 O O . PRO A 1 323 ? 13.492 -5.025 2.989 1.00 92.50 323 PRO A O 1
ATOM 2412 N N . LEU A 1 324 ? 14.131 -7.026 2.198 1.00 91.88 324 LEU A N 1
ATOM 2413 C CA . LEU A 1 324 ? 15.511 -6.937 2.684 1.00 91.88 324 LEU A CA 1
ATOM 2414 C C . LEU A 1 324 ? 16.408 -6.104 1.761 1.00 91.88 324 LEU A C 1
ATOM 2416 O O . LEU A 1 324 ? 17.480 -5.682 2.185 1.00 91.88 324 LEU A O 1
ATOM 2420 N N . ILE A 1 325 ? 15.993 -5.879 0.510 1.00 92.56 325 ILE A N 1
ATOM 2421 C CA . ILE A 1 325 ? 16.810 -5.197 -0.502 1.00 92.56 325 ILE A CA 1
ATOM 2422 C C . ILE A 1 325 ? 16.325 -3.772 -0.729 1.00 92.56 325 ILE A C 1
ATOM 2424 O O . ILE A 1 325 ? 17.150 -2.861 -0.775 1.00 92.56 325 ILE A O 1
ATOM 2428 N N . HIS A 1 326 ? 15.015 -3.556 -0.839 1.00 92.12 326 HIS A N 1
ATOM 2429 C CA . HIS A 1 326 ? 14.438 -2.233 -1.097 1.00 92.12 326 HIS A CA 1
ATOM 2430 C C . HIS A 1 326 ? 13.402 -1.856 -0.054 1.00 92.12 326 HIS A C 1
ATOM 2432 O O . HIS A 1 326 ? 12.737 -2.728 0.492 1.00 92.12 326 HIS A O 1
ATOM 2438 N N . SER A 1 327 ? 13.207 -0.560 0.165 1.00 90.44 327 SER A N 1
ATOM 2439 C CA . SER A 1 327 ? 12.080 0.003 0.915 1.00 90.44 327 SER A CA 1
ATOM 2440 C C . SER A 1 327 ? 11.378 1.077 0.070 1.00 90.44 327 SER A C 1
ATOM 2442 O O . SER A 1 327 ? 11.921 1.485 -0.963 1.00 90.44 327 SER A O 1
ATOM 2444 N N . PRO A 1 328 ? 10.212 1.593 0.502 1.00 88.50 328 PRO A N 1
ATOM 2445 C CA . PRO A 1 328 ? 9.599 2.763 -0.131 1.00 88.50 328 PRO A CA 1
ATOM 2446 C C . PRO A 1 328 ? 10.504 4.009 -0.174 1.00 88.50 328 PRO A C 1
ATOM 2448 O O . PRO A 1 328 ? 10.225 4.924 -0.938 1.00 88.50 328 PRO A O 1
ATOM 2451 N N . GLU A 1 329 ? 11.581 4.057 0.623 1.00 89.12 329 GLU A N 1
ATOM 2452 C CA . GLU A 1 329 ? 12.568 5.150 0.608 1.00 89.12 329 GLU A CA 1
ATOM 2453 C C . GLU A 1 329 ? 13.696 4.943 -0.411 1.00 89.12 329 GLU A C 1
ATOM 2455 O O . GLU A 1 329 ? 14.470 5.864 -0.664 1.00 89.12 329 GLU A O 1
ATOM 2460 N N . THR A 1 330 ? 13.854 3.736 -0.966 1.00 90.88 330 THR A N 1
ATOM 2461 C CA . THR A 1 330 ? 14.996 3.405 -1.839 1.00 90.88 330 THR A CA 1
ATOM 2462 C C . THR A 1 330 ? 14.607 2.988 -3.245 1.00 90.88 330 THR A C 1
ATOM 2464 O O . THR A 1 330 ? 15.494 2.754 -4.062 1.00 90.88 330 THR A O 1
ATOM 2467 N N . MET A 1 331 ? 13.313 2.872 -3.529 1.00 92.50 331 MET A N 1
ATOM 2468 C CA . MET A 1 331 ? 12.801 2.421 -4.815 1.00 92.50 331 MET A CA 1
ATOM 2469 C C . MET A 1 331 ? 11.726 3.368 -5.328 1.00 92.50 331 MET A C 1
ATOM 2471 O O . MET A 1 331 ? 10.899 3.862 -4.561 1.00 92.50 331 MET A O 1
ATOM 2475 N N . ALA A 1 332 ? 11.741 3.591 -6.635 1.00 92.69 332 ALA A N 1
ATOM 2476 C CA . ALA A 1 332 ? 10.751 4.407 -7.308 1.00 92.69 332 ALA A CA 1
ATOM 2477 C C . ALA A 1 332 ? 9.347 3.776 -7.249 1.00 92.69 332 ALA A C 1
ATOM 2479 O O . ALA A 1 332 ? 9.173 2.561 -7.084 1.00 92.69 332 ALA A O 1
ATOM 2480 N N . CYS A 1 333 ? 8.326 4.634 -7.306 1.00 93.00 333 CYS A N 1
ATOM 2481 C CA . CYS A 1 333 ? 6.945 4.232 -7.061 1.00 93.00 333 CYS A CA 1
ATOM 2482 C C . CYS A 1 333 ? 6.454 3.243 -8.117 1.00 93.00 333 CYS A C 1
ATOM 2484 O O . CYS A 1 333 ? 5.886 2.213 -7.762 1.00 93.00 333 CYS A O 1
ATOM 2486 N N . VAL A 1 334 ? 6.700 3.521 -9.398 1.00 91.81 334 VAL A N 1
ATOM 2487 C CA . VAL A 1 334 ? 6.222 2.655 -10.474 1.00 91.81 334 VAL A CA 1
ATOM 2488 C C . VAL A 1 334 ? 6.843 1.268 -10.363 1.00 91.81 334 VAL A C 1
ATOM 2490 O O . VAL A 1 334 ? 6.120 0.280 -10.381 1.00 91.81 334 VAL A O 1
ATOM 2493 N N . GLU A 1 335 ? 8.155 1.175 -10.176 1.00 92.81 335 GLU A N 1
ATOM 2494 C CA . GLU A 1 335 ? 8.893 -0.081 -10.065 1.00 92.81 335 GLU A CA 1
ATOM 2495 C C . GLU A 1 335 ? 8.318 -0.971 -8.961 1.00 92.81 335 GLU A C 1
ATOM 2497 O O . GLU A 1 335 ? 8.019 -2.140 -9.209 1.00 92.81 335 GLU A O 1
ATOM 2502 N N . CYS A 1 336 ? 8.083 -0.402 -7.773 1.00 92.56 336 CYS A N 1
ATOM 2503 C CA . CYS A 1 336 ? 7.440 -1.100 -6.657 1.00 92.56 336 CYS A CA 1
ATOM 2504 C C . CYS A 1 336 ? 6.031 -1.612 -6.993 1.00 92.56 336 CYS A C 1
ATOM 2506 O O . CYS A 1 336 ? 5.624 -2.658 -6.489 1.00 92.56 336 CYS A O 1
ATOM 2508 N N . HIS A 1 337 ? 5.270 -0.872 -7.798 1.00 93.81 337 HIS A N 1
ATOM 2509 C CA . HIS A 1 337 ? 3.881 -1.198 -8.115 1.00 93.81 337 HIS A CA 1
ATOM 2510 C C . HIS A 1 337 ? 3.742 -2.177 -9.290 1.00 93.81 337 HIS A C 1
ATOM 2512 O O . HIS A 1 337 ? 2.814 -2.983 -9.302 1.00 93.81 337 HIS A O 1
ATOM 2518 N N . VAL A 1 338 ? 4.664 -2.158 -10.258 1.00 92.69 338 VAL A N 1
ATOM 2519 C CA . VAL A 1 338 ? 4.531 -2.933 -11.504 1.00 92.69 338 VAL A CA 1
ATOM 2520 C C . VAL A 1 338 ? 5.411 -4.184 -11.553 1.00 92.69 338 VAL A C 1
ATOM 2522 O O . VAL A 1 338 ? 5.142 -5.064 -12.368 1.00 92.69 338 VAL A O 1
ATOM 2525 N N . ALA A 1 339 ? 6.433 -4.311 -10.695 1.00 94.25 339 ALA A N 1
ATOM 2526 C CA . ALA A 1 339 ? 7.410 -5.407 -10.752 1.00 94.25 339 ALA A CA 1
ATOM 2527 C C . ALA A 1 339 ? 6.771 -6.809 -10.783 1.00 94.25 339 ALA A C 1
ATOM 2529 O O . ALA A 1 339 ? 7.066 -7.591 -11.691 1.00 94.25 339 ALA A O 1
ATOM 2530 N N . SER A 1 340 ? 5.874 -7.121 -9.838 1.00 93.12 340 SER A N 1
ATOM 2531 C CA . SER A 1 340 ? 5.200 -8.429 -9.780 1.00 93.12 340 SER A CA 1
ATOM 2532 C C . SER A 1 340 ? 4.315 -8.679 -11.005 1.00 93.12 340 SER A C 1
ATOM 2534 O O . SER A 1 340 ? 4.427 -9.730 -11.642 1.00 93.12 340 SER A O 1
ATOM 2536 N N . GLY A 1 341 ? 3.480 -7.707 -11.388 1.00 91.31 341 GLY A N 1
ATOM 2537 C CA . GLY A 1 341 ? 2.597 -7.842 -12.549 1.00 91.31 341 GLY A CA 1
ATOM 2538 C C . GLY A 1 341 ? 3.376 -8.016 -13.857 1.00 91.31 341 GLY A C 1
ATOM 2539 O O . GLY A 1 341 ? 3.049 -8.890 -14.658 1.00 91.31 341 GLY A O 1
ATOM 2540 N N . ALA A 1 342 ? 4.460 -7.258 -14.045 1.00 92.06 342 ALA A N 1
ATOM 2541 C CA . ALA A 1 342 ? 5.280 -7.314 -15.253 1.00 92.06 342 ALA A CA 1
ATOM 2542 C C . ALA A 1 342 ? 6.038 -8.640 -15.346 1.00 92.06 342 ALA A C 1
ATOM 2544 O O . ALA A 1 342 ? 6.108 -9.248 -16.416 1.00 92.06 342 ALA A O 1
ATOM 2545 N N . ARG A 1 343 ? 6.547 -9.137 -14.211 1.00 94.12 343 ARG A N 1
ATOM 2546 C CA . ARG A 1 343 ? 7.132 -10.478 -14.117 1.00 94.12 343 ARG A CA 1
ATOM 2547 C C . ARG A 1 343 ? 6.113 -11.555 -14.482 1.00 94.12 343 ARG A C 1
ATOM 2549 O O . ARG A 1 343 ? 6.429 -12.427 -15.287 1.00 94.12 343 ARG A O 1
ATOM 2556 N N . LYS A 1 344 ? 4.912 -11.511 -13.897 1.00 92.38 344 LYS A N 1
ATOM 2557 C CA . LYS A 1 344 ? 3.839 -12.486 -14.156 1.00 92.38 344 LYS A CA 1
ATOM 2558 C C . LYS A 1 344 ? 3.439 -12.488 -15.635 1.00 92.38 344 LYS A C 1
ATOM 2560 O O . LYS A 1 344 ? 3.364 -13.560 -16.230 1.00 92.38 344 LYS A O 1
ATOM 2565 N N . ALA A 1 345 ? 3.276 -11.310 -16.242 1.00 90.88 345 ALA A N 1
ATOM 2566 C CA . ALA A 1 345 ? 2.990 -11.173 -17.669 1.00 90.88 345 ALA A CA 1
ATOM 2567 C C . ALA A 1 345 ? 4.100 -11.791 -18.539 1.00 90.88 345 ALA A C 1
ATOM 2569 O O . ALA A 1 345 ? 3.815 -12.621 -19.401 1.00 90.88 345 ALA A O 1
ATOM 2570 N N . LEU A 1 346 ? 5.372 -11.472 -18.261 1.00 93.19 346 LEU A N 1
ATOM 2571 C CA . LEU A 1 346 ? 6.502 -12.049 -18.993 1.00 93.19 346 LEU A CA 1
ATOM 2572 C C . LEU A 1 346 ? 6.558 -13.578 -18.867 1.00 93.19 346 LEU A C 1
ATOM 2574 O O . LEU A 1 346 ? 6.754 -14.260 -19.866 1.00 93.19 346 LEU A O 1
ATOM 2578 N N . LEU A 1 347 ? 6.395 -14.126 -17.660 1.00 94.50 347 LEU A N 1
ATOM 2579 C CA . LEU A 1 347 ? 6.447 -15.576 -17.437 1.00 94.50 347 LEU A CA 1
ATOM 2580 C C . LEU A 1 347 ? 5.250 -16.308 -18.053 1.00 94.50 347 LEU A C 1
ATOM 2582 O O . LEU A 1 347 ? 5.390 -17.465 -18.438 1.00 94.50 347 LEU A O 1
ATOM 2586 N N . SER A 1 348 ? 4.099 -15.645 -18.184 1.00 92.06 348 SER A N 1
ATOM 2587 C CA . SER A 1 348 ? 2.958 -16.189 -18.924 1.00 92.06 348 SER A CA 1
ATOM 2588 C C . SER A 1 348 ? 3.246 -16.287 -20.424 1.00 92.06 348 SER A C 1
ATOM 2590 O O . SER A 1 348 ? 2.806 -17.235 -21.066 1.00 92.06 348 SER A O 1
ATOM 2592 N N . GLU A 1 349 ? 3.971 -15.320 -20.990 1.00 92.62 349 GLU A N 1
ATOM 2593 C CA . GLU A 1 349 ? 4.348 -15.312 -22.411 1.00 92.62 349 GLU A CA 1
ATOM 2594 C C . GLU A 1 349 ? 5.554 -16.212 -22.707 1.00 92.62 349 GLU A C 1
ATOM 2596 O O . GLU A 1 349 ? 5.624 -16.839 -23.763 1.00 92.62 349 GLU A O 1
ATOM 2601 N N . LYS A 1 350 ? 6.515 -16.281 -21.778 1.00 95.56 350 LYS A N 1
ATOM 2602 C CA . LYS A 1 350 ? 7.773 -17.024 -21.915 1.00 95.56 350 LYS A CA 1
ATOM 2603 C C . LYS A 1 350 ? 8.033 -17.914 -20.689 1.00 95.56 350 LYS A C 1
ATOM 2605 O O . LYS A 1 350 ? 8.944 -17.624 -19.907 1.00 95.56 350 LYS A O 1
ATOM 2610 N N . PRO A 1 351 ? 7.297 -19.031 -20.527 1.00 97.12 351 PRO A N 1
ATOM 2611 C CA . PRO A 1 351 ? 7.399 -19.883 -19.337 1.00 97.12 351 PRO A CA 1
ATOM 2612 C C . PRO A 1 351 ? 8.808 -20.424 -19.063 1.00 97.12 351 PRO A C 1
ATOM 2614 O O . PRO A 1 351 ? 9.200 -20.554 -17.906 1.00 97.12 351 PRO A O 1
ATOM 2617 N N . LEU A 1 352 ? 9.602 -20.668 -20.114 1.00 97.12 352 LEU A N 1
ATOM 2618 C CA . LEU A 1 352 ? 10.980 -21.173 -20.015 1.00 97.12 352 LEU A CA 1
ATOM 2619 C C . LEU A 1 352 ? 11.947 -20.202 -19.315 1.00 97.12 352 LEU A C 1
ATOM 2621 O O . LEU A 1 352 ? 13.009 -20.611 -18.855 1.00 97.12 352 LEU A O 1
ATOM 2625 N N . LEU A 1 353 ? 11.600 -18.914 -19.191 1.00 96.88 353 LEU A N 1
ATOM 2626 C CA . LEU A 1 353 ? 12.420 -17.970 -18.423 1.00 96.88 353 LEU A CA 1
ATOM 2627 C C . LEU A 1 353 ? 12.361 -18.228 -16.916 1.00 96.88 353 LEU A C 1
ATOM 2629 O O . LEU A 1 353 ? 13.217 -17.727 -16.188 1.00 96.88 353 LEU A O 1
ATOM 2633 N N . LYS A 1 354 ? 11.401 -19.034 -16.441 1.00 97.19 354 LYS A N 1
ATOM 2634 C CA . LYS A 1 354 ? 11.332 -19.459 -15.041 1.00 97.19 354 LYS A CA 1
ATOM 2635 C C . LYS A 1 354 ? 12.607 -20.188 -14.606 1.00 97.19 354 LYS A C 1
ATOM 2637 O O . LYS A 1 354 ? 13.078 -19.947 -13.500 1.00 97.19 354 LYS A O 1
ATOM 2642 N N . ASP A 1 355 ? 13.214 -20.970 -15.497 1.00 97.50 355 ASP A N 1
ATOM 2643 C CA . ASP A 1 355 ? 14.454 -21.715 -15.228 1.00 97.50 355 ASP A CA 1
ATOM 2644 C C . ASP A 1 355 ? 15.694 -20.805 -15.158 1.00 97.50 355 ASP A C 1
ATOM 2646 O O . ASP A 1 355 ? 16.780 -21.237 -14.780 1.00 97.50 355 ASP A O 1
ATOM 2650 N N . LYS A 1 356 ? 15.535 -19.523 -15.515 1.00 97.56 356 LYS A N 1
ATOM 2651 C CA . LYS A 1 356 ? 16.582 -18.489 -15.481 1.00 97.56 356 LYS A CA 1
ATOM 2652 C C . LYS A 1 356 ? 16.441 -17.534 -14.294 1.00 97.56 356 LYS A C 1
ATOM 2654 O O . LYS A 1 356 ? 17.177 -16.548 -14.196 1.00 97.56 356 LYS A O 1
ATOM 2659 N N . ILE A 1 357 ? 15.481 -17.794 -13.408 1.00 97.75 357 ILE A N 1
ATOM 2660 C CA . ILE A 1 357 ? 15.387 -17.104 -12.126 1.00 97.75 357 ILE A CA 1
ATOM 2661 C C . ILE A 1 357 ? 16.548 -17.572 -11.257 1.00 97.75 357 ILE A C 1
ATOM 2663 O O . ILE A 1 357 ? 16.703 -18.762 -11.008 1.00 97.75 357 ILE A O 1
ATOM 2667 N N . ASP A 1 358 ? 17.336 -16.624 -10.763 1.00 97.44 358 ASP A N 1
ATOM 2668 C CA . ASP A 1 358 ? 18.343 -16.895 -9.751 1.00 97.44 358 ASP A CA 1
ATOM 2669 C C . ASP A 1 358 ? 17.647 -17.025 -8.380 1.00 97.44 358 ASP A C 1
ATOM 2671 O O . ASP A 1 358 ? 17.065 -16.046 -7.886 1.00 97.44 358 ASP A O 1
ATOM 2675 N N . PRO A 1 359 ? 17.694 -18.213 -7.742 1.00 96.38 359 PRO A N 1
ATOM 2676 C CA . PRO A 1 359 ? 17.038 -18.458 -6.461 1.00 96.38 359 PRO A CA 1
AT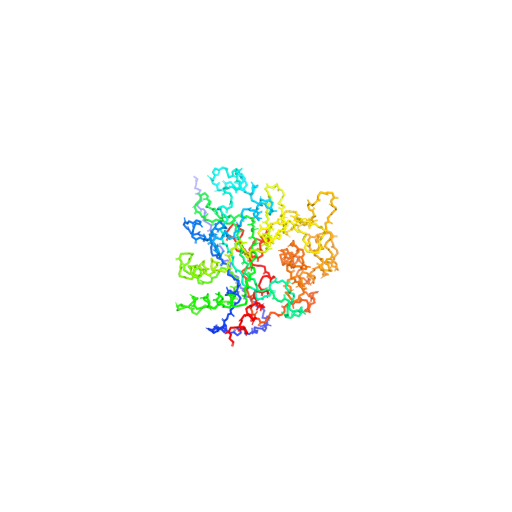OM 2677 C C . PRO A 1 359 ? 17.515 -17.541 -5.330 1.00 96.38 359 PRO A C 1
ATOM 2679 O O . PRO A 1 359 ? 16.789 -17.373 -4.352 1.00 96.38 359 PRO A O 1
ATOM 2682 N N . ALA A 1 360 ? 18.703 -16.934 -5.440 1.00 96.44 360 ALA A N 1
ATOM 2683 C CA . ALA A 1 360 ? 19.199 -15.971 -4.458 1.00 96.44 360 ALA A CA 1
ATOM 2684 C C . ALA A 1 360 ? 18.387 -14.663 -4.445 1.00 96.44 360 ALA A C 1
ATOM 2686 O O . ALA A 1 360 ? 18.342 -13.979 -3.423 1.00 96.44 360 ALA A O 1
ATOM 2687 N N . ASN A 1 361 ? 17.713 -14.327 -5.551 1.00 96.00 361 ASN A N 1
ATOM 2688 C CA . ASN A 1 361 ? 16.857 -13.141 -5.642 1.00 96.00 361 ASN A CA 1
ATOM 2689 C C . ASN A 1 361 ? 15.443 -13.386 -5.097 1.00 96.00 361 ASN A C 1
ATOM 2691 O O . ASN A 1 361 ? 14.725 -12.426 -4.816 1.00 96.00 361 ASN A O 1
ATOM 2695 N N . VAL A 1 362 ? 15.032 -14.648 -4.939 1.00 94.94 362 VAL A N 1
ATOM 2696 C CA . VAL A 1 362 ? 13.712 -15.000 -4.410 1.00 94.94 362 VAL A CA 1
ATOM 2697 C C . VAL A 1 362 ? 13.696 -14.759 -2.906 1.00 94.94 362 VAL A C 1
ATOM 2699 O O . VAL A 1 362 ? 14.457 -15.363 -2.147 1.00 94.94 362 VAL A O 1
ATOM 2702 N N . PHE A 1 363 ? 12.804 -13.878 -2.458 1.00 94.44 363 PHE A N 1
ATOM 2703 C CA . PHE A 1 363 ? 12.643 -13.622 -1.038 1.00 94.44 363 PHE A CA 1
ATOM 2704 C C . PHE A 1 363 ? 12.121 -14.869 -0.311 1.00 94.44 363 PHE A C 1
ATOM 2706 O O . PHE A 1 363 ? 11.069 -15.413 -0.645 1.00 94.44 363 PHE A O 1
ATOM 2713 N N . LYS A 1 364 ? 12.851 -15.303 0.719 1.00 93.44 364 LYS A N 1
ATOM 2714 C CA . LYS A 1 364 ? 12.444 -16.393 1.608 1.00 93.44 364 LYS A CA 1
ATOM 2715 C C . LYS A 1 364 ? 11.737 -15.799 2.818 1.00 93.44 364 LYS A C 1
ATOM 2717 O O . LYS A 1 364 ? 12.383 -15.340 3.760 1.00 93.44 364 LYS A O 1
ATOM 2722 N N . ALA A 1 365 ? 10.411 -15.771 2.758 1.00 88.88 365 ALA A N 1
ATOM 2723 C CA . ALA A 1 365 ? 9.606 -15.203 3.823 1.00 88.88 365 ALA A CA 1
ATOM 2724 C C . ALA A 1 365 ? 9.757 -16.000 5.133 1.00 88.88 365 ALA A C 1
ATOM 2726 O O . ALA A 1 365 ? 9.773 -17.230 5.099 1.00 88.88 365 ALA A O 1
ATOM 2727 N N . PRO A 1 366 ? 9.835 -15.328 6.299 1.00 87.69 366 PRO A N 1
ATOM 2728 C CA . PRO A 1 366 ? 9.900 -16.003 7.599 1.00 87.69 366 PRO A CA 1
ATOM 2729 C C . PRO A 1 366 ? 8.586 -16.709 7.970 1.00 87.69 366 PRO A C 1
ATOM 2731 O O . PRO A 1 366 ? 8.538 -17.444 8.951 1.00 87.69 366 PRO A O 1
ATOM 2734 N N . MET A 1 367 ? 7.519 -16.454 7.212 1.00 85.69 367 MET A N 1
ATOM 2735 C CA . MET A 1 367 ? 6.232 -17.133 7.291 1.00 85.69 367 MET A CA 1
ATOM 2736 C C . MET A 1 367 ? 5.532 -17.083 5.934 1.00 85.69 367 MET A C 1
ATOM 2738 O O . MET A 1 367 ? 5.774 -16.171 5.140 1.00 85.69 367 MET A O 1
ATOM 2742 N N . THR A 1 368 ? 4.652 -18.047 5.678 1.00 81.00 368 THR A N 1
ATOM 2743 C CA . THR A 1 368 ? 3.862 -18.102 4.447 1.00 81.00 368 THR A CA 1
ATOM 2744 C C . THR A 1 368 ? 2.929 -16.897 4.348 1.00 81.00 368 THR A C 1
ATOM 2746 O O . THR A 1 368 ? 2.165 -16.611 5.267 1.00 81.00 368 THR A O 1
ATOM 2749 N N . ALA A 1 369 ? 2.964 -16.218 3.204 1.00 79.62 369 ALA A N 1
ATOM 2750 C CA . ALA A 1 369 ? 2.010 -15.180 2.836 1.00 79.62 369 ALA A CA 1
ATOM 2751 C C . ALA A 1 369 ? 1.475 -15.471 1.430 1.00 79.62 369 ALA A C 1
ATOM 2753 O O . ALA A 1 369 ? 1.826 -14.783 0.465 1.00 79.62 369 ALA A O 1
ATOM 2754 N N . LYS A 1 370 ? 0.623 -16.508 1.295 1.00 86.69 370 LYS A N 1
ATOM 2755 C CA . LYS A 1 370 ? -0.203 -16.606 0.078 1.00 86.69 370 LYS A CA 1
ATOM 2756 C C . LYS A 1 370 ? -1.028 -15.313 0.014 1.00 86.69 370 LYS A C 1
ATOM 2758 O O . LYS A 1 370 ? -1.259 -14.673 1.041 1.00 86.69 370 LYS A O 1
ATOM 2763 N N . HIS A 1 371 ? -1.404 -14.862 -1.171 1.00 89.00 371 HIS A N 1
ATOM 2764 C CA . HIS A 1 371 ? -2.184 -13.638 -1.297 1.00 89.00 371 HIS A CA 1
ATOM 2765 C C . HIS A 1 371 ? -3.137 -13.705 -2.482 1.00 89.00 371 HIS A C 1
ATOM 2767 O O . HIS A 1 371 ? -2.899 -14.425 -3.452 1.00 89.00 371 HIS A O 1
ATOM 2773 N N . VAL A 1 372 ? -4.213 -12.926 -2.398 1.00 86.69 372 VAL A N 1
ATOM 2774 C CA . VAL A 1 372 ? -5.148 -12.722 -3.499 1.00 86.69 372 VAL A CA 1
ATOM 2775 C C . VAL A 1 372 ? -4.466 -11.818 -4.518 1.00 86.69 372 VAL A C 1
ATOM 2777 O O . VAL A 1 372 ? -4.396 -10.601 -4.346 1.00 86.69 372 VAL A O 1
ATOM 2780 N N . ALA A 1 373 ? -3.917 -12.428 -5.566 1.00 85.88 373 ALA A N 1
ATOM 2781 C CA . ALA A 1 373 ? -3.478 -11.685 -6.733 1.00 85.88 373 ALA A CA 1
ATOM 2782 C C . ALA A 1 373 ? -4.705 -11.095 -7.441 1.00 85.88 373 ALA A C 1
ATOM 2784 O O . ALA A 1 373 ? -5.739 -11.760 -7.554 1.00 85.88 373 ALA A O 1
ATOM 2785 N N . SER A 1 374 ? -4.571 -9.867 -7.937 1.00 84.88 374 SER A N 1
ATOM 2786 C CA . SER A 1 374 ? -5.598 -9.271 -8.788 1.00 84.88 374 SER A CA 1
ATOM 2787 C C . SER A 1 374 ? -5.801 -10.118 -10.045 1.00 84.88 374 SER A C 1
ATOM 2789 O O . SER A 1 374 ? -4.849 -10.679 -10.597 1.00 84.88 374 SER A O 1
ATOM 2791 N N . LYS A 1 375 ? -7.057 -10.218 -10.489 1.00 81.88 375 LYS A N 1
ATOM 2792 C CA . LYS A 1 375 ? -7.403 -10.863 -11.765 1.00 81.88 375 LYS A CA 1
ATOM 2793 C C . LYS A 1 375 ? -7.078 -9.961 -12.948 1.00 81.88 375 LYS A C 1
ATOM 2795 O O . LYS A 1 375 ? -6.881 -10.446 -14.059 1.00 81.88 375 LYS A O 1
ATOM 2800 N N . ASP A 1 376 ? -7.052 -8.660 -12.699 1.00 83.69 376 ASP A N 1
ATOM 2801 C CA . ASP A 1 376 ? -6.713 -7.647 -13.671 1.00 83.69 376 ASP A CA 1
ATOM 2802 C C . ASP A 1 376 ? -5.215 -7.341 -13.608 1.00 83.69 376 ASP A C 1
ATOM 2804 O O . ASP A 1 376 ? -4.701 -6.778 -12.644 1.00 83.69 376 ASP A O 1
ATOM 2808 N N . ILE A 1 377 ? -4.496 -7.693 -14.671 1.00 79.56 377 ILE A N 1
ATOM 2809 C CA . ILE A 1 377 ? -3.069 -7.388 -14.772 1.00 79.56 377 ILE A CA 1
ATOM 2810 C C . ILE A 1 377 ? -2.807 -5.875 -14.735 1.00 79.56 377 ILE A C 1
ATOM 2812 O O . ILE A 1 377 ? -1.747 -5.469 -14.286 1.00 79.56 377 ILE A O 1
ATOM 2816 N N . GLU A 1 378 ? -3.761 -5.030 -15.139 1.00 83.38 378 GLU A N 1
ATOM 2817 C CA . GLU A 1 378 ? -3.661 -3.568 -15.054 1.00 83.38 378 GLU A CA 1
ATOM 2818 C C . GLU A 1 378 ? -3.951 -3.012 -13.653 1.00 83.38 378 GLU A C 1
ATOM 2820 O O . GLU A 1 378 ? -4.019 -1.794 -13.465 1.00 83.38 378 GLU A O 1
ATOM 2825 N N . ASN A 1 379 ? -4.197 -3.865 -12.663 1.00 89.56 379 ASN A N 1
ATOM 2826 C CA . ASN A 1 379 ? -4.366 -3.424 -11.294 1.00 89.56 379 ASN A CA 1
ATOM 2827 C C . ASN A 1 379 ? -3.001 -3.098 -10.678 1.00 89.56 379 ASN A C 1
ATOM 2829 O O . ASN A 1 379 ? -2.329 -3.952 -10.100 1.00 89.56 379 ASN A O 1
ATOM 2833 N N . LEU A 1 380 ? -2.598 -1.831 -10.792 1.00 91.88 380 LEU A N 1
ATOM 2834 C CA . LEU A 1 380 ? -1.348 -1.334 -10.212 1.00 91.88 380 LEU A CA 1
ATOM 2835 C C . LEU A 1 380 ? -1.447 -1.078 -8.701 1.00 91.88 380 LEU A C 1
ATOM 2837 O O . LEU A 1 380 ? -0.531 -0.512 -8.107 1.00 91.88 380 LEU A O 1
ATOM 2841 N N . HIS A 1 381 ? -2.548 -1.453 -8.052 1.00 92.88 381 HIS A N 1
ATOM 2842 C CA . HIS A 1 381 ? -2.713 -1.282 -6.616 1.00 92.88 381 HIS A CA 1
ATOM 2843 C C . HIS A 1 381 ? -1.898 -2.329 -5.860 1.00 92.88 381 HIS A C 1
ATOM 2845 O O . HIS A 1 381 ? -2.086 -3.532 -6.018 1.00 92.88 381 HIS A O 1
ATOM 2851 N N . ALA A 1 382 ? -0.999 -1.868 -4.989 1.00 92.69 382 ALA A N 1
ATOM 2852 C CA . ALA A 1 382 ? -0.169 -2.768 -4.195 1.00 92.69 382 ALA A CA 1
ATOM 2853 C C . ALA A 1 382 ? -0.956 -3.454 -3.061 1.00 92.69 382 ALA A C 1
ATOM 2855 O O . ALA A 1 382 ? -0.662 -4.600 -2.721 1.00 92.69 382 ALA A O 1
ATOM 2856 N N . PHE A 1 383 ? -1.915 -2.746 -2.447 1.00 96.31 383 PHE A N 1
ATOM 2857 C CA . PHE A 1 383 ? -2.755 -3.254 -1.354 1.00 96.31 383 PHE A CA 1
ATOM 2858 C C . PHE A 1 383 ? -4.054 -2.452 -1.215 1.00 96.31 383 PHE A C 1
ATOM 2860 O O . PHE A 1 383 ? -4.246 -1.706 -0.253 1.00 96.31 383 PHE A O 1
ATOM 2867 N N . SER A 1 384 ? -4.913 -2.553 -2.223 1.00 95.75 384 SER A N 1
ATOM 2868 C CA . SER A 1 384 ? -6.164 -1.794 -2.318 1.00 95.75 384 SER A CA 1
ATOM 2869 C C . SER A 1 384 ? -7.061 -2.374 -3.418 1.00 95.75 384 SER A C 1
ATOM 2871 O O . SER A 1 384 ? -6.892 -3.530 -3.804 1.00 95.75 384 SER A O 1
ATOM 2873 N N . TRP A 1 385 ? -8.052 -1.617 -3.883 1.00 95.50 385 TRP A N 1
ATOM 2874 C CA . TRP A 1 385 ? -9.065 -2.083 -4.827 1.00 95.50 385 TRP A CA 1
ATOM 2875 C C . TRP A 1 385 ? -8.958 -1.373 -6.179 1.00 95.50 385 TRP A C 1
ATOM 2877 O O . TRP A 1 385 ? -8.694 -0.174 -6.223 1.00 95.50 385 TRP A O 1
ATOM 2887 N N . LYS A 1 386 ? -9.265 -2.086 -7.265 1.00 92.38 386 LYS A N 1
ATOM 2888 C CA . LYS A 1 386 ? -9.631 -1.504 -8.563 1.00 92.38 386 LYS A CA 1
ATOM 2889 C C . LYS A 1 386 ? -11.074 -1.899 -8.868 1.00 92.38 386 LYS A C 1
ATOM 2891 O O . LYS A 1 386 ? -11.350 -3.068 -9.138 1.00 92.38 386 LYS A O 1
ATOM 2896 N N . GLY A 1 387 ? -12.008 -0.956 -8.762 1.00 92.19 387 GLY A N 1
ATOM 2897 C CA . GLY A 1 387 ? -13.436 -1.269 -8.780 1.00 92.19 387 GLY A CA 1
ATOM 2898 C C . GLY A 1 387 ? -13.790 -2.187 -7.607 1.00 92.19 387 GLY A C 1
ATOM 2899 O O . GLY A 1 387 ? -13.665 -1.790 -6.448 1.00 92.19 387 GLY A O 1
ATOM 2900 N N . THR A 1 388 ? -14.171 -3.430 -7.910 1.00 94.19 388 THR A N 1
ATOM 2901 C CA . THR A 1 388 ? -14.418 -4.501 -6.926 1.00 94.19 388 THR A CA 1
ATOM 2902 C C . THR A 1 388 ? -13.321 -5.569 -6.888 1.00 94.19 388 THR A C 1
ATOM 2904 O O . THR A 1 388 ? -13.502 -6.590 -6.227 1.00 94.19 388 THR A O 1
ATOM 2907 N N . ASP A 1 389 ? -12.216 -5.404 -7.621 1.00 94.56 389 ASP A N 1
ATOM 2908 C CA . ASP A 1 389 ? -11.114 -6.370 -7.629 1.00 94.56 389 ASP A CA 1
ATOM 2909 C C . ASP A 1 389 ? -10.050 -5.987 -6.596 1.00 94.56 389 ASP A C 1
ATOM 2911 O O . ASP A 1 389 ? -9.445 -4.914 -6.665 1.00 94.56 389 ASP A O 1
ATOM 2915 N N . ALA A 1 390 ? -9.835 -6.863 -5.616 1.00 94.94 390 ALA A N 1
ATOM 2916 C CA . ALA A 1 390 ? -8.800 -6.680 -4.606 1.00 94.94 390 ALA A CA 1
ATOM 2917 C C . ALA A 1 390 ? -7.421 -6.971 -5.212 1.00 94.94 390 ALA A C 1
ATOM 2919 O O . ALA A 1 390 ? -7.201 -8.033 -5.793 1.00 94.94 390 ALA A O 1
ATOM 2920 N N . GLY A 1 391 ? -6.480 -6.045 -5.035 1.00 92.88 391 GLY A N 1
ATOM 2921 C CA . GLY A 1 391 ? -5.087 -6.199 -5.437 1.00 92.88 391 GLY A CA 1
ATOM 2922 C C . GLY A 1 391 ? -4.166 -6.308 -4.228 1.00 92.88 391 GLY A C 1
ATOM 2923 O O . GLY A 1 391 ? -4.109 -5.398 -3.401 1.00 92.88 391 GLY A O 1
ATOM 2924 N N . VAL A 1 392 ? -3.426 -7.415 -4.140 1.00 95.25 392 VAL A N 1
ATOM 2925 C CA . VAL A 1 392 ? -2.282 -7.573 -3.234 1.00 95.25 392 VAL A CA 1
ATOM 2926 C C . VAL A 1 392 ? -1.054 -7.913 -4.072 1.00 95.25 392 VAL A C 1
ATOM 2928 O O . VAL A 1 392 ? -1.061 -8.904 -4.801 1.00 95.25 392 VAL A O 1
ATOM 2931 N N . SER A 1 393 ? 0.000 -7.102 -3.986 1.00 94.50 393 SER A N 1
ATOM 2932 C CA . SER A 1 393 ? 1.259 -7.381 -4.679 1.00 94.50 393 SER A CA 1
ATOM 2933 C C . SER A 1 393 ? 2.150 -8.343 -3.889 1.00 94.50 393 SER A C 1
ATOM 2935 O O . SER A 1 393 ? 2.103 -8.393 -2.655 1.00 94.50 393 SER A O 1
ATOM 2937 N N . ASP A 1 394 ? 3.030 -9.059 -4.598 1.00 94.38 394 ASP A N 1
ATOM 2938 C CA . ASP A 1 394 ? 4.041 -9.938 -3.989 1.00 94.38 394 ASP A CA 1
ATOM 2939 C C . ASP A 1 394 ? 4.890 -9.161 -2.973 1.00 94.38 394 ASP A C 1
ATOM 2941 O O . ASP A 1 394 ? 5.155 -9.656 -1.878 1.00 94.38 394 ASP A O 1
ATOM 2945 N N . ARG A 1 395 ? 5.246 -7.907 -3.292 1.00 94.94 395 ARG A N 1
ATOM 2946 C CA . ARG A 1 395 ? 5.949 -7.015 -2.371 1.00 94.94 395 ARG A CA 1
ATOM 2947 C C . ARG A 1 395 ? 5.216 -6.843 -1.044 1.00 94.94 395 ARG A C 1
ATOM 2949 O O . ARG A 1 395 ? 5.830 -6.962 0.014 1.00 94.94 395 ARG A O 1
ATOM 2956 N N . VAL A 1 396 ? 3.915 -6.557 -1.078 1.00 95.50 396 VAL A N 1
ATOM 2957 C CA . VAL A 1 396 ? 3.132 -6.353 0.147 1.00 95.50 396 VAL A CA 1
ATOM 2958 C C . VAL A 1 396 ? 2.991 -7.652 0.928 1.00 95.50 396 VAL A C 1
ATOM 2960 O O . VAL A 1 396 ? 3.106 -7.625 2.154 1.00 95.50 396 VAL A O 1
ATOM 2963 N N . ALA A 1 397 ? 2.792 -8.786 0.258 1.00 95.00 397 ALA A N 1
ATOM 2964 C CA . ALA A 1 397 ? 2.776 -10.089 0.919 1.00 95.00 397 ALA A CA 1
ATOM 2965 C C . ALA A 1 397 ? 4.104 -10.372 1.647 1.00 95.00 397 ALA A C 1
ATOM 2967 O O . ALA A 1 397 ? 4.101 -10.733 2.827 1.00 95.00 397 ALA A O 1
ATOM 2968 N N . ASN A 1 398 ? 5.232 -10.108 0.983 1.00 94.94 398 ASN A N 1
ATOM 2969 C CA . ASN A 1 398 ? 6.571 -10.278 1.541 1.00 94.94 398 ASN A CA 1
ATOM 2970 C C . ASN A 1 398 ? 6.834 -9.346 2.732 1.00 94.94 398 ASN A C 1
ATOM 2972 O O . ASN A 1 398 ? 7.316 -9.806 3.771 1.00 94.94 398 ASN A O 1
ATOM 2976 N N . ASP A 1 399 ? 6.488 -8.059 2.610 1.00 94.44 399 ASP A N 1
ATOM 2977 C CA . ASP A 1 399 ? 6.579 -7.102 3.717 1.00 94.44 399 ASP A CA 1
ATOM 2978 C C . ASP A 1 399 ? 5.741 -7.595 4.909 1.00 94.44 399 ASP A C 1
ATOM 2980 O O . ASP A 1 399 ? 6.217 -7.630 6.039 1.00 94.44 399 ASP A O 1
ATOM 2984 N N . SER A 1 400 ? 4.497 -8.015 4.661 1.00 95.44 400 SER A N 1
ATOM 2985 C CA . SER A 1 400 ? 3.552 -8.423 5.710 1.00 95.44 400 SER A CA 1
ATOM 2986 C C . SER A 1 400 ? 4.043 -9.648 6.477 1.00 95.44 400 SER A C 1
ATOM 2988 O O . SER A 1 400 ? 3.918 -9.695 7.699 1.00 95.44 400 SER A O 1
ATOM 2990 N N . ALA A 1 401 ? 4.663 -10.612 5.789 1.00 93.62 401 ALA A N 1
ATOM 2991 C CA . ALA A 1 401 ? 5.300 -11.759 6.432 1.00 93.62 401 ALA A CA 1
ATOM 2992 C C . ALA A 1 401 ? 6.450 -11.342 7.360 1.00 93.62 401 ALA A C 1
ATOM 2994 O O . ALA A 1 401 ? 6.550 -11.830 8.489 1.00 93.62 401 ALA A O 1
ATOM 2995 N N . GLN A 1 402 ? 7.312 -10.419 6.918 1.00 93.00 402 GLN A N 1
ATOM 2996 C CA . GLN A 1 402 ? 8.400 -9.910 7.759 1.00 93.00 402 GLN A CA 1
ATOM 2997 C C . GLN A 1 402 ? 7.886 -9.120 8.961 1.00 93.00 402 GLN A C 1
ATOM 2999 O O . GLN A 1 402 ? 8.351 -9.326 10.085 1.00 93.00 402 GLN A O 1
ATOM 3004 N N . ILE A 1 403 ? 6.915 -8.240 8.730 1.00 94.50 403 ILE A N 1
ATOM 3005 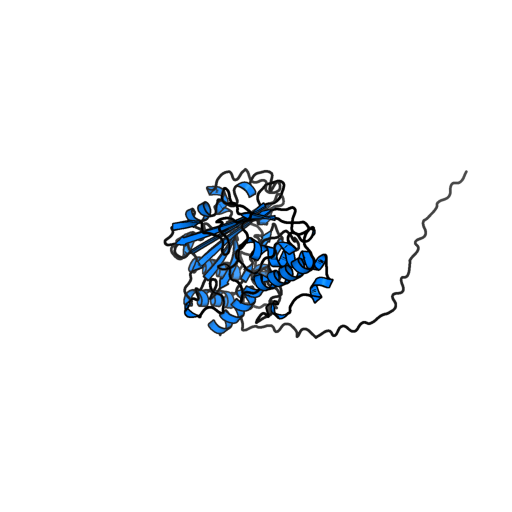C CA . ILE A 1 403 ? 6.288 -7.416 9.759 1.00 94.50 403 ILE A CA 1
ATOM 3006 C C . ILE A 1 403 ? 5.638 -8.308 10.816 1.00 94.50 403 ILE A C 1
ATOM 3008 O O . ILE A 1 403 ? 5.905 -8.126 12.000 1.00 94.50 403 ILE A O 1
ATOM 3012 N N . ALA A 1 404 ? 4.840 -9.301 10.418 1.00 93.81 404 ALA A N 1
ATOM 3013 C CA . ALA A 1 404 ? 4.186 -10.212 11.353 1.00 93.81 404 ALA A CA 1
ATOM 3014 C C . ALA A 1 404 ? 5.210 -11.020 12.164 1.00 93.81 404 ALA A C 1
ATOM 3016 O O . ALA A 1 404 ? 5.084 -11.129 13.385 1.00 93.81 404 ALA A O 1
ATOM 3017 N N . ALA A 1 405 ? 6.276 -11.523 11.531 1.00 92.56 405 ALA A N 1
ATOM 3018 C CA . ALA A 1 405 ? 7.363 -12.197 12.241 1.00 92.56 405 ALA A CA 1
ATOM 3019 C C . ALA A 1 405 ? 8.035 -11.285 13.283 1.00 92.56 405 ALA A C 1
ATOM 3021 O O . ALA A 1 405 ? 8.325 -11.723 14.398 1.00 92.56 405 ALA A O 1
ATOM 3022 N N . ARG A 1 406 ? 8.258 -10.010 12.948 1.00 93.31 406 ARG A N 1
ATOM 3023 C CA . ARG A 1 406 ? 8.853 -9.029 13.862 1.00 93.31 406 ARG A CA 1
ATOM 3024 C C . ARG A 1 406 ? 7.905 -8.627 14.988 1.00 93.31 406 ARG A C 1
ATOM 3026 O O . ARG A 1 406 ? 8.328 -8.587 16.137 1.00 93.31 406 ARG A O 1
ATOM 3033 N N . MET A 1 407 ? 6.636 -8.376 14.681 1.00 94.25 407 MET A N 1
ATOM 3034 C CA . MET A 1 407 ? 5.621 -8.038 15.677 1.00 94.25 407 MET A CA 1
ATOM 3035 C C . MET A 1 407 ? 5.381 -9.185 16.657 1.00 94.25 407 MET A C 1
ATOM 3037 O O . MET A 1 407 ? 5.208 -8.926 17.843 1.00 94.25 407 MET A O 1
ATOM 3041 N N . ASN A 1 408 ? 5.462 -10.440 16.201 1.00 93.31 408 ASN A N 1
ATOM 3042 C CA . ASN A 1 408 ? 5.412 -11.593 17.095 1.00 93.31 408 ASN A CA 1
ATOM 3043 C C . ASN A 1 408 ? 6.519 -11.544 18.152 1.00 93.31 408 ASN A C 1
ATOM 3045 O O . ASN A 1 408 ? 6.196 -11.665 19.319 1.00 93.31 408 ASN A O 1
ATOM 3049 N N . LYS A 1 409 ? 7.776 -11.267 17.773 1.00 93.19 409 LYS A N 1
ATOM 3050 C CA . LYS A 1 409 ? 8.895 -11.117 18.731 1.00 93.19 409 LYS A CA 1
ATOM 3051 C C . LYS A 1 409 ? 8.731 -9.932 19.691 1.00 93.19 409 LYS A C 1
ATOM 3053 O O . LYS A 1 409 ? 9.379 -9.880 20.729 1.00 93.19 409 LYS A O 1
ATOM 3058 N N . LEU A 1 410 ? 7.956 -8.923 19.294 1.00 91.75 410 LEU A N 1
ATOM 3059 C CA . LEU A 1 410 ? 7.730 -7.709 20.079 1.00 91.75 410 LEU A CA 1
ATOM 3060 C C . LEU A 1 410 ? 6.584 -7.856 21.090 1.00 91.75 410 LEU A C 1
ATOM 3062 O O . LEU A 1 410 ? 6.524 -7.059 22.030 1.00 91.75 410 LEU A O 1
ATOM 3066 N N . LEU A 1 411 ? 5.673 -8.808 20.874 1.00 91.50 411 LEU A N 1
ATOM 3067 C CA . LEU A 1 411 ? 4.464 -9.009 21.680 1.00 91.50 411 LEU A CA 1
ATOM 3068 C C . LEU A 1 411 ? 4.455 -10.323 22.471 1.00 91.50 411 LEU A C 1
ATOM 3070 O O . LEU A 1 411 ? 3.767 -10.382 23.491 1.00 91.50 411 LEU A O 1
ATOM 3074 N N . PHE A 1 412 ? 5.179 -11.345 22.008 1.00 87.00 412 PHE A N 1
ATOM 3075 C CA . PHE A 1 412 ? 5.214 -12.706 22.548 1.00 87.00 412 PHE A CA 1
ATOM 3076 C C . PHE A 1 412 ? 6.659 -13.202 22.625 1.00 87.00 412 PHE A C 1
ATOM 3078 O O . PHE A 1 412 ? 6.922 -14.043 23.511 1.00 87.00 412 PHE A O 1
#

Radius of gyration: 23.57 Å; chains: 1; bounding box: 68×66×75 Å

Foldseek 3Di:
DDDDDDDDDDDDDDDDDDDDDDDDPPPPPPPQPLCLPFFDLCLQKAFFAAADQDLVLFDAQQDAAAPRFGLQDPQQCVQLVVQCQQQQACPLQVQFPDDRPNDPVSQRRQWGFGIKGWFQAQADQPPPPPVNRWTKIKTKIFRWGQTNVRGIWTTQKIKIWIFTFDPVLSLVLSVQLSVQLDDDDSDSPQAAFNRPSCVVQPSNGSSNVSNVNSCRHTGHLQGTFKMKMWHWGSDPWTKIKIAIWTADRSRIDQDAFAQWPARMKIWTGNFLLAAIDIAGPDPPDDRTDRNDPQDQNCLNHVVPDDPVVNLSNLLSLLLLLASNRDHSNHDGLQSNQQSQLSNVSSCVVPVVSVVSHDVVSHHDFPDRHHYQAWPGSRSSDCAGGHTNTGHHGSSSSRSSSVRSVVSRVVND

pLDDT: mean 83.1, std 18.59, range [28.47, 98.75]

Sequence (412 aa):
MRLSRFAPAFVTSLVLAAGAGCAAEDGAESEDEINTGKLTPADVSILLPLPKSNANESLAATAKGKGGDELVPQTAYVLSGKPFQKVLQPGFYPQHGAPGVDTEAEERPLLRLTAVRVDPCGRTKPTDAEARCVPEVRLVFQPVLANAQGVFEAADGAIHAFYRVSEGELKAFTKALFDARNVGARFSYTSLGVHPTLAKEGLTGAFAKELFAQVKKVCGGGNLERVTFLQRTADREPVWVFGITSVTNKVAKVEKIASTSSTRQAIEGPGMSLPMHLRGLDEGEAPTETGSPDKIGAILDRRTTTEAEQVKALNASLRIDNPLIHSPETMACVECHVASGARKALLSEKPLLKDKIDPANVFKAPMTAKHVASKDIENLHAFSWKGTDAGVSDRVANDSAQIAARMNKLLF

Secondary structure (DSSP, 8-state):
------PPPP-------------------------TTS--HHHHEEEPPPPSS-GGGS-BTTSB-GGG-BSS-HHHHHHTT-TTTTTTSTTTSTT-------SHHHHGGGEEEEEEEEETTTTS-TTS-GGG---EEEEEEEEEEE-TTS-EEE-SEEEEEEEE--HHHHHHHHHHHHHHT-SS------EESB-HHHHHH-TTSHHHHHHHHHHHHH-STTTEEEEEEEEE-SSSS-EEEEEEEEEETTEEEEEPPTTSS-SEEEEESS-TTS--EEEE-STTPPP---S-S---HHHHTTTTS-HHHHHHHHHHHHHHT-TTT--TTTS-HHHHHHHHHHHHHHHHH-GGGGGG--GGGS---SS--EE---S-TT---SEEEEBTEEEE-HHHHHHHHHHHHHHHHHH-